Protein AF-A0A3S0CFT3-F1 (afdb_monomer)

Structure (mmCIF, N/CA/C/O backbone):
data_AF-A0A3S0CFT3-F1
#
_entry.id   AF-A0A3S0CFT3-F1
#
loop_
_atom_site.group_PDB
_atom_site.id
_atom_site.type_symbol
_atom_site.label_atom_id
_atom_site.label_alt_id
_atom_site.label_comp_id
_atom_site.label_asym_id
_atom_site.label_entity_id
_atom_site.label_seq_id
_atom_site.pdbx_PDB_ins_code
_atom_site.Cartn_x
_atom_site.Cartn_y
_atom_site.Cartn_z
_atom_site.occupancy
_atom_site.B_iso_or_equiv
_atom_site.auth_seq_id
_atom_site.auth_comp_id
_atom_site.auth_asym_id
_atom_site.auth_atom_id
_atom_site.pdbx_PDB_model_num
ATOM 1 N N . MET A 1 1 ? 6.568 -7.407 18.313 1.00 86.75 1 MET A N 1
ATOM 2 C CA . MET A 1 1 ? 5.931 -6.584 17.269 1.00 86.75 1 MET A CA 1
ATOM 3 C C . MET A 1 1 ? 5.869 -7.405 15.994 1.00 86.75 1 MET A C 1
ATOM 5 O O . MET A 1 1 ? 6.884 -8.001 15.640 1.00 86.75 1 MET A O 1
ATOM 9 N N . ASP A 1 2 ? 4.707 -7.494 15.343 1.00 89.06 2 ASP A N 1
ATOM 10 C CA . ASP A 1 2 ? 4.553 -8.218 14.074 1.00 89.06 2 ASP A CA 1
ATOM 11 C C . ASP A 1 2 ? 4.858 -7.294 12.888 1.00 89.06 2 ASP A C 1
ATOM 13 O O . ASP A 1 2 ? 3.975 -6.763 12.211 1.00 89.06 2 ASP A O 1
ATOM 17 N N . TYR A 1 3 ? 6.153 -7.088 12.652 1.00 91.00 3 TYR A N 1
ATOM 18 C CA . TYR A 1 3 ? 6.648 -6.218 11.586 1.00 91.00 3 TYR A CA 1
ATOM 19 C C . TYR A 1 3 ? 6.239 -6.681 10.183 1.00 91.00 3 TYR A C 1
ATOM 21 O O . TYR A 1 3 ? 6.140 -5.851 9.281 1.00 91.00 3 TYR A O 1
ATOM 29 N N . ARG A 1 4 ? 5.981 -7.981 9.975 1.00 89.38 4 ARG A N 1
ATOM 30 C CA . ARG A 1 4 ? 5.562 -8.504 8.664 1.00 89.38 4 ARG A CA 1
ATOM 31 C C . ARG A 1 4 ? 4.166 -8.032 8.310 1.00 89.38 4 ARG A C 1
ATOM 33 O O . ARG A 1 4 ? 3.945 -7.593 7.186 1.00 89.38 4 ARG A O 1
ATOM 40 N N . THR A 1 5 ? 3.261 -8.063 9.279 1.00 91.25 5 THR A N 1
ATOM 41 C CA . THR A 1 5 ? 1.902 -7.550 9.111 1.00 91.25 5 THR A CA 1
ATOM 42 C C . THR A 1 5 ? 1.894 -6.060 8.767 1.00 91.25 5 THR A C 1
ATOM 44 O O . THR A 1 5 ? 1.157 -5.643 7.879 1.00 91.25 5 THR A O 1
ATOM 47 N N . ILE A 1 6 ? 2.763 -5.257 9.386 1.00 92.19 6 ILE A N 1
ATOM 48 C CA . ILE A 1 6 ? 2.875 -3.825 9.061 1.00 92.19 6 ILE A CA 1
ATOM 49 C C . ILE A 1 6 ? 3.321 -3.623 7.613 1.00 92.19 6 ILE A C 1
ATOM 51 O O . ILE A 1 6 ? 2.673 -2.878 6.881 1.00 92.19 6 ILE A O 1
ATOM 55 N N . LEU A 1 7 ? 4.373 -4.327 7.177 1.00 90.50 7 LEU A N 1
ATOM 56 C CA . LEU A 1 7 ? 4.820 -4.250 5.786 1.00 90.50 7 LEU A CA 1
ATOM 57 C C . LEU A 1 7 ? 3.720 -4.718 4.829 1.00 90.50 7 LEU A C 1
ATOM 59 O O . LEU A 1 7 ? 3.457 -4.019 3.860 1.00 90.50 7 LEU A O 1
ATOM 63 N N . LYS A 1 8 ? 3.002 -5.811 5.128 1.00 90.88 8 LYS A N 1
ATOM 64 C CA . LYS A 1 8 ? 1.889 -6.330 4.305 1.00 90.88 8 LYS A CA 1
ATOM 65 C C . LYS A 1 8 ? 0.824 -5.269 4.000 1.00 90.88 8 LYS A C 1
ATOM 67 O O . LYS A 1 8 ? 0.261 -5.294 2.908 1.00 90.88 8 LYS A O 1
ATOM 72 N N . TYR A 1 9 ? 0.523 -4.384 4.952 1.00 94.31 9 TYR A N 1
ATOM 73 C CA . TYR A 1 9 ? -0.593 -3.437 4.864 1.00 94.31 9 TYR A CA 1
ATOM 74 C C . TYR A 1 9 ? -0.185 -1.978 4.583 1.00 94.31 9 TYR A C 1
ATOM 76 O O . TYR A 1 9 ? -1.049 -1.163 4.252 1.00 94.31 9 TYR A O 1
ATOM 84 N N . SER A 1 10 ? 1.104 -1.630 4.696 1.00 92.88 10 SER A N 1
ATOM 85 C CA . SER A 1 10 ? 1.564 -0.234 4.620 1.00 92.88 10 SER A CA 1
ATOM 86 C C . SER A 1 10 ? 1.265 0.450 3.284 1.00 92.88 10 SER A C 1
ATOM 88 O O . SER A 1 10 ? 0.965 1.644 3.281 1.00 92.88 10 SER A O 1
ATOM 90 N N . SER A 1 11 ? 1.303 -0.282 2.162 1.00 90.31 11 SER A N 1
ATOM 91 C CA . SER A 1 11 ? 1.072 0.295 0.834 1.00 90.31 11 SER A CA 1
ATOM 92 C C . SER A 1 11 ? -0.339 0.836 0.705 1.00 90.31 11 SER A C 1
ATOM 94 O O . SER A 1 11 ? -0.501 1.988 0.326 1.00 90.31 11 SER A O 1
ATOM 96 N N . GLU A 1 12 ? -1.366 0.059 1.054 1.00 94.19 12 GLU A N 1
ATOM 97 C CA . GLU A 1 12 ? -2.758 0.504 0.909 1.00 94.19 12 GLU A CA 1
ATOM 98 C C . GLU A 1 12 ? -3.144 1.500 2.003 1.00 94.19 12 GLU A C 1
ATOM 100 O O . GLU A 1 12 ? -3.861 2.463 1.720 1.00 94.19 12 GLU A O 1
ATOM 105 N N . ALA A 1 13 ? -2.610 1.331 3.222 1.00 95.31 13 ALA A N 1
ATOM 106 C CA . ALA A 1 13 ? -2.768 2.301 4.306 1.00 95.31 13 ALA A CA 1
ATOM 107 C C . ALA A 1 13 ? -2.195 3.683 3.946 1.00 95.31 13 ALA A C 1
ATOM 109 O O . ALA A 1 13 ? -2.642 4.689 4.491 1.00 95.31 13 ALA A O 1
ATOM 110 N N . ARG A 1 14 ? -1.235 3.745 3.017 1.00 91.50 14 ARG A N 1
ATOM 111 C CA . ARG A 1 14 ? -0.694 4.991 2.468 1.00 91.50 14 ARG A CA 1
ATOM 112 C C . ARG A 1 14 ? -1.412 5.441 1.199 1.00 91.50 14 ARG A C 1
ATOM 114 O O . ARG A 1 14 ? -1.760 6.610 1.081 1.00 91.50 14 ARG A O 1
ATOM 121 N N . ALA A 1 15 ? -1.640 4.530 0.259 1.00 91.25 15 ALA A N 1
ATOM 122 C CA . ALA A 1 15 ? -2.245 4.816 -1.040 1.00 91.25 15 ALA A CA 1
ATOM 123 C C . ALA A 1 15 ? -3.634 5.444 -0.916 1.00 91.25 15 ALA A C 1
ATOM 125 O O . ALA A 1 15 ? -4.038 6.248 -1.760 1.00 91.25 15 ALA A O 1
ATOM 126 N N . VAL A 1 16 ? -4.344 5.116 0.169 1.00 94.38 16 VAL A N 1
ATOM 127 C CA . VAL A 1 16 ? -5.659 5.677 0.470 1.00 94.38 16 VAL A CA 1
ATOM 128 C C . VAL A 1 16 ? -5.637 7.193 0.653 1.00 94.38 16 VAL A C 1
ATOM 130 O O . VAL A 1 16 ? -6.643 7.808 0.334 1.00 94.38 16 VAL A O 1
ATOM 133 N N . TYR A 1 17 ? -4.515 7.802 1.061 1.00 90.94 17 TYR A N 1
ATOM 134 C CA . TYR A 1 17 ? -4.357 9.262 1.164 1.00 90.94 17 TYR A CA 1
ATOM 135 C C . TYR A 1 17 ? -4.324 9.967 -0.205 1.00 90.94 17 TYR A C 1
ATOM 137 O O . TYR A 1 17 ? -4.442 11.191 -0.281 1.00 90.94 17 TYR A O 1
ATOM 145 N N . GLY A 1 18 ? -4.160 9.220 -1.301 1.00 87.81 18 GLY A N 1
ATOM 146 C CA . GLY A 1 18 ? -4.041 9.802 -2.631 1.00 87.81 18 GLY A CA 1
ATOM 147 C C . GLY A 1 18 ? -2.776 10.660 -2.784 1.00 87.81 18 GLY A C 1
ATOM 148 O O . GLY A 1 18 ? -1.729 10.377 -2.202 1.00 87.81 18 GLY A O 1
ATOM 149 N N . THR A 1 19 ? -2.873 11.742 -3.555 1.00 79.19 19 THR A N 1
ATOM 150 C CA . THR A 1 19 ? -1.852 12.804 -3.622 1.00 79.19 19 THR A CA 1
ATOM 151 C C . THR A 1 19 ? -2.115 13.951 -2.633 1.00 79.19 19 THR A C 1
ATOM 153 O O . THR A 1 19 ? -1.448 14.982 -2.713 1.00 79.19 19 THR A O 1
ATOM 156 N N . GLY A 1 20 ? -3.101 13.811 -1.739 1.00 74.44 20 GLY A N 1
ATOM 157 C CA . GLY A 1 20 ? -3.520 14.832 -0.775 1.00 74.44 20 GLY A CA 1
ATOM 158 C C . GLY A 1 20 ? -5.008 14.749 -0.389 1.00 74.44 20 GLY A C 1
ATOM 159 O O . GLY A 1 20 ? -5.739 13.903 -0.914 1.00 74.44 20 GLY A O 1
ATOM 160 N N . PRO A 1 21 ? -5.484 15.653 0.489 1.00 71.56 21 PRO A N 1
ATOM 161 C CA . PRO A 1 21 ? -6.877 15.671 0.929 1.00 71.56 21 PRO A CA 1
ATOM 162 C C . PRO A 1 21 ? -7.863 15.726 -0.246 1.00 71.56 21 PRO A C 1
ATOM 164 O O . PRO A 1 21 ? -7.720 16.551 -1.152 1.00 71.56 21 PRO A O 1
ATOM 167 N N . GLY A 1 22 ? -8.863 14.839 -0.237 1.00 77.25 22 GLY A N 1
ATOM 168 C CA . GLY A 1 22 ? -9.922 14.790 -1.254 1.00 77.25 22 GLY A CA 1
ATOM 169 C C . GLY A 1 22 ? -9.467 14.296 -2.631 1.00 77.25 22 GLY A C 1
ATOM 170 O O . GLY A 1 22 ? -10.242 14.328 -3.590 1.00 77.25 22 GLY A O 1
ATOM 171 N N . THR A 1 23 ? -8.218 13.845 -2.756 1.00 83.19 23 THR A N 1
ATOM 172 C CA . THR A 1 23 ? -7.723 13.248 -3.997 1.00 83.19 23 THR A CA 1
ATOM 173 C C . THR A 1 23 ? -8.101 11.766 -4.060 1.00 83.19 23 THR A C 1
ATOM 175 O O . THR A 1 23 ? -8.238 11.123 -3.021 1.00 83.19 23 THR A O 1
ATOM 178 N N . PRO A 1 24 ? -8.301 11.189 -5.257 1.00 87.62 24 PRO A N 1
ATOM 179 C CA . PRO A 1 24 ? -8.584 9.765 -5.374 1.00 87.62 24 PRO A CA 1
ATOM 180 C C . PRO A 1 24 ? -7.453 8.918 -4.783 1.00 87.62 24 PRO A C 1
ATOM 182 O O . PRO A 1 24 ? -6.276 9.248 -4.938 1.00 87.62 24 PRO A O 1
ATOM 185 N N . ALA A 1 25 ? -7.816 7.797 -4.159 1.00 91.50 25 ALA A N 1
ATOM 186 C CA . ALA A 1 25 ? -6.847 6.795 -3.741 1.00 91.50 25 ALA A CA 1
ATOM 187 C C . ALA A 1 25 ? -6.021 6.294 -4.936 1.00 91.50 25 ALA A C 1
ATOM 189 O O . ALA A 1 25 ? -6.524 6.190 -6.061 1.00 91.50 25 ALA A O 1
ATOM 190 N N . LEU A 1 26 ? -4.750 5.991 -4.684 1.00 90.75 26 LEU A N 1
ATOM 191 C CA . LEU A 1 26 ? -3.827 5.494 -5.702 1.00 90.75 26 LEU A CA 1
ATOM 192 C C . LEU A 1 26 ? -3.895 3.970 -5.787 1.00 90.75 26 LEU A C 1
ATOM 194 O O . LEU A 1 26 ? -4.114 3.295 -4.792 1.00 90.75 26 LEU A O 1
ATOM 198 N N . GLU A 1 27 ? -3.662 3.416 -6.972 1.00 89.25 27 GLU A N 1
ATOM 199 C CA . GLU A 1 27 ? -3.407 1.980 -7.112 1.00 89.25 27 GLU A CA 1
ATOM 200 C C . GLU A 1 27 ? -2.058 1.612 -6.481 1.00 89.25 27 GLU A C 1
ATOM 202 O O . GLU A 1 27 ? -1.117 2.413 -6.493 1.00 89.25 27 GLU A O 1
ATOM 207 N N . THR A 1 28 ? -1.949 0.386 -5.969 1.00 86.69 28 THR A N 1
ATOM 208 C CA . THR A 1 28 ? -0.682 -0.183 -5.491 1.00 86.69 28 THR A CA 1
ATOM 209 C C . THR A 1 28 ? -0.198 -1.261 -6.455 1.00 86.69 28 THR A C 1
ATOM 211 O O . THR A 1 28 ? -0.933 -1.693 -7.339 1.00 86.69 28 THR A O 1
ATOM 214 N N . ALA A 1 29 ? 1.051 -1.704 -6.300 1.00 77.50 29 ALA A N 1
ATOM 215 C CA . ALA A 1 29 ? 1.629 -2.765 -7.121 1.00 77.50 29 ALA A CA 1
ATOM 216 C C . ALA A 1 29 ? 0.753 -4.033 -7.184 1.00 77.50 29 ALA A C 1
ATOM 218 O O . ALA A 1 29 ? 0.624 -4.627 -8.241 1.00 77.50 29 ALA A O 1
ATOM 219 N N . GLN A 1 30 ? 0.121 -4.434 -6.075 1.00 82.94 30 GLN A N 1
ATOM 220 C CA . GLN A 1 30 ? -0.704 -5.648 -6.031 1.00 82.94 30 GLN A CA 1
ATOM 221 C C . GLN A 1 30 ? -2.206 -5.369 -6.187 1.00 82.94 30 GLN A C 1
ATOM 223 O O . GLN A 1 30 ? -2.956 -6.256 -6.592 1.00 82.94 30 GLN A O 1
ATOM 228 N N . PHE A 1 31 ? -2.668 -4.165 -5.848 1.00 90.38 31 PHE A N 1
ATOM 229 C CA . PHE A 1 31 ? -4.091 -3.886 -5.723 1.00 90.38 31 PHE A CA 1
ATOM 230 C C . PHE A 1 31 ? -4.560 -2.725 -6.602 1.00 90.38 31 PHE A C 1
ATOM 232 O O . PHE A 1 31 ? -4.031 -1.613 -6.547 1.00 90.38 31 PHE A O 1
ATOM 239 N N . SER A 1 32 ? -5.658 -2.956 -7.323 1.00 92.81 32 SER A N 1
ATOM 240 C CA . SER A 1 32 ? -6.389 -1.918 -8.054 1.00 92.81 32 SER A CA 1
ATOM 241 C C . SER A 1 32 ? -7.513 -1.335 -7.199 1.00 92.81 32 SER A C 1
ATOM 243 O O . SER A 1 32 ? -8.159 -2.054 -6.433 1.00 92.81 32 SER A O 1
ATOM 245 N N . VAL A 1 33 ? -7.783 -0.038 -7.354 1.00 95.31 33 VAL A N 1
ATOM 246 C CA . VAL A 1 33 ? -8.899 0.628 -6.666 1.00 95.31 33 VAL A CA 1
ATOM 247 C C . VAL A 1 33 ? -10.225 0.221 -7.312 1.00 95.31 33 VAL A C 1
ATOM 249 O O . VAL A 1 33 ? -10.396 0.280 -8.529 1.00 95.31 33 VAL A O 1
ATOM 252 N N . VAL A 1 34 ? -11.188 -0.161 -6.481 1.00 95.94 34 VAL A N 1
ATOM 253 C CA . VAL A 1 34 ? -12.550 -0.523 -6.866 1.00 95.94 34 VAL A CA 1
ATOM 254 C C . VAL A 1 34 ? -13.514 0.555 -6.359 1.00 95.94 34 VAL A C 1
ATOM 256 O O . VAL A 1 34 ? -13.588 0.786 -5.151 1.00 95.94 34 VAL A O 1
ATOM 259 N N . PRO A 1 35 ? -14.289 1.210 -7.243 1.00 95.00 35 PRO A N 1
ATOM 260 C CA . PRO A 1 35 ? -15.299 2.172 -6.817 1.00 95.00 35 PRO A CA 1
ATOM 261 C C . PRO A 1 35 ? -16.382 1.511 -5.958 1.00 95.00 35 PRO A C 1
ATOM 263 O O . PRO A 1 35 ? -16.984 0.521 -6.382 1.00 95.00 35 PRO A O 1
ATOM 266 N N . VAL A 1 36 ? -16.667 2.101 -4.794 1.00 95.94 36 VAL A N 1
ATOM 267 C CA . VAL A 1 36 ? -17.794 1.728 -3.924 1.00 95.94 36 VAL A CA 1
ATOM 268 C C . VAL A 1 36 ? -18.991 2.607 -4.282 1.00 95.94 36 VAL A C 1
ATOM 270 O O . VAL A 1 36 ? -19.124 3.730 -3.805 1.00 95.94 36 VAL A O 1
ATOM 273 N N . LEU A 1 37 ? -19.822 2.118 -5.205 1.00 87.88 37 LEU A N 1
ATOM 274 C CA . LEU A 1 37 ? -20.788 2.938 -5.955 1.00 87.88 37 LEU A CA 1
ATOM 275 C C . LEU A 1 37 ? -21.888 3.583 -5.095 1.00 87.88 37 LEU A C 1
ATOM 277 O O . LEU A 1 37 ? -22.347 4.679 -5.415 1.00 87.88 37 LEU A O 1
ATOM 281 N N . ASP A 1 38 ? -22.290 2.920 -4.012 1.00 90.94 38 ASP A N 1
ATOM 282 C CA . ASP A 1 38 ? -23.427 3.325 -3.175 1.00 90.94 38 ASP A CA 1
ATOM 283 C C . ASP A 1 38 ? -23.008 4.084 -1.903 1.00 90.94 38 ASP A C 1
ATOM 285 O O . ASP A 1 38 ? -23.836 4.356 -1.032 1.00 90.94 38 ASP A O 1
ATOM 289 N N . PHE A 1 39 ? -21.732 4.463 -1.788 1.00 95.38 39 PHE A N 1
ATOM 290 C CA . PHE A 1 39 ? -21.222 5.207 -0.642 1.00 95.38 39 PHE A CA 1
ATOM 291 C C . PHE A 1 39 ? -21.016 6.692 -0.959 1.00 95.38 39 PHE A C 1
ATOM 293 O O . PHE A 1 39 ? -20.464 7.066 -1.995 1.00 95.38 39 PHE A O 1
ATOM 300 N N . ARG A 1 40 ? -21.418 7.552 -0.019 1.00 94.50 40 ARG A N 1
ATOM 301 C CA . ARG A 1 40 ? -21.063 8.974 0.006 1.00 94.50 40 ARG A CA 1
ATOM 302 C C . ARG A 1 40 ? -20.702 9.356 1.438 1.00 94.50 40 ARG A C 1
ATOM 304 O O . ARG A 1 40 ? -21.542 9.129 2.312 1.00 94.50 40 ARG A O 1
ATOM 311 N N . PRO A 1 41 ? -19.513 9.924 1.683 1.00 93.75 41 PRO A N 1
ATOM 312 C CA . PRO A 1 41 ? -19.138 10.323 3.027 1.00 93.75 41 PRO A CA 1
ATOM 313 C C . PRO A 1 41 ? -19.976 11.513 3.491 1.00 93.75 41 PRO A C 1
ATOM 315 O O . PRO A 1 41 ? -20.364 12.371 2.689 1.00 93.75 41 PRO A O 1
ATOM 318 N N . THR A 1 42 ? -20.272 11.548 4.786 1.00 94.94 42 THR A N 1
ATOM 319 C CA . THR A 1 42 ? -20.924 12.691 5.433 1.00 94.94 42 THR A CA 1
ATOM 320 C C . THR A 1 42 ? -19.901 13.705 5.941 1.00 94.94 42 THR A C 1
ATOM 322 O O . THR A 1 42 ? -20.174 14.907 5.912 1.00 94.94 42 THR A O 1
ATOM 325 N N . SER A 1 43 ? -18.719 13.237 6.345 1.00 91.00 43 SER A N 1
ATOM 326 C CA . SER A 1 43 ? -17.550 14.057 6.641 1.00 91.00 43 SER A CA 1
ATOM 327 C C . SER A 1 43 ? -16.795 14.398 5.349 1.00 91.00 43 SER A C 1
ATOM 329 O O . SER A 1 43 ? -16.480 13.492 4.577 1.00 91.00 43 SER A O 1
ATOM 331 N N . PRO A 1 44 ? -16.450 15.675 5.098 1.00 89.25 44 PRO A N 1
ATOM 332 C CA . PRO A 1 44 ? -15.585 16.042 3.975 1.00 89.25 44 PRO A CA 1
ATOM 333 C C . PRO A 1 44 ? -14.148 15.518 4.136 1.00 89.25 44 PRO A C 1
ATOM 335 O O . PRO A 1 44 ? -13.435 15.407 3.141 1.00 89.25 44 PRO A O 1
ATOM 338 N N . ASP A 1 45 ? -13.751 15.185 5.365 1.00 87.88 45 ASP A N 1
ATOM 339 C CA . ASP A 1 45 ? -12.401 14.737 5.711 1.00 87.88 45 ASP A CA 1
ATOM 340 C C . ASP A 1 45 ? -12.268 13.203 5.668 1.00 87.88 45 ASP A C 1
ATOM 342 O O . ASP A 1 45 ? -11.156 12.672 5.670 1.00 87.88 45 ASP A O 1
ATOM 346 N N . PHE A 1 46 ? -13.392 12.477 5.559 1.00 93.19 46 PHE A N 1
ATOM 347 C CA . PHE A 1 46 ? -13.375 11.022 5.451 1.00 93.19 46 PHE A CA 1
ATOM 348 C C . PHE A 1 46 ? -12.890 10.570 4.074 1.00 93.19 46 PHE A C 1
ATOM 350 O O . PHE A 1 46 ? -13.484 10.888 3.039 1.00 93.19 46 PHE A O 1
ATOM 357 N N . GLN A 1 47 ? -11.869 9.718 4.073 1.00 95.25 47 GLN A N 1
ATOM 358 C CA . GLN A 1 47 ? -11.317 9.125 2.866 1.00 95.25 47 GLN A CA 1
ATOM 359 C C . GLN A 1 47 ? -11.038 7.637 3.089 1.00 95.25 47 GLN A C 1
ATOM 361 O O . GLN A 1 47 ? -10.399 7.233 4.058 1.00 95.25 47 GLN A O 1
ATOM 366 N N . ALA A 1 48 ? -11.540 6.807 2.179 1.00 97.19 48 ALA A N 1
ATOM 367 C CA . ALA A 1 48 ? -11.363 5.363 2.202 1.00 97.19 48 ALA A CA 1
ATOM 368 C C . ALA A 1 48 ? -11.352 4.807 0.777 1.00 97.19 48 ALA A C 1
ATOM 370 O O . ALA A 1 48 ? -11.865 5.431 -0.156 1.00 97.19 48 ALA A O 1
ATOM 371 N N . ALA A 1 49 ? -10.775 3.621 0.613 1.00 97.69 49 ALA A N 1
ATOM 372 C CA . ALA A 1 49 ? -10.737 2.920 -0.658 1.00 97.69 49 ALA A CA 1
ATOM 373 C C . ALA A 1 49 ? -10.931 1.418 -0.467 1.00 97.69 49 ALA A C 1
ATOM 375 O O . ALA A 1 49 ? -10.453 0.820 0.499 1.00 97.69 49 ALA A O 1
ATOM 376 N N . LEU A 1 50 ? -11.642 0.816 -1.419 1.00 98.31 50 LEU A N 1
ATOM 377 C CA . LEU A 1 50 ? -11.720 -0.623 -1.578 1.00 98.31 50 LEU A CA 1
ATOM 378 C C . LEU A 1 50 ? -10.726 -1.005 -2.665 1.00 98.31 50 LEU A C 1
ATOM 380 O O . LEU A 1 50 ? -10.781 -0.502 -3.781 1.00 98.31 50 LEU A O 1
ATOM 384 N N . TYR A 1 51 ? -9.825 -1.901 -2.326 1.00 97.81 51 TYR A N 1
ATOM 385 C CA . TYR A 1 51 ? -8.795 -2.435 -3.192 1.00 97.81 51 TYR A CA 1
ATOM 386 C C . TYR A 1 51 ? -9.153 -3.865 -3.575 1.00 97.81 51 TYR A C 1
ATOM 388 O O . TYR A 1 51 ? -9.710 -4.592 -2.750 1.00 97.81 51 TYR A O 1
ATOM 396 N N . LYS A 1 52 ? -8.806 -4.288 -4.791 1.00 96.94 52 LYS A N 1
ATOM 397 C CA . LYS A 1 52 ? -8.914 -5.679 -5.246 1.00 96.94 52 LYS A CA 1
ATOM 398 C C . LYS A 1 52 ? -7.616 -6.108 -5.910 1.00 96.94 52 LYS A C 1
ATOM 400 O O . LYS A 1 52 ? -7.140 -5.447 -6.830 1.00 96.94 52 LYS A O 1
ATOM 405 N N . ASP A 1 53 ? -7.073 -7.222 -5.447 1.00 93.44 53 ASP A N 1
ATOM 406 C CA . ASP A 1 53 ? -5.987 -7.921 -6.118 1.00 93.44 53 ASP A CA 1
ATOM 407 C C . ASP A 1 53 ? -6.596 -8.674 -7.315 1.00 93.44 53 ASP A C 1
ATOM 409 O O . ASP A 1 53 ? -7.405 -9.590 -7.115 1.00 93.44 53 ASP A O 1
ATOM 413 N N . PRO A 1 54 ? -6.264 -8.299 -8.564 1.00 87.94 54 PRO A N 1
ATOM 414 C CA . PRO A 1 54 ? -6.848 -8.918 -9.750 1.00 87.94 54 PRO A CA 1
ATOM 415 C C . PRO A 1 54 ? -6.416 -10.381 -9.933 1.00 87.94 54 PRO A C 1
ATOM 417 O O . PRO A 1 54 ? -7.048 -11.107 -10.700 1.00 87.94 54 PRO A O 1
ATOM 420 N N . VAL A 1 55 ? -5.355 -10.814 -9.248 1.00 85.00 55 VAL A N 1
ATOM 421 C CA . VAL A 1 55 ? -4.783 -12.160 -9.340 1.00 85.00 55 VAL A CA 1
ATOM 422 C C . VAL A 1 55 ? -5.457 -13.089 -8.343 1.00 85.00 55 VAL A C 1
ATOM 424 O O . VAL A 1 55 ? -5.981 -14.133 -8.727 1.00 85.00 55 VAL A O 1
ATOM 427 N N . SER A 1 56 ? -5.444 -12.721 -7.059 1.00 89.06 56 SER A N 1
ATOM 428 C CA . SER A 1 56 ? -6.008 -13.565 -5.998 1.00 89.06 56 SER A CA 1
ATOM 429 C C . SER A 1 56 ? -7.513 -13.364 -5.804 1.00 89.06 56 SER A C 1
ATOM 431 O O . SER A 1 56 ? -8.167 -14.179 -5.152 1.00 89.06 56 SER A O 1
ATOM 433 N N . GLY A 1 57 ? -8.072 -12.269 -6.328 1.00 94.06 57 GLY A N 1
ATOM 434 C CA . GLY A 1 57 ? -9.452 -11.865 -6.070 1.00 94.06 57 GLY A CA 1
ATOM 435 C C . GLY A 1 57 ? -9.704 -11.459 -4.614 1.00 94.06 57 GLY A C 1
ATOM 436 O O . GLY A 1 57 ? -10.867 -11.375 -4.212 1.00 94.06 57 GLY A O 1
ATOM 437 N N . ARG A 1 58 ? -8.649 -11.252 -3.810 1.00 96.19 58 ARG A N 1
ATOM 438 C CA . ARG A 1 58 ? -8.758 -10.716 -2.448 1.00 96.19 58 ARG A CA 1
ATOM 439 C C . ARG A 1 58 ? -9.005 -9.215 -2.487 1.00 96.19 58 ARG A C 1
ATOM 441 O O . ARG A 1 58 ? -8.518 -8.507 -3.364 1.00 96.19 58 ARG A O 1
ATOM 448 N N . TYR A 1 59 ? -9.721 -8.737 -1.486 1.00 98.31 59 TYR A N 1
ATOM 449 C CA . TYR A 1 59 ? -10.034 -7.340 -1.272 1.00 98.31 59 TYR A CA 1
ATOM 450 C C . TYR A 1 59 ? -9.293 -6.792 -0.061 1.00 98.31 59 TYR A C 1
ATOM 452 O O . TYR A 1 59 ? -8.929 -7.523 0.865 1.00 98.31 59 TYR A O 1
ATOM 460 N N . ARG A 1 60 ? -9.125 -5.474 -0.046 1.00 98.31 60 ARG A N 1
ATOM 461 C CA . ARG A 1 60 ? -8.651 -4.743 1.123 1.00 98.31 60 ARG A CA 1
ATOM 462 C C . ARG A 1 60 ? -9.413 -3.439 1.260 1.00 98.31 60 ARG A C 1
ATOM 464 O O . ARG A 1 60 ? -9.477 -2.657 0.320 1.00 98.31 60 ARG A O 1
ATOM 471 N N . ILE A 1 61 ? -9.994 -3.204 2.423 1.00 98.62 61 ILE A N 1
ATOM 472 C CA . ILE A 1 61 ? -10.521 -1.891 2.786 1.00 98.62 61 ILE A CA 1
ATOM 473 C C . ILE A 1 61 ? -9.361 -1.124 3.408 1.00 98.62 61 ILE A C 1
ATOM 475 O O . ILE A 1 61 ? -8.764 -1.609 4.367 1.00 98.62 61 ILE A O 1
ATOM 479 N N . ALA A 1 62 ? -9.033 0.050 2.880 1.00 98.31 62 ALA A N 1
ATOM 480 C CA . ALA A 1 62 ? -8.132 0.962 3.565 1.00 98.31 62 ALA A CA 1
ATOM 481 C C . ALA A 1 62 ? -8.843 2.259 3.931 1.00 98.31 62 ALA A C 1
ATOM 483 O O . ALA A 1 62 ? -9.632 2.775 3.137 1.00 98.31 62 ALA A O 1
ATOM 484 N N . VAL A 1 63 ? -8.551 2.784 5.118 1.00 98.06 63 VAL A N 1
ATOM 485 C CA . VAL A 1 63 ? -9.092 4.056 5.611 1.00 98.06 63 VAL A CA 1
ATOM 486 C C . VAL A 1 63 ? -7.932 5.014 5.854 1.00 98.06 63 VAL A C 1
ATOM 488 O O . VAL A 1 63 ? -6.950 4.647 6.507 1.00 98.06 63 VAL A O 1
ATOM 491 N N . ALA A 1 64 ? -8.022 6.223 5.302 1.00 95.75 64 ALA A N 1
ATOM 492 C CA . ALA A 1 64 ? -7.038 7.268 5.541 1.00 95.75 64 ALA A CA 1
ATOM 493 C C . ALA A 1 64 ? -7.185 7.805 6.966 1.00 95.75 64 ALA A C 1
ATOM 495 O O . ALA A 1 64 ? -8.284 7.864 7.519 1.00 95.75 64 ALA A O 1
ATOM 496 N N . GLY A 1 65 ? -6.068 8.195 7.568 1.00 92.31 65 GLY A N 1
ATOM 497 C CA . GLY A 1 65 ? -6.087 9.020 8.764 1.00 92.31 65 GLY A CA 1
ATOM 498 C C . GLY A 1 65 ? -6.189 10.508 8.443 1.00 92.31 65 GLY A C 1
ATOM 499 O O . GLY A 1 65 ? -6.578 10.912 7.353 1.00 92.31 65 GLY A O 1
ATOM 500 N N . THR A 1 66 ? -5.802 11.340 9.405 1.00 87.38 66 THR A N 1
ATOM 501 C CA . THR A 1 66 ? -5.903 12.798 9.283 1.00 87.38 66 THR A CA 1
ATOM 502 C C . THR A 1 66 ? -4.963 13.336 8.199 1.00 87.38 66 THR A C 1
ATOM 504 O O . THR A 1 66 ? -3.743 13.212 8.319 1.00 87.38 66 THR A O 1
ATOM 507 N N . ASN A 1 67 ? -5.519 13.993 7.179 1.00 73.25 67 ASN A N 1
ATOM 508 C CA . ASN A 1 67 ? -4.753 14.579 6.072 1.00 73.25 67 ASN A CA 1
ATOM 509 C C . ASN A 1 67 ? -3.989 15.869 6.452 1.00 73.25 67 ASN A C 1
ATOM 511 O O . ASN A 1 67 ? -3.001 16.210 5.806 1.00 73.25 67 ASN A O 1
ATOM 515 N N . ASP A 1 68 ? -4.403 16.567 7.515 1.00 66.38 68 ASP A N 1
ATOM 516 C CA . ASP A 1 68 ? -3.877 17.901 7.868 1.00 66.38 68 ASP A CA 1
ATOM 517 C C . ASP A 1 68 ? -2.557 17.897 8.653 1.00 66.38 68 ASP A C 1
ATOM 519 O O . ASP A 1 68 ? -1.947 18.944 8.860 1.00 66.38 68 ASP A O 1
ATOM 523 N N . LEU A 1 69 ? -2.103 16.740 9.144 1.00 63.00 69 LEU A N 1
ATOM 524 C CA . LEU A 1 69 ? -1.010 16.707 10.123 1.00 63.00 69 LEU A CA 1
ATOM 525 C C . LEU A 1 69 ? 0.337 17.145 9.538 1.00 63.00 69 LEU A C 1
ATOM 527 O O . LEU A 1 69 ? 1.154 17.726 10.246 1.00 63.00 69 LEU A O 1
ATOM 531 N N . THR A 1 70 ? 0.582 16.887 8.255 1.00 57.81 70 THR A N 1
ATOM 532 C CA . THR A 1 70 ? 1.891 17.121 7.627 1.00 57.81 70 THR A CA 1
ATOM 533 C C . THR A 1 70 ? 2.187 18.599 7.382 1.00 57.81 70 THR A C 1
ATOM 535 O O . THR A 1 70 ? 3.340 19.006 7.515 1.00 57.81 70 THR A O 1
ATOM 538 N N . GLY A 1 71 ? 1.172 19.414 7.074 1.00 57.66 71 GLY A N 1
ATOM 539 C CA . GLY A 1 71 ? 1.334 20.862 6.900 1.00 57.66 71 GLY A CA 1
ATOM 540 C C . GLY A 1 71 ? 1.650 21.572 8.217 1.00 57.66 71 GLY A C 1
ATOM 541 O O . GLY A 1 71 ? 2.577 22.383 8.281 1.00 57.66 71 GLY A O 1
ATOM 542 N N . ASP A 1 72 ? 0.937 21.200 9.280 1.00 54.66 72 ASP A N 1
ATOM 543 C CA . ASP A 1 72 ? 1.089 21.810 10.601 1.00 54.66 72 ASP A CA 1
ATOM 544 C C . ASP A 1 72 ? 2.386 21.367 11.300 1.00 54.66 72 ASP A C 1
ATOM 546 O O . ASP A 1 72 ? 3.066 22.198 11.901 1.00 54.66 72 ASP A O 1
ATOM 550 N N . LEU A 1 73 ? 2.782 20.087 11.188 1.00 56.94 73 LEU A N 1
ATOM 551 C CA . LEU A 1 73 ? 3.994 19.545 11.834 1.00 56.94 73 LEU A CA 1
ATOM 552 C C . LEU A 1 73 ? 5.282 20.238 11.370 1.00 56.94 73 LEU A C 1
ATOM 554 O O . LEU A 1 73 ? 6.210 20.414 12.161 1.00 56.94 73 LEU A O 1
ATOM 558 N N . VAL A 1 74 ? 5.346 20.628 10.094 1.00 55.84 74 VAL A N 1
ATOM 559 C CA . VAL A 1 74 ? 6.521 21.294 9.509 1.00 55.84 74 VAL A CA 1
ATOM 560 C C . VAL A 1 74 ? 6.556 22.785 9.861 1.00 55.84 74 VAL A C 1
ATOM 562 O O . VAL A 1 74 ? 7.641 23.353 9.993 1.00 55.84 74 VAL A O 1
ATOM 565 N N . ALA A 1 75 ? 5.392 23.420 10.033 1.00 62.62 75 ALA A N 1
ATOM 566 C CA . ALA A 1 75 ? 5.290 24.840 10.362 1.00 62.62 75 ALA A CA 1
ATOM 567 C C . ALA A 1 75 ? 5.474 25.117 11.867 1.00 62.62 75 ALA A C 1
ATOM 569 O O . ALA A 1 75 ? 6.195 26.048 12.231 1.00 62.62 75 ALA A O 1
ATOM 570 N N . ASP A 1 76 ? 4.855 24.306 12.729 1.00 67.56 76 ASP A N 1
ATOM 571 C CA . ASP A 1 76 ? 4.953 24.387 14.189 1.00 67.56 76 ASP A CA 1
ATOM 572 C C . ASP A 1 76 ? 4.654 23.016 14.817 1.00 67.56 76 ASP A C 1
ATOM 574 O O . ASP A 1 76 ? 3.514 22.673 15.144 1.00 67.56 76 ASP A O 1
ATOM 578 N N . GLY A 1 77 ? 5.708 22.222 15.018 1.00 61.28 77 GLY A N 1
ATOM 579 C CA . GLY A 1 77 ? 5.590 20.878 15.582 1.00 61.28 77 GLY A CA 1
ATOM 580 C C . GLY A 1 77 ? 4.937 20.827 16.970 1.00 61.28 77 GLY A C 1
ATOM 581 O O . GLY A 1 77 ? 4.318 19.817 17.295 1.00 61.28 77 GLY A O 1
ATOM 582 N N . ALA A 1 78 ? 5.013 21.893 17.778 1.00 63.16 78 ALA A N 1
ATOM 583 C CA . ALA A 1 78 ? 4.380 21.921 19.099 1.00 63.16 78 ALA A CA 1
ATOM 584 C C . ALA A 1 78 ? 2.862 22.133 18.991 1.00 63.16 78 ALA A C 1
ATOM 586 O O . ALA A 1 78 ? 2.091 21.426 19.648 1.00 63.16 78 ALA A O 1
ATOM 587 N N . LEU A 1 79 ? 2.426 23.058 18.130 1.00 68.25 79 LEU A N 1
ATOM 588 C CA . LEU A 1 79 ? 1.004 23.281 17.866 1.00 68.25 79 LEU A CA 1
ATOM 589 C C . LEU A 1 79 ? 0.368 22.070 17.171 1.00 68.25 79 LEU A C 1
ATOM 591 O O . LEU A 1 79 ? -0.720 21.642 17.554 1.00 68.25 79 LEU A O 1
ATOM 595 N N . ALA A 1 80 ? 1.066 21.469 16.207 1.00 66.12 80 ALA A N 1
ATOM 596 C CA . ALA A 1 80 ? 0.601 20.269 15.520 1.00 66.12 80 ALA A CA 1
ATOM 597 C C . ALA A 1 80 ? 0.420 19.087 16.482 1.00 66.12 80 ALA A C 1
ATOM 599 O O . ALA A 1 80 ? -0.580 18.376 16.405 1.00 66.12 80 ALA A O 1
ATOM 600 N N . ALA A 1 81 ? 1.338 18.917 17.435 1.00 63.44 81 ALA A N 1
ATOM 601 C CA . ALA A 1 81 ? 1.239 17.902 18.479 1.00 63.44 81 ALA A CA 1
ATOM 602 C C . ALA A 1 81 ? 0.053 18.124 19.414 1.00 63.44 81 ALA A C 1
ATOM 604 O O . ALA A 1 81 ? -0.655 17.178 19.757 1.00 63.44 81 ALA A O 1
ATOM 605 N N . GLN A 1 82 ? -0.183 19.375 19.811 1.00 68.38 82 GLN A N 1
ATOM 606 C CA . GLN A 1 82 ? -1.337 19.729 20.626 1.00 68.38 82 GLN A CA 1
ATOM 607 C C . GLN A 1 82 ? -2.639 19.470 19.861 1.00 68.38 82 GLN A C 1
ATOM 609 O O . GLN A 1 82 ? -3.541 18.830 20.399 1.00 68.38 82 GLN A O 1
ATOM 614 N N . ASN A 1 83 ? -2.722 19.906 18.602 1.00 73.25 83 ASN A N 1
ATOM 615 C CA . ASN A 1 83 ? -3.877 19.671 17.737 1.00 73.25 83 ASN A CA 1
ATOM 616 C C . ASN A 1 83 ? -4.118 18.176 17.527 1.00 73.25 83 ASN A C 1
ATOM 618 O O . ASN A 1 83 ? -5.258 17.725 17.604 1.00 73.25 83 ASN A O 1
ATOM 622 N N . LEU A 1 84 ? -3.056 17.398 17.320 1.00 72.25 84 LEU A N 1
ATOM 623 C CA . LEU A 1 84 ? -3.120 15.948 17.202 1.00 72.25 84 LEU A CA 1
ATOM 624 C C . LEU A 1 84 ? -3.624 15.306 18.494 1.00 72.25 84 LEU A C 1
ATOM 626 O O . LEU A 1 84 ? -4.557 14.514 18.441 1.00 72.25 84 LEU A O 1
ATOM 630 N N . LEU A 1 85 ? -3.080 15.679 19.654 1.00 70.50 85 LEU A N 1
ATOM 631 C CA . LEU A 1 85 ? -3.511 15.138 20.943 1.00 70.50 85 LEU A CA 1
ATOM 632 C C . LEU A 1 85 ? -4.973 15.499 21.249 1.00 70.50 85 LEU A C 1
ATOM 634 O O . LEU A 1 85 ? -5.728 14.662 21.743 1.00 70.50 85 LEU A O 1
ATOM 638 N N . VAL A 1 86 ? -5.402 16.721 20.922 1.00 76.19 86 VAL A N 1
ATOM 639 C CA . VAL A 1 86 ? -6.804 17.151 21.044 1.00 76.19 86 VAL A CA 1
ATOM 640 C C . VAL A 1 86 ? -7.699 16.369 20.082 1.00 76.19 86 VAL A C 1
ATOM 642 O O . VAL A 1 86 ? -8.733 15.858 20.511 1.00 76.19 86 VAL A O 1
ATOM 645 N N . LYS A 1 87 ? -7.305 16.208 18.812 1.00 77.94 87 LYS A N 1
ATOM 646 C CA . LYS A 1 87 ? -8.057 15.411 17.828 1.00 77.94 87 LYS A CA 1
ATOM 647 C C . LYS A 1 87 ? -8.168 13.950 18.277 1.00 77.94 87 LYS A C 1
ATOM 649 O O . LYS A 1 87 ? -9.270 13.415 18.308 1.00 77.94 87 LYS A O 1
ATOM 654 N N . VAL A 1 88 ? -7.066 13.335 18.705 1.00 76.56 88 VAL A N 1
ATOM 655 C CA . VAL A 1 88 ? -7.013 11.940 19.176 1.00 76.56 88 VAL A CA 1
ATOM 656 C C . VAL A 1 88 ? -7.831 11.745 20.453 1.00 76.56 88 VAL A C 1
ATOM 658 O O . VAL A 1 88 ? -8.605 10.798 20.539 1.00 76.56 88 VAL A O 1
ATOM 661 N N . SER A 1 89 ? -7.718 12.644 21.436 1.00 73.06 89 SER A N 1
ATOM 662 C CA . SER A 1 89 ? -8.506 12.554 22.677 1.00 73.06 89 SER A CA 1
ATOM 663 C C . SER A 1 89 ? -10.001 12.770 22.440 1.00 73.06 89 SER A C 1
ATOM 665 O O . SER A 1 89 ? -10.819 12.043 23.005 1.00 73.06 89 SER A O 1
ATOM 667 N N . THR A 1 90 ? -10.367 13.714 21.570 1.00 80.56 90 THR A N 1
ATOM 668 C CA . THR A 1 90 ? -11.763 13.933 21.162 1.00 80.56 90 THR A CA 1
ATOM 669 C C . THR A 1 90 ? -12.299 12.703 20.437 1.00 80.56 90 THR A C 1
ATOM 671 O O . THR A 1 90 ? -13.369 12.207 20.777 1.00 80.56 90 THR A O 1
ATOM 674 N N . PHE A 1 91 ? -11.521 12.157 19.501 1.00 82.06 91 PHE A N 1
ATOM 675 C CA . PHE A 1 91 ? -11.882 10.947 18.776 1.00 82.06 91 PHE A CA 1
ATOM 676 C C . PHE A 1 91 ? -12.054 9.740 19.702 1.00 82.06 91 PHE A C 1
ATOM 678 O O . PHE A 1 91 ? -13.006 8.996 19.538 1.00 82.06 91 PHE A O 1
ATOM 685 N N . ALA A 1 92 ? -11.192 9.552 20.705 1.00 77.81 92 ALA A N 1
ATOM 686 C CA . ALA A 1 92 ? -11.281 8.421 21.634 1.00 77.81 92 ALA A CA 1
ATOM 687 C C . ALA A 1 92 ? -12.428 8.537 22.662 1.00 77.81 92 ALA A C 1
ATOM 689 O O . ALA A 1 92 ? -12.757 7.553 23.333 1.00 77.81 92 ALA A O 1
ATOM 690 N N . SER A 1 93 ? -13.024 9.725 22.818 1.00 80.94 93 SER A N 1
ATOM 691 C CA . SER A 1 93 ? -14.024 10.013 23.859 1.00 80.94 93 SER A CA 1
ATOM 692 C C . SER A 1 93 ? -15.414 10.381 23.335 1.00 80.94 93 SER A C 1
ATOM 694 O O . SER A 1 93 ? -16.341 10.481 24.139 1.00 80.94 93 SER A O 1
ATOM 696 N N . ALA A 1 94 ? -15.588 10.559 22.025 1.00 89.38 94 ALA A N 1
ATOM 697 C CA . ALA A 1 94 ? -16.866 10.916 21.417 1.00 89.38 94 ALA A CA 1
ATOM 698 C C . ALA A 1 94 ? -17.063 10.227 20.062 1.00 89.38 94 ALA A C 1
ATOM 700 O O . ALA A 1 94 ? -16.110 10.005 19.320 1.00 89.38 94 ALA A O 1
ATOM 701 N N . TRP A 1 95 ? -18.320 9.945 19.708 1.00 93.44 95 TRP A N 1
ATOM 702 C CA . TRP A 1 95 ? -18.659 9.402 18.396 1.00 93.44 95 TRP A CA 1
ATOM 703 C C . TRP A 1 95 ? -18.474 10.458 17.297 1.00 93.44 95 TRP A C 1
ATOM 705 O O . TRP A 1 95 ? -19.208 11.447 17.237 1.00 93.44 95 TRP A O 1
ATOM 715 N N . HIS A 1 96 ? -17.490 10.255 16.421 1.00 93.19 96 HIS A N 1
ATOM 716 C CA . HIS A 1 96 ? -17.193 11.160 15.310 1.00 93.19 96 HIS A CA 1
ATOM 717 C C . HIS A 1 96 ? -17.964 10.747 14.040 1.00 93.19 96 HIS A C 1
ATOM 719 O O . HIS A 1 96 ? -18.102 9.546 13.796 1.00 93.19 96 HIS A O 1
ATOM 725 N N . PRO A 1 97 ? -18.425 11.680 13.178 1.00 94.62 97 PRO A N 1
ATOM 726 C CA . PRO A 1 97 ? -19.090 11.333 11.914 1.00 94.62 97 PRO A CA 1
ATOM 727 C C . PRO A 1 97 ? -18.290 10.366 11.030 1.00 94.62 97 PRO A C 1
ATOM 729 O O . PRO A 1 97 ? -18.866 9.471 10.417 1.00 94.62 97 PRO A O 1
ATOM 732 N N . GLU A 1 98 ? -16.960 10.465 11.045 1.00 94.50 98 GLU A N 1
ATOM 733 C CA . GLU A 1 98 ? -16.076 9.550 10.309 1.00 94.50 98 GLU A CA 1
ATOM 734 C C . GLU A 1 98 ? -16.172 8.092 10.773 1.00 94.50 98 GLU A C 1
ATOM 736 O O . GLU A 1 98 ? -15.901 7.189 9.989 1.00 94.50 98 GLU A O 1
ATOM 741 N N . MET A 1 99 ? -16.593 7.831 12.016 1.00 96.94 99 MET A N 1
ATOM 742 C CA . MET A 1 99 ? -16.856 6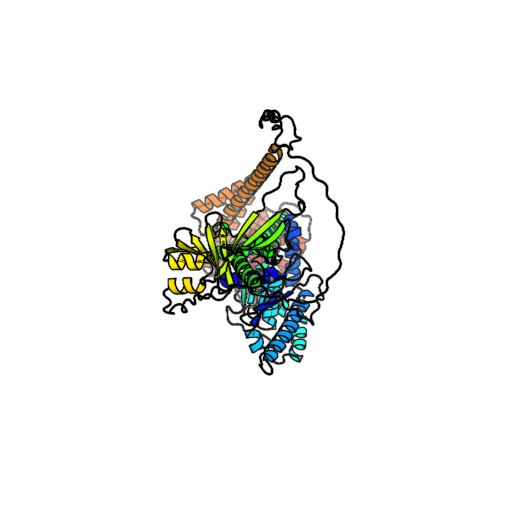.468 12.493 1.00 96.94 99 MET A CA 1
ATOM 743 C C . MET A 1 99 ? -18.083 5.877 11.790 1.00 96.94 99 MET A C 1
ATOM 745 O O . MET A 1 99 ? -18.059 4.729 11.342 1.00 96.94 99 MET A O 1
ATOM 749 N N . THR A 1 100 ? -19.144 6.676 11.636 1.00 97.50 100 THR A N 1
ATOM 750 C CA . THR A 1 100 ? -20.332 6.293 10.858 1.00 97.50 100 THR A CA 1
ATOM 751 C C . THR A 1 100 ? -19.981 6.094 9.386 1.00 97.50 100 THR A C 1
ATOM 753 O O . THR A 1 100 ? -20.430 5.117 8.779 1.00 97.50 100 THR A O 1
ATOM 756 N N . ASP A 1 101 ? -19.173 6.992 8.818 1.00 97.56 101 ASP A N 1
ATOM 757 C CA . ASP A 1 101 ? -18.725 6.899 7.428 1.00 97.56 101 ASP A CA 1
ATOM 758 C C . ASP A 1 101 ? -17.851 5.659 7.203 1.00 97.56 101 ASP A C 1
ATOM 760 O O . ASP A 1 101 ? -18.103 4.919 6.256 1.00 97.56 101 ASP A O 1
ATOM 764 N N . ALA A 1 102 ? -16.916 5.352 8.109 1.00 98.12 102 ALA A N 1
ATOM 765 C CA . ALA A 1 102 ? -16.075 4.154 8.053 1.00 98.12 102 ALA A CA 1
ATOM 766 C C . ALA A 1 102 ? -16.904 2.865 8.043 1.00 98.12 102 ALA A C 1
ATOM 768 O O . ALA A 1 102 ? -16.724 2.003 7.178 1.00 98.12 102 ALA A O 1
ATOM 769 N N . LEU A 1 103 ? -17.858 2.744 8.971 1.00 98.50 103 LEU A N 1
ATOM 770 C CA . LEU A 1 103 ? -18.738 1.577 9.044 1.00 98.50 103 LEU A CA 1
ATOM 771 C C . LEU A 1 103 ? -19.675 1.482 7.834 1.00 98.50 103 LEU A C 1
ATOM 773 O O . LEU A 1 103 ? -19.945 0.381 7.352 1.00 98.50 103 LEU A O 1
ATOM 777 N N . SER A 1 104 ? -20.153 2.616 7.317 1.00 98.25 104 SER A N 1
ATOM 778 C CA . SER A 1 104 ? -21.014 2.655 6.128 1.00 98.25 104 SER A CA 1
ATOM 779 C C . SER A 1 104 ? -20.241 2.299 4.859 1.00 98.25 104 SER A C 1
ATOM 781 O O . SER A 1 104 ? -20.733 1.520 4.045 1.00 98.25 104 SER A O 1
ATOM 783 N N . PHE A 1 105 ? -19.011 2.794 4.716 1.00 98.50 105 PHE A N 1
ATOM 784 C CA . PHE A 1 105 ? -18.108 2.435 3.626 1.00 98.50 105 PHE A CA 1
ATOM 785 C C . PHE A 1 105 ? -17.801 0.937 3.633 1.00 98.50 105 PHE A C 1
ATOM 787 O O . PHE A 1 105 ? -17.909 0.269 2.600 1.00 98.50 105 PHE A O 1
ATOM 794 N N . ALA A 1 106 ? -17.464 0.388 4.805 1.00 98.50 106 ALA A N 1
ATOM 795 C CA . ALA A 1 106 ? -17.209 -1.038 4.962 1.00 98.50 106 ALA A CA 1
ATOM 796 C C . ALA A 1 106 ? -18.457 -1.878 4.652 1.00 98.50 106 ALA A C 1
ATOM 798 O O . ALA A 1 106 ? -18.357 -2.879 3.946 1.00 98.50 106 ALA A O 1
ATOM 799 N N . PHE A 1 107 ? -19.641 -1.449 5.097 1.00 98.44 107 PHE A N 1
ATOM 800 C CA . PHE A 1 107 ? -20.901 -2.121 4.778 1.00 98.44 107 PHE A CA 1
ATOM 801 C C . PHE A 1 107 ? -21.170 -2.186 3.268 1.00 98.44 107 PHE A C 1
ATOM 803 O O . PHE A 1 107 ? -21.467 -3.261 2.739 1.00 98.44 107 PHE A O 1
ATOM 810 N N . GLU A 1 108 ? -21.027 -1.063 2.560 1.00 98.38 108 GLU A N 1
ATOM 811 C CA . GLU A 1 108 ? -21.216 -1.021 1.106 1.00 98.38 108 GLU A CA 1
ATOM 812 C C . GLU A 1 108 ? -20.143 -1.835 0.365 1.00 98.38 108 GLU A C 1
ATOM 814 O O . GLU A 1 108 ? -20.457 -2.565 -0.578 1.00 98.38 108 GLU A O 1
ATOM 819 N N . SER A 1 109 ? -18.905 -1.834 0.865 1.00 98.44 109 SER A N 1
ATOM 820 C CA . SER A 1 109 ? -17.831 -2.696 0.356 1.00 98.44 109 SER A CA 1
ATOM 821 C C . SER A 1 109 ? -18.168 -4.185 0.509 1.00 98.44 109 SER A C 1
ATOM 823 O O . SER A 1 109 ? -18.057 -4.951 -0.447 1.00 98.44 109 SER A O 1
ATOM 825 N N . VAL A 1 110 ? -18.651 -4.610 1.682 1.00 98.12 110 VAL A N 1
ATOM 826 C CA . VAL A 1 110 ? -19.064 -6.001 1.953 1.00 98.12 110 VAL A CA 1
ATOM 827 C C . VAL A 1 110 ? -20.236 -6.416 1.049 1.00 98.12 110 VAL A C 1
ATOM 829 O O . VAL A 1 110 ? -20.238 -7.532 0.520 1.00 98.12 110 VAL A O 1
ATOM 832 N N . LYS A 1 111 ? -21.206 -5.526 0.787 1.00 97.75 111 LYS A N 1
ATOM 833 C CA . LYS A 1 111 ? -22.287 -5.776 -0.191 1.00 97.75 111 LYS A CA 1
ATOM 834 C C . LYS A 1 111 ? -21.747 -5.971 -1.607 1.00 97.75 111 LYS A C 1
ATOM 836 O O . LYS A 1 111 ? -22.205 -6.875 -2.312 1.00 97.75 111 LYS A O 1
ATOM 841 N N . GLN A 1 112 ? -20.786 -5.149 -2.016 1.00 97.62 112 GLN A N 1
ATOM 842 C CA . GLN A 1 112 ? -20.158 -5.251 -3.329 1.00 97.62 112 GLN A CA 1
ATOM 843 C C . GLN A 1 112 ? -19.371 -6.557 -3.480 1.00 97.62 112 GLN A C 1
ATOM 845 O O . GLN A 1 112 ? -19.548 -7.257 -4.477 1.00 97.62 112 GLN A O 1
ATOM 850 N N . ILE A 1 113 ? -18.603 -6.955 -2.461 1.00 97.81 113 ILE A N 1
ATOM 851 C CA . ILE A 1 113 ? -17.879 -8.235 -2.449 1.00 97.81 113 ILE A CA 1
ATOM 852 C C . ILE A 1 113 ? -18.857 -9.414 -2.517 1.00 97.81 113 ILE A C 1
ATOM 854 O O . ILE A 1 113 ? -18.634 -10.346 -3.288 1.00 97.81 113 ILE A O 1
ATOM 858 N N . ARG A 1 114 ? -19.988 -9.358 -1.794 1.00 97.50 114 ARG A N 1
ATOM 859 C CA . ARG A 1 114 ? -21.054 -10.368 -1.917 1.00 97.50 114 ARG A CA 1
ATOM 860 C C . ARG A 1 114 ? -21.553 -10.492 -3.358 1.00 97.50 114 ARG A C 1
ATOM 862 O O . ARG A 1 114 ? -21.737 -11.606 -3.840 1.00 97.50 114 ARG A O 1
ATOM 869 N N . SER A 1 115 ? -21.770 -9.369 -4.045 1.00 96.94 115 SER A N 1
ATOM 870 C CA . SER A 1 115 ? -22.194 -9.374 -5.451 1.00 96.94 115 SER A CA 1
ATOM 871 C C . SER A 1 115 ? -21.135 -9.991 -6.365 1.00 96.94 115 SER A C 1
ATOM 873 O O . SER A 1 115 ? -21.475 -10.764 -7.260 1.00 96.94 115 SER A O 1
ATOM 875 N N . ASP A 1 116 ? -19.859 -9.700 -6.132 1.00 96.56 116 ASP A N 1
ATOM 876 C CA . ASP A 1 116 ? -18.771 -10.272 -6.923 1.00 96.56 116 ASP A CA 1
ATOM 877 C C . ASP A 1 116 ? -18.627 -11.785 -6.693 1.00 96.56 116 ASP A C 1
ATOM 879 O O . ASP A 1 116 ? -18.532 -12.532 -7.664 1.00 96.56 116 ASP A O 1
ATOM 883 N N . LEU A 1 117 ? -18.763 -12.268 -5.455 1.00 97.12 117 LEU A N 1
ATOM 884 C CA . LEU A 1 117 ? -18.786 -13.708 -5.163 1.00 97.12 117 LEU A CA 1
ATOM 885 C C . LEU A 1 117 ? -19.986 -14.423 -5.808 1.00 97.12 117 LEU A C 1
ATOM 887 O O . LEU A 1 117 ? -19.857 -15.554 -6.278 1.00 97.12 117 LEU A O 1
ATOM 891 N N . GLN A 1 118 ? -21.142 -13.760 -5.903 1.00 97.75 118 GLN A N 1
ATOM 892 C CA . GLN A 1 118 ? -22.287 -14.285 -6.657 1.00 97.75 118 GLN A CA 1
ATOM 893 C C . GLN A 1 118 ? -21.986 -14.402 -8.155 1.00 97.75 118 GLN A C 1
ATOM 895 O O . GLN A 1 118 ? -22.364 -15.400 -8.772 1.00 97.75 118 GLN A O 1
ATOM 900 N N . LYS A 1 119 ? -21.278 -13.427 -8.742 1.00 96.75 119 LYS A N 1
ATOM 901 C CA . LYS A 1 119 ? -20.816 -13.497 -10.143 1.00 96.75 119 LYS A CA 1
ATOM 902 C C . LYS A 1 119 ? -19.771 -14.600 -10.348 1.00 96.75 119 LYS A C 1
ATOM 904 O O . LYS A 1 119 ? -19.734 -15.190 -11.422 1.00 96.75 119 LYS A O 1
ATOM 909 N N . GLU A 1 120 ? -18.982 -14.917 -9.320 1.00 95.81 120 GLU A N 1
ATOM 910 C CA . GLU A 1 120 ? -18.070 -16.074 -9.280 1.00 95.81 120 GLU A CA 1
ATOM 911 C C . GLU A 1 120 ? -18.807 -17.422 -9.099 1.00 95.81 120 GLU A C 1
ATOM 913 O O . GLU A 1 120 ? -18.179 -18.478 -9.105 1.00 95.81 120 GLU A O 1
ATOM 918 N N . GLY A 1 121 ? -20.140 -17.415 -8.969 1.00 97.06 121 GLY A N 1
ATOM 919 C CA . GLY A 1 121 ? -20.969 -18.620 -8.877 1.00 97.06 121 GLY A CA 1
ATOM 920 C C . GLY A 1 121 ? -21.270 -19.089 -7.451 1.00 97.06 121 GLY A C 1
ATOM 921 O O . GLY A 1 121 ? -21.927 -20.119 -7.281 1.00 97.06 121 GLY A O 1
ATOM 922 N N . ILE A 1 122 ? -20.850 -18.345 -6.422 1.00 96.62 122 ILE A N 1
ATOM 923 C CA . ILE A 1 122 ? -21.189 -18.646 -5.027 1.00 96.62 122 ILE A CA 1
ATOM 924 C C . ILE A 1 122 ? -22.613 -18.152 -4.754 1.00 96.62 122 ILE A C 1
ATOM 926 O O . ILE A 1 122 ? -22.879 -16.955 -4.653 1.00 96.62 122 ILE A O 1
ATOM 930 N N . GLN A 1 123 ? -23.560 -19.082 -4.641 1.00 95.06 123 GLN A N 1
ATOM 931 C CA . GLN A 1 123 ? -24.948 -18.746 -4.328 1.00 95.06 123 GLN A CA 1
ATOM 932 C C . GLN A 1 123 ? -25.078 -18.323 -2.861 1.00 95.06 123 GLN A C 1
ATOM 934 O O . GLN A 1 123 ? -24.651 -19.051 -1.973 1.00 95.06 123 GLN A O 1
ATOM 939 N N . ASN A 1 124 ? -25.711 -17.171 -2.618 1.00 93.12 124 ASN A N 1
ATOM 940 C CA . ASN A 1 124 ? -25.937 -16.597 -1.283 1.00 93.12 124 ASN A CA 1
ATOM 941 C C . ASN A 1 124 ? -24.678 -16.581 -0.381 1.00 93.12 124 ASN A C 1
ATOM 943 O O . ASN A 1 124 ? -24.703 -17.213 0.675 1.00 93.12 124 ASN A O 1
ATOM 947 N N . PRO A 1 125 ? -23.590 -15.878 -0.770 1.00 96.88 125 PRO A N 1
ATOM 948 C CA . PRO A 1 125 ? -22.358 -15.857 0.013 1.00 96.88 125 PRO A CA 1
ATOM 949 C C . PRO A 1 125 ? -22.612 -15.371 1.441 1.00 96.88 125 PRO A C 1
ATOM 951 O O . PRO A 1 125 ? -23.240 -14.322 1.626 1.00 96.88 125 PRO A O 1
ATOM 954 N N . THR A 1 126 ? -22.127 -16.125 2.427 1.00 95.88 126 THR A N 1
ATOM 955 C CA . THR A 1 126 ? -22.239 -15.768 3.848 1.00 95.88 126 THR A CA 1
ATOM 956 C C . THR A 1 126 ? -21.236 -14.679 4.219 1.00 95.88 126 THR A C 1
ATOM 958 O O . THR A 1 126 ? -20.220 -14.496 3.539 1.00 95.88 126 THR A O 1
ATOM 961 N N . LEU A 1 127 ? -21.471 -13.980 5.332 1.00 95.81 127 LEU A N 1
ATOM 962 C CA . LEU A 1 127 ? -20.498 -13.018 5.848 1.00 95.81 127 LEU A CA 1
ATOM 963 C C . LEU A 1 127 ? -19.120 -13.647 6.113 1.00 95.81 127 LEU A C 1
ATOM 965 O O . LEU A 1 127 ? -18.116 -13.008 5.824 1.00 95.81 127 LEU A O 1
ATOM 969 N N . ASP A 1 128 ? -19.043 -14.898 6.573 1.00 95.19 128 ASP A N 1
ATOM 970 C CA . ASP A 1 128 ? -17.755 -15.579 6.771 1.00 95.19 128 ASP A CA 1
ATOM 971 C C . ASP A 1 128 ? -17.007 -15.817 5.447 1.00 95.19 128 ASP A C 1
ATOM 973 O O . ASP A 1 128 ? -15.813 -15.535 5.366 1.00 95.19 128 ASP A O 1
ATOM 977 N N . GLN A 1 129 ? -17.706 -16.208 4.375 1.00 96.25 129 GLN A N 1
ATOM 978 C CA . GLN A 1 129 ? -17.099 -16.327 3.039 1.00 96.25 129 GLN A CA 1
ATOM 979 C C . GLN A 1 129 ? -16.619 -14.973 2.496 1.00 96.25 129 GLN A C 1
ATOM 981 O O . GLN A 1 129 ? -15.627 -14.904 1.771 1.00 96.25 129 GLN A O 1
ATOM 986 N N . ILE A 1 130 ? -17.310 -13.883 2.843 1.00 97.50 130 ILE A N 1
ATOM 987 C CA . ILE A 1 130 ? -16.875 -12.528 2.488 1.00 97.50 130 ILE A CA 1
ATOM 988 C C . ILE A 1 130 ? -15.630 -12.139 3.297 1.00 97.50 130 ILE A C 1
ATOM 990 O O . ILE A 1 130 ? -14.673 -11.633 2.716 1.00 97.50 130 ILE A O 1
ATOM 994 N N . ARG A 1 131 ? -15.604 -12.424 4.606 1.00 96.12 131 ARG A N 1
ATOM 995 C CA . ARG A 1 131 ? -14.465 -12.160 5.508 1.00 96.12 131 ARG A CA 1
ATOM 996 C C . ARG A 1 131 ? -13.190 -12.872 5.065 1.00 96.12 131 ARG A C 1
ATOM 998 O O . ARG A 1 131 ? -12.117 -12.290 5.135 1.00 96.12 131 ARG A O 1
ATOM 1005 N N . GLU A 1 132 ? -13.298 -14.090 4.539 1.00 95.56 132 GLU A N 1
ATOM 1006 C CA . GLU A 1 132 ? -12.155 -14.819 3.964 1.00 95.56 132 GLU A CA 1
ATOM 1007 C C . GLU A 1 132 ? -11.524 -14.104 2.757 1.00 95.56 132 GLU A C 1
ATOM 1009 O O . GLU A 1 132 ? -10.360 -14.350 2.419 1.00 95.56 132 GLU A O 1
ATOM 1014 N N . ARG A 1 133 ? -12.282 -13.216 2.105 1.00 97.06 133 ARG A N 1
ATOM 1015 C CA . ARG A 1 133 ? -11.876 -12.481 0.907 1.00 97.06 133 ARG A CA 1
ATOM 1016 C C . ARG A 1 133 ? -11.469 -11.041 1.184 1.00 97.06 133 ARG A C 1
ATOM 1018 O O . ARG A 1 133 ? -11.012 -10.413 0.237 1.00 97.06 133 ARG A O 1
ATOM 1025 N N . VAL A 1 134 ? -11.612 -10.508 2.398 1.00 98.06 134 VAL A N 1
ATOM 1026 C CA . VAL A 1 134 ? -11.363 -9.083 2.664 1.00 98.06 134 VAL A CA 1
ATOM 1027 C C . VAL A 1 134 ? -10.620 -8.828 3.967 1.00 98.06 134 VAL A C 1
ATOM 1029 O O . VAL A 1 134 ? -11.047 -9.251 5.039 1.00 98.06 134 VAL A O 1
ATOM 1032 N N . ASP A 1 135 ? -9.538 -8.062 3.847 1.00 97.81 135 ASP A N 1
ATOM 1033 C CA . ASP A 1 135 ? -8.790 -7.512 4.975 1.00 97.81 135 ASP A CA 1
ATOM 1034 C C . ASP A 1 135 ? -9.143 -6.014 5.157 1.00 97.81 135 ASP A C 1
ATOM 1036 O O . ASP A 1 135 ? -9.637 -5.368 4.228 1.00 97.81 135 ASP A O 1
ATOM 1040 N N . VAL A 1 136 ? -8.843 -5.422 6.315 1.00 98.44 136 VAL A N 1
ATOM 1041 C CA . VAL A 1 136 ? -8.982 -3.979 6.581 1.00 98.44 136 VAL A CA 1
ATOM 1042 C C . VAL A 1 136 ? -7.709 -3.378 7.179 1.00 98.44 136 VAL A C 1
ATOM 1044 O O . VAL A 1 136 ? -7.037 -4.000 8.001 1.00 98.44 136 VAL A O 1
ATOM 1047 N N . THR A 1 137 ? -7.340 -2.163 6.777 1.00 98.50 137 THR A N 1
ATOM 1048 C CA . THR A 1 137 ? -6.178 -1.476 7.346 1.00 98.50 137 THR A CA 1
ATOM 1049 C C . THR A 1 137 ? -6.253 0.044 7.269 1.00 98.50 137 THR A C 1
ATOM 1051 O O . THR A 1 137 ? -7.012 0.618 6.497 1.00 98.50 137 THR A O 1
ATOM 1054 N N . GLY A 1 138 ? -5.428 0.718 8.056 1.00 97.81 138 GLY A N 1
ATOM 1055 C CA . GLY A 1 138 ? -5.246 2.152 7.969 1.00 97.81 138 GLY A CA 1
ATOM 1056 C C . GLY A 1 138 ? -4.096 2.609 8.847 1.00 97.81 138 GLY A C 1
ATOM 1057 O O . GLY A 1 138 ? -3.605 1.866 9.703 1.00 97.81 138 GLY A O 1
ATOM 1058 N N . HIS A 1 139 ? -3.673 3.845 8.611 1.00 96.25 139 HIS A N 1
ATOM 1059 C CA . HIS A 1 139 ? -2.643 4.530 9.382 1.00 96.25 139 HIS A CA 1
ATOM 1060 C C . HIS A 1 139 ? -3.255 5.627 10.242 1.00 96.25 139 HIS A C 1
ATOM 1062 O O . HIS A 1 139 ? -4.235 6.251 9.828 1.00 96.25 139 HIS A O 1
ATOM 1068 N N . SER A 1 140 ? -2.669 5.898 11.411 1.00 94.75 140 SER A N 1
ATOM 1069 C CA . SER A 1 140 ? -3.108 6.999 12.270 1.00 94.75 140 SER A CA 1
ATOM 1070 C C . SER A 1 140 ? -4.591 6.850 12.626 1.00 94.75 140 SER A C 1
ATOM 1072 O O . SER A 1 140 ? -5.051 5.758 12.953 1.00 94.75 140 SER A O 1
ATOM 1074 N N . LEU A 1 141 ? -5.382 7.913 12.512 1.00 94.12 141 LEU A N 1
ATOM 1075 C CA . LEU A 1 141 ? -6.834 7.863 12.666 1.00 94.12 141 LEU A CA 1
ATOM 1076 C C . LEU A 1 141 ? -7.502 6.763 11.810 1.00 94.12 141 LEU A C 1
ATOM 1078 O O . LEU A 1 141 ? -8.414 6.084 12.279 1.00 94.12 141 LEU A O 1
ATOM 1082 N N . GLY A 1 142 ? -7.000 6.510 10.599 1.00 96.81 142 GLY A N 1
ATOM 1083 C CA . GLY A 1 142 ? -7.480 5.441 9.725 1.00 96.81 142 GLY A CA 1
ATOM 1084 C C . GLY A 1 142 ? -7.211 4.044 10.287 1.00 96.81 142 GLY A C 1
ATOM 1085 O O . GLY A 1 142 ? -7.999 3.123 10.069 1.00 96.81 142 GLY A O 1
ATOM 1086 N N . GLY A 1 143 ? -6.142 3.880 11.070 1.00 97.50 143 GLY A N 1
ATOM 1087 C CA . GLY A 1 143 ? -5.854 2.651 11.811 1.00 97.50 143 GLY A CA 1
ATOM 1088 C C . GLY A 1 143 ? -6.894 2.380 12.898 1.00 97.50 143 GLY A C 1
ATOM 1089 O O . GLY A 1 143 ? -7.415 1.267 12.985 1.00 97.50 143 GLY A O 1
ATOM 1090 N N . ALA A 1 144 ? -7.288 3.413 13.645 1.00 96.56 144 ALA A N 1
ATOM 1091 C CA . ALA A 1 144 ? -8.356 3.319 14.641 1.00 96.56 144 ALA A CA 1
ATOM 1092 C C . ALA A 1 144 ? -9.715 2.991 14.000 1.00 96.56 144 ALA A C 1
ATOM 1094 O O . ALA A 1 144 ? -10.430 2.094 14.450 1.00 96.56 144 ALA A O 1
ATOM 1095 N N . LEU A 1 145 ? -10.053 3.658 12.891 1.00 97.75 145 LEU A N 1
ATOM 1096 C CA . LEU A 1 145 ? -11.264 3.361 12.115 1.00 97.75 145 LEU A CA 1
ATOM 1097 C C . LEU A 1 145 ? -11.248 1.933 11.546 1.00 97.75 145 LEU A C 1
ATOM 1099 O O . LEU A 1 145 ? -12.287 1.277 11.485 1.00 97.75 145 LEU A O 1
ATOM 1103 N N . SER A 1 146 ? -10.073 1.413 11.195 1.00 98.50 146 SER A N 1
ATOM 1104 C CA . SER A 1 146 ? -9.907 0.023 10.754 1.00 98.50 146 SER A CA 1
ATOM 1105 C C . SER A 1 146 ? -10.123 -0.980 11.882 1.00 98.50 146 SER A C 1
ATOM 1107 O O . SER A 1 146 ? -10.751 -2.015 11.663 1.00 98.50 146 SER A O 1
ATOM 1109 N N . GLU A 1 147 ? -9.674 -0.667 13.099 1.00 97.50 147 GLU A N 1
ATOM 1110 C CA . GLU A 1 147 ? -9.968 -1.465 14.295 1.00 97.50 147 GLU A CA 1
ATOM 1111 C C . GLU A 1 147 ? -11.465 -1.439 14.645 1.00 97.50 147 GLU A C 1
ATOM 1113 O O . GLU A 1 147 ? -12.041 -2.463 15.023 1.00 97.50 147 GLU A O 1
ATOM 1118 N N . LEU A 1 148 ? -12.137 -0.303 14.431 1.00 97.50 148 LEU A N 1
ATOM 1119 C CA . LEU A 1 148 ? -13.589 -0.196 14.579 1.00 97.50 148 LEU A CA 1
ATOM 1120 C C . LEU A 1 148 ? -14.325 -1.085 13.560 1.00 97.50 148 LEU A C 1
ATOM 1122 O O . LEU A 1 148 ? -15.235 -1.829 13.935 1.00 97.50 148 LEU A O 1
ATOM 1126 N N . ILE A 1 149 ? -13.909 -1.059 12.287 1.00 98.25 149 ILE A N 1
ATOM 1127 C CA . ILE A 1 149 ? -14.444 -1.936 11.230 1.00 98.25 149 ILE A CA 1
ATOM 1128 C C . ILE A 1 149 ? -14.184 -3.411 11.568 1.00 98.25 149 ILE A C 1
ATOM 1130 O O . ILE A 1 149 ? -15.086 -4.240 11.414 1.00 98.25 149 ILE A O 1
ATOM 1134 N N . HIS A 1 150 ? -12.991 -3.741 12.070 1.00 97.06 150 HIS A N 1
ATOM 1135 C CA . HIS A 1 150 ? -12.657 -5.078 12.559 1.00 97.06 150 HIS A CA 1
ATOM 1136 C C . HIS A 1 150 ? -13.618 -5.534 13.660 1.00 97.06 150 HIS A C 1
ATOM 1138 O O . HIS A 1 150 ? -14.223 -6.594 13.534 1.00 97.06 150 HIS A O 1
ATOM 1144 N N . SER A 1 151 ? -13.834 -4.722 14.696 1.00 95.88 151 SER A N 1
ATOM 1145 C CA . SER A 1 151 ? -14.786 -5.035 15.773 1.00 95.88 151 SER A CA 1
ATOM 1146 C C . SER A 1 151 ? -16.212 -5.256 15.255 1.00 95.88 151 SER A C 1
ATOM 1148 O O . SER A 1 151 ? -16.978 -6.085 15.763 1.00 95.88 151 SER A O 1
ATOM 1150 N N . PHE A 1 152 ? -16.583 -4.502 14.218 1.00 97.44 152 PHE A N 1
ATOM 1151 C CA . PHE A 1 152 ? -17.925 -4.516 13.663 1.00 97.44 152 PHE A CA 1
ATOM 1152 C C . PHE A 1 152 ? -18.194 -5.730 12.768 1.00 97.44 152 PHE A C 1
ATOM 1154 O O . PHE A 1 152 ? -19.256 -6.335 12.903 1.00 97.44 152 PHE A O 1
ATOM 1161 N N . PHE A 1 153 ? -17.263 -6.082 11.875 1.00 97.31 153 PHE A N 1
ATOM 1162 C CA . PHE A 1 153 ? -17.433 -7.115 10.838 1.00 97.31 153 PHE A CA 1
ATOM 1163 C C . PHE A 1 153 ? -16.561 -8.365 11.040 1.00 97.31 153 PHE A C 1
ATOM 1165 O O . PHE A 1 153 ? -16.722 -9.343 10.314 1.00 97.31 153 PHE A O 1
ATOM 1172 N N . GLY A 1 154 ? -15.626 -8.346 11.988 1.00 96.00 154 GLY A N 1
ATOM 1173 C CA . GLY A 1 154 ? -14.667 -9.424 12.228 1.00 96.00 154 GLY A CA 1
ATOM 1174 C C . GLY A 1 154 ? -13.629 -9.591 11.112 1.00 96.00 154 GLY A C 1
ATOM 1175 O O . GLY A 1 154 ? -13.185 -10.714 10.880 1.00 96.00 154 GLY A O 1
ATOM 1176 N N . LEU A 1 155 ? -13.295 -8.535 10.363 1.00 96.81 155 LEU A N 1
ATOM 1177 C CA . LEU A 1 155 ? -12.343 -8.616 9.240 1.00 96.81 155 LEU A CA 1
ATOM 1178 C C . LEU A 1 155 ? -10.904 -8.802 9.730 1.00 96.81 155 LEU A C 1
ATOM 1180 O O . LEU A 1 155 ? -10.538 -8.233 10.750 1.00 96.81 155 LEU A O 1
ATOM 1184 N N . ASP A 1 156 ? -10.063 -9.517 8.990 1.00 96.81 156 ASP A N 1
ATOM 1185 C CA . ASP A 1 156 ? -8.623 -9.558 9.288 1.00 96.81 156 ASP A CA 1
ATOM 1186 C C . ASP A 1 156 ? -7.978 -8.217 8.945 1.00 96.81 156 ASP A C 1
ATOM 1188 O O . ASP A 1 156 ? -8.530 -7.454 8.152 1.00 96.81 156 ASP A O 1
ATOM 1192 N N . GLY A 1 157 ? -6.828 -7.878 9.528 1.00 96.62 157 GLY A N 1
ATOM 1193 C CA . GLY A 1 157 ? -6.290 -6.547 9.268 1.00 96.62 157 GLY A CA 1
ATOM 1194 C C . GLY A 1 157 ? -5.168 -6.050 10.154 1.00 96.62 157 GLY A C 1
ATOM 1195 O O . GLY A 1 157 ? -4.545 -6.803 10.906 1.00 96.62 157 GLY A O 1
ATOM 1196 N N . ALA A 1 158 ? -4.923 -4.746 10.053 1.00 97.38 158 ALA A N 1
ATOM 1197 C CA . ALA A 1 158 ? -4.011 -4.051 10.946 1.00 97.38 158 ALA A CA 1
ATOM 1198 C C . ALA A 1 158 ? -4.418 -2.602 11.214 1.00 97.38 158 ALA A C 1
ATOM 1200 O O . ALA A 1 158 ? -4.738 -1.853 10.287 1.00 97.38 158 ALA A O 1
ATOM 1201 N N . ASN A 1 159 ? -4.295 -2.204 12.478 1.00 97.44 159 ASN A N 1
ATOM 1202 C CA . ASN A 1 159 ? -4.231 -0.810 12.901 1.00 97.44 159 ASN A CA 1
ATOM 1203 C C . ASN A 1 159 ? -2.745 -0.402 12.954 1.00 97.44 159 ASN A C 1
ATOM 1205 O O . ASN A 1 159 ? -1.988 -0.920 13.783 1.00 97.44 159 ASN A O 1
ATOM 1209 N N . ILE A 1 160 ? -2.315 0.480 12.042 1.00 97.31 160 ILE A N 1
ATOM 1210 C CA . ILE A 1 160 ? -0.936 0.979 11.977 1.00 97.31 160 ILE A CA 1
ATOM 1211 C C . ILE A 1 160 ? -0.867 2.340 12.675 1.00 97.31 160 ILE A C 1
ATOM 1213 O O . ILE A 1 160 ? -1.190 3.375 12.096 1.00 97.31 160 ILE A O 1
ATOM 1217 N N . ASP A 1 161 ? -0.403 2.331 13.919 1.00 95.94 161 ASP A N 1
ATOM 1218 C CA . ASP A 1 161 ? -0.149 3.514 14.745 1.00 95.94 161 ASP A CA 1
ATOM 1219 C C . ASP A 1 161 ? -1.360 4.442 14.941 1.00 95.94 161 ASP A C 1
ATOM 1221 O O . ASP A 1 161 ? -1.221 5.661 15.052 1.00 95.94 161 ASP A O 1
ATOM 1225 N N . GLY A 1 162 ? -2.562 3.867 14.957 1.00 95.12 162 GLY A N 1
ATOM 1226 C CA . GLY A 1 162 ? -3.803 4.547 15.305 1.00 95.12 162 GLY A CA 1
ATOM 1227 C C . GLY A 1 162 ? -4.211 4.321 16.756 1.00 95.12 162 GLY A C 1
ATOM 1228 O O . GLY A 1 162 ? -3.884 3.274 17.310 1.00 95.12 162 GLY A O 1
ATOM 1229 N N . PRO A 1 163 ? -4.955 5.256 17.371 1.00 93.81 163 PRO A N 1
ATOM 1230 C CA . PRO A 1 163 ? -5.428 5.100 18.743 1.00 93.81 163 PRO A CA 1
ATOM 1231 C C . PRO A 1 163 ? -6.391 3.912 18.905 1.00 93.81 163 PRO A C 1
ATOM 1233 O O . PRO A 1 163 ? -7.065 3.497 17.961 1.00 93.81 163 PRO A O 1
ATOM 1236 N N . GLY A 1 164 ? -6.486 3.389 20.124 1.00 93.06 164 GLY A N 1
ATOM 1237 C CA . GLY A 1 164 ? -7.401 2.309 20.483 1.00 93.06 164 GLY A CA 1
ATOM 1238 C C . GLY A 1 164 ? -8.861 2.758 20.603 1.00 93.06 164 GLY A C 1
ATOM 1239 O O . GLY A 1 164 ? -9.149 3.883 21.020 1.00 93.06 164 GLY A O 1
ATOM 1240 N N . ILE A 1 165 ? -9.789 1.856 20.259 1.00 94.25 165 ILE A N 1
ATOM 1241 C CA . ILE A 1 165 ? -11.217 2.172 20.065 1.00 94.25 165 ILE A CA 1
ATOM 1242 C C . ILE A 1 165 ? -12.183 1.488 21.046 1.00 94.25 165 ILE A C 1
ATOM 1244 O O . ILE A 1 165 ? -13.397 1.563 20.855 1.00 94.25 165 ILE A O 1
ATOM 1248 N N . SER A 1 166 ? -11.700 0.836 22.107 1.00 92.56 166 SER A N 1
ATOM 1249 C CA . SER A 1 166 ? -12.542 0.044 23.025 1.00 92.56 166 SER A CA 1
ATOM 1250 C C . SER A 1 166 ? -13.735 0.816 23.597 1.00 92.56 166 SER A C 1
ATOM 1252 O O . SER A 1 166 ? -14.853 0.298 23.597 1.00 92.56 166 SER A O 1
ATOM 1254 N N . SER A 1 167 ? -13.536 2.071 24.015 1.00 90.50 167 SER A N 1
ATOM 1255 C CA . SER A 1 167 ? -14.614 2.953 24.495 1.00 90.50 167 SER A CA 1
ATOM 1256 C C . SER A 1 167 ? -15.653 3.266 23.413 1.00 90.50 167 SER A C 1
ATOM 1258 O O . SER A 1 167 ? -16.836 3.401 23.713 1.00 90.50 167 SER A O 1
ATOM 1260 N N . LEU A 1 168 ? -15.234 3.344 22.149 1.00 92.25 168 LEU A N 1
ATOM 1261 C CA . LEU A 1 168 ? -16.078 3.746 21.022 1.00 92.25 168 LEU A CA 1
ATOM 1262 C C . LEU A 1 168 ? -17.119 2.687 20.663 1.00 92.25 168 LEU A C 1
ATOM 1264 O O . LEU A 1 168 ? -18.222 3.017 20.236 1.00 92.25 168 LEU A O 1
ATOM 1268 N N . THR A 1 169 ? -16.813 1.413 20.907 1.00 94.19 169 THR A N 1
ATOM 1269 C CA . THR A 1 169 ? -17.761 0.309 20.672 1.00 94.19 169 THR A CA 1
ATOM 1270 C C . THR A 1 169 ? -18.960 0.313 21.625 1.00 94.19 169 THR A C 1
ATOM 1272 O O . THR A 1 169 ? -19.954 -0.365 21.366 1.00 94.19 169 THR A O 1
ATOM 1275 N N . GLN A 1 170 ? -18.892 1.089 22.713 1.00 94.81 170 GLN A N 1
ATOM 1276 C CA . GLN A 1 170 ? -19.949 1.194 23.724 1.00 94.81 170 GLN A CA 1
ATOM 1277 C C . GLN A 1 170 ? -20.979 2.288 23.404 1.00 94.81 170 GLN A C 1
ATOM 1279 O O . GLN A 1 170 ? -21.999 2.389 24.089 1.00 94.81 170 GLN A O 1
ATOM 1284 N N . PHE A 1 171 ? -20.737 3.109 22.377 1.00 95.94 171 PHE A N 1
ATOM 1285 C CA . PHE A 1 171 ? -21.653 4.177 21.987 1.00 95.94 171 PHE A CA 1
ATOM 1286 C C . PHE A 1 171 ? -22.940 3.618 21.349 1.00 95.94 171 PHE A C 1
ATOM 1288 O O . PHE A 1 171 ? -22.880 2.647 20.584 1.00 95.94 171 PHE A O 1
ATOM 1295 N N . PRO A 1 172 ? -24.118 4.224 21.610 1.00 97.38 172 PRO A N 1
ATOM 1296 C CA . PRO A 1 172 ? -25.387 3.796 21.015 1.00 97.38 172 PRO A CA 1
ATOM 1297 C C . PRO A 1 172 ? -25.370 3.738 19.482 1.00 97.38 172 PRO A C 1
ATOM 1299 O O . PRO A 1 172 ? -26.026 2.879 18.889 1.00 97.38 172 PRO A O 1
ATOM 1302 N N . GLU A 1 173 ? -24.606 4.618 18.839 1.00 97.44 173 GLU A N 1
ATOM 1303 C CA . GLU A 1 173 ? -24.436 4.696 17.390 1.00 97.44 173 GLU A CA 1
ATOM 1304 C C . GLU A 1 173 ? -23.823 3.414 16.808 1.00 97.44 173 GLU A C 1
ATOM 1306 O O . GLU A 1 173 ? -24.270 2.946 15.757 1.00 97.44 173 GLU A O 1
ATOM 1311 N N . PHE A 1 174 ? -22.876 2.787 17.517 1.00 96.81 174 PHE A N 1
ATOM 1312 C CA . PHE A 1 174 ? -22.286 1.509 17.112 1.00 96.81 174 PHE A CA 1
ATOM 1313 C C . PHE A 1 174 ? -23.344 0.396 17.088 1.00 96.81 174 PHE A C 1
ATOM 1315 O O . PHE A 1 174 ? -23.484 -0.329 16.097 1.00 96.81 174 PHE A O 1
ATOM 1322 N N . ALA A 1 175 ? -24.149 0.298 18.152 1.00 96.81 175 ALA A N 1
ATOM 1323 C CA . ALA A 1 175 ? -25.236 -0.677 18.249 1.00 96.81 175 ALA A CA 1
ATOM 1324 C C . ALA A 1 175 ? -26.348 -0.416 17.215 1.00 96.81 175 ALA A C 1
ATOM 1326 O O . ALA A 1 175 ? -26.848 -1.356 16.589 1.00 96.81 175 ALA A O 1
ATOM 1327 N N . ALA A 1 176 ? -26.702 0.852 16.986 1.00 97.38 176 ALA A N 1
ATOM 1328 C CA . ALA A 1 176 ? -27.685 1.250 15.980 1.00 97.38 176 ALA A CA 1
ATOM 1329 C C . ALA A 1 176 ? -27.231 0.872 14.561 1.00 97.38 176 ALA A C 1
ATOM 1331 O O . ALA A 1 176 ? -28.016 0.331 13.777 1.00 97.38 176 ALA A O 1
ATOM 1332 N N . MET A 1 177 ? -25.949 1.080 14.245 1.00 97.56 177 MET A N 1
ATOM 1333 C CA . MET A 1 177 ? -25.382 0.670 12.963 1.00 97.56 177 MET A CA 1
ATOM 1334 C C . MET A 1 177 ? -25.386 -0.860 12.812 1.00 97.56 177 MET A C 1
ATOM 1336 O O . MET A 1 177 ? -25.758 -1.357 11.747 1.00 97.56 177 MET A O 1
ATOM 1340 N N . LYS A 1 178 ? -25.074 -1.631 13.870 1.00 97.19 178 LYS A N 1
ATOM 1341 C CA . LYS A 1 178 ? -25.198 -3.106 13.837 1.00 97.19 178 LYS A CA 1
ATOM 1342 C C . LYS A 1 178 ? -26.621 -3.559 13.531 1.00 97.19 178 LYS A C 1
ATOM 1344 O O . LYS A 1 178 ? -26.803 -4.445 12.697 1.00 97.19 178 LYS A O 1
ATOM 1349 N N . ALA A 1 179 ? -27.622 -2.945 14.162 1.00 97.62 179 ALA A N 1
ATOM 1350 C CA . ALA A 1 179 ? -29.025 -3.263 13.904 1.00 97.62 179 ALA A CA 1
ATOM 1351 C C . ALA A 1 179 ? -29.402 -3.031 12.430 1.00 97.62 179 ALA A C 1
ATOM 1353 O O . ALA A 1 179 ? -29.988 -3.916 11.811 1.00 97.62 179 ALA A O 1
ATOM 1354 N N . LYS A 1 180 ? -28.976 -1.903 11.843 1.00 96.94 180 LYS A N 1
ATOM 1355 C CA . LYS A 1 180 ? -29.185 -1.599 10.418 1.00 96.94 180 LYS A CA 1
ATOM 1356 C C . LYS A 1 180 ? -28.515 -2.626 9.497 1.00 96.94 180 LYS A C 1
ATOM 1358 O O . LYS A 1 180 ? -29.132 -3.109 8.552 1.00 96.94 180 LYS A O 1
ATOM 1363 N N . VAL A 1 181 ? -27.257 -2.986 9.758 1.00 97.19 181 VAL A N 1
ATOM 1364 C CA . VAL A 1 181 ? -26.516 -3.943 8.911 1.00 97.19 181 VAL A CA 1
ATOM 1365 C C . VAL A 1 181 ? -27.121 -5.351 8.981 1.00 97.19 181 VAL A C 1
ATOM 1367 O O . VAL A 1 181 ? -27.149 -6.053 7.966 1.00 97.19 181 VAL A O 1
ATOM 1370 N N . ARG A 1 182 ? -27.685 -5.747 10.131 1.00 97.62 182 ARG A N 1
ATOM 1371 C CA . ARG A 1 182 ? -28.371 -7.041 10.313 1.00 97.62 182 ARG A CA 1
ATOM 1372 C C . ARG A 1 182 ? -29.587 -7.250 9.425 1.00 97.62 182 ARG A C 1
ATOM 1374 O O . ARG A 1 182 ? -29.913 -8.393 9.123 1.00 97.62 182 ARG A O 1
ATOM 1381 N N . GLU A 1 183 ? -30.223 -6.180 8.958 1.00 97.19 183 GLU A N 1
ATOM 1382 C CA . GLU A 1 183 ? -31.311 -6.285 7.979 1.00 97.19 183 GLU A CA 1
ATOM 1383 C C . GLU A 1 183 ? -30.825 -6.893 6.650 1.00 97.19 183 GLU A C 1
ATOM 1385 O O . GLU A 1 183 ? -31.598 -7.531 5.939 1.00 97.19 183 GLU A O 1
ATOM 1390 N N . THR A 1 184 ? -29.537 -6.724 6.322 1.00 95.81 184 THR A N 1
ATOM 1391 C CA . THR A 1 184 ? -28.904 -7.267 5.105 1.00 95.81 184 THR A CA 1
ATOM 1392 C C . THR A 1 184 ? -28.031 -8.498 5.372 1.00 95.81 184 THR A C 1
ATOM 1394 O O . THR A 1 184 ? -27.910 -9.348 4.485 1.00 95.81 184 THR A O 1
ATOM 1397 N N . PHE A 1 185 ? -27.425 -8.579 6.560 1.00 96.50 185 PHE A N 1
ATOM 1398 C CA . PHE A 1 185 ? -26.558 -9.668 7.023 1.00 96.50 185 PHE A CA 1
ATOM 1399 C C . PHE A 1 185 ? -27.036 -10.165 8.399 1.00 96.50 185 PHE A C 1
ATOM 1401 O O . PHE A 1 185 ? -26.464 -9.775 9.423 1.00 96.50 185 PHE A O 1
ATOM 1408 N N . PRO A 1 186 ? -28.108 -10.977 8.464 1.00 96.38 186 PRO A N 1
ATOM 1409 C CA . PRO A 1 186 ? -28.674 -11.448 9.731 1.00 96.38 186 PRO A CA 1
ATOM 1410 C C . PRO A 1 186 ? -27.691 -12.277 10.574 1.00 96.38 186 PRO A C 1
ATOM 1412 O O . PRO A 1 186 ? -27.871 -12.393 11.784 1.00 96.38 186 PRO A O 1
ATOM 1415 N N . GLU A 1 187 ? -26.640 -12.820 9.960 1.00 95.56 187 GLU A N 1
ATOM 1416 C CA . GLU A 1 187 ? -25.547 -13.543 10.614 1.00 95.56 187 GLU A CA 1
ATOM 1417 C C . GLU A 1 187 ? -24.516 -12.642 11.328 1.00 95.56 187 GLU A C 1
ATOM 1419 O O . GLU A 1 187 ? -23.608 -13.159 11.981 1.00 95.56 187 GLU A O 1
ATOM 1424 N N . LEU A 1 188 ? -24.630 -11.308 11.229 1.00 96.38 188 LEU A N 1
ATOM 1425 C CA . LEU A 1 188 ? -23.707 -10.368 11.876 1.00 96.38 188 LEU A CA 1
ATOM 1426 C C . LEU A 1 188 ? -23.694 -10.556 13.405 1.00 96.38 188 LEU A C 1
ATOM 1428 O O . LEU A 1 188 ? -24.695 -10.318 14.093 1.00 96.38 188 LEU A O 1
ATOM 1432 N N . GLN A 1 189 ? -22.530 -10.900 13.955 1.00 94.06 189 GLN A N 1
ATOM 1433 C CA . GLN A 1 189 ? -22.362 -11.194 15.381 1.00 94.06 189 GLN A CA 1
ATOM 1434 C C . GLN A 1 189 ? -22.381 -9.927 16.257 1.00 94.06 189 GLN A C 1
ATOM 1436 O O . GLN A 1 189 ? -21.941 -8.846 15.849 1.00 94.06 189 GLN A O 1
ATOM 1441 N N . ASP A 1 190 ? -22.875 -10.054 17.496 1.00 90.81 190 ASP A N 1
ATOM 1442 C CA . ASP A 1 190 ? -22.819 -8.966 18.492 1.00 90.81 190 ASP A CA 1
ATOM 1443 C C . ASP A 1 190 ? -21.375 -8.617 18.844 1.00 90.81 190 ASP A C 1
ATOM 1445 O O . ASP A 1 190 ? -21.029 -7.443 18.965 1.00 90.81 190 ASP A O 1
ATOM 1449 N N . LYS A 1 191 ? -20.524 -9.638 18.917 1.00 89.75 191 LYS A N 1
ATOM 1450 C CA . LYS A 1 191 ? -19.092 -9.525 19.147 1.00 89.75 191 LYS A CA 1
ATOM 1451 C C . LYS A 1 191 ? -18.389 -10.636 18.377 1.00 89.75 191 LYS A C 1
ATOM 1453 O O . LYS A 1 191 ? -18.797 -11.789 18.482 1.00 89.75 191 LYS A O 1
ATOM 1458 N N . TYR A 1 192 ? -17.349 -10.290 17.628 1.00 88.81 192 TYR A N 1
ATOM 1459 C CA . TYR A 1 192 ? -16.473 -11.278 17.010 1.00 88.81 192 TYR A CA 1
ATOM 1460 C C . TYR A 1 192 ? -15.343 -11.602 17.979 1.00 88.81 192 TYR A C 1
ATOM 1462 O O . TYR A 1 192 ? -14.618 -10.706 18.398 1.00 88.81 192 TYR A O 1
ATOM 1470 N N . VAL A 1 193 ? -15.190 -12.878 18.325 1.00 77.38 193 VAL A N 1
ATOM 1471 C CA . VAL A 1 193 ? -13.968 -13.360 18.974 1.00 77.38 193 VAL A CA 1
ATOM 1472 C C . VAL A 1 193 ? -12.981 -13.654 17.857 1.00 77.38 193 VAL A C 1
ATOM 1474 O O . VAL A 1 193 ? -13.203 -14.565 17.056 1.00 77.38 193 VAL A O 1
ATOM 1477 N N . THR A 1 194 ? -11.933 -12.848 17.747 1.00 70.62 194 THR A N 1
ATOM 1478 C CA . THR A 1 194 ? -10.887 -13.058 16.750 1.00 70.62 194 THR A CA 1
ATOM 1479 C C . THR A 1 194 ? -9.713 -13.790 17.377 1.00 70.62 194 THR A C 1
ATOM 1481 O O . THR A 1 194 ? -9.363 -13.603 18.540 1.00 70.62 194 THR A O 1
ATOM 1484 N N . GLU A 1 195 ? -9.146 -14.717 16.610 1.00 80.12 195 GLU A N 1
ATOM 1485 C CA . GLU A 1 195 ? -7.939 -15.414 17.028 1.00 80.12 195 GLU A CA 1
ATOM 1486 C C . GLU A 1 195 ? -6.779 -14.410 17.101 1.00 80.12 195 GLU A C 1
ATOM 1488 O O . GLU A 1 195 ? -6.673 -13.542 16.221 1.00 80.12 195 GLU A O 1
ATOM 1493 N N . PRO A 1 196 ? -5.884 -14.528 18.100 1.00 77.88 196 PRO A N 1
ATOM 1494 C CA . PRO A 1 196 ? -4.676 -13.717 18.152 1.00 77.88 196 PRO A CA 1
ATOM 1495 C C . PRO A 1 196 ? -3.927 -13.753 16.812 1.00 77.88 196 PRO A C 1
ATOM 1497 O O . PRO A 1 196 ? -3.693 -14.820 16.248 1.00 77.88 196 PRO A O 1
ATOM 1500 N N . GLY A 1 197 ? -3.558 -12.581 16.298 1.00 81.25 197 GLY A N 1
ATOM 1501 C CA . GLY A 1 197 ? -2.852 -12.413 15.026 1.00 81.25 197 GLY A CA 1
ATOM 1502 C C . GLY A 1 197 ? -3.737 -12.166 13.800 1.00 81.25 197 GLY A C 1
ATOM 1503 O O . GLY A 1 197 ? -3.215 -11.703 12.790 1.00 81.25 197 GLY A O 1
ATOM 1504 N N . ARG A 1 198 ? -5.060 -12.390 13.865 1.00 89.25 198 ARG A N 1
ATOM 1505 C CA . ARG A 1 198 ? -5.968 -12.068 12.740 1.00 89.25 198 ARG A CA 1
ATOM 1506 C C . ARG A 1 198 ? -6.094 -10.565 12.499 1.00 89.25 198 ARG A C 1
ATOM 1508 O O . ARG A 1 198 ? -6.143 -10.112 11.357 1.00 89.25 198 ARG A O 1
ATOM 1515 N N . PHE A 1 199 ? -6.097 -9.796 13.584 1.00 94.81 199 PHE A N 1
ATOM 1516 C CA . PHE A 1 199 ? -5.964 -8.348 13.549 1.00 94.81 199 PHE A CA 1
ATOM 1517 C C . PHE A 1 199 ? -4.886 -7.898 14.529 1.00 94.81 199 PHE A C 1
ATOM 1519 O O . PHE A 1 199 ? -4.894 -8.269 15.709 1.00 94.81 199 PHE A O 1
ATOM 1526 N N . VAL A 1 200 ? -3.949 -7.093 14.035 1.00 95.00 200 VAL A N 1
ATOM 1527 C CA . VAL A 1 200 ? -2.817 -6.605 14.826 1.00 95.00 200 VAL A CA 1
ATOM 1528 C C . VAL A 1 200 ? -2.899 -5.090 14.943 1.00 95.00 200 VAL A C 1
ATOM 1530 O O . VAL A 1 200 ? -2.915 -4.382 13.938 1.00 95.00 200 VAL A O 1
ATOM 1533 N N . ALA A 1 201 ? -2.915 -4.587 16.172 1.00 95.56 201 ALA A N 1
ATOM 1534 C CA . ALA A 1 201 ? -2.742 -3.168 16.445 1.00 95.56 201 ALA A CA 1
ATOM 1535 C C . ALA A 1 201 ? -1.279 -2.912 16.821 1.00 95.56 201 ALA A C 1
ATOM 1537 O O . ALA A 1 201 ? -0.741 -3.578 17.705 1.00 95.56 201 ALA A O 1
ATOM 1538 N N . ASN A 1 202 ? -0.612 -1.988 16.131 1.00 95.56 202 ASN A N 1
ATOM 1539 C CA . ASN A 1 202 ? 0.792 -1.677 16.390 1.00 95.56 202 ASN A CA 1
ATOM 1540 C C . ASN A 1 202 ? 0.972 -0.195 16.705 1.00 95.56 202 ASN A C 1
ATOM 1542 O O . ASN A 1 202 ? 0.579 0.637 15.896 1.00 95.56 202 ASN A O 1
ATOM 1546 N N . ALA A 1 203 ? 1.631 0.122 17.817 1.00 94.88 203 ALA A N 1
ATOM 1547 C CA . ALA A 1 203 ? 1.969 1.490 18.199 1.00 94.88 203 ALA A CA 1
ATOM 1548 C C . ALA A 1 203 ? 3.460 1.781 17.985 1.00 94.88 203 ALA A C 1
ATOM 1550 O O . ALA A 1 203 ? 4.340 1.154 18.587 1.00 94.88 203 ALA A O 1
ATOM 1551 N N . PHE A 1 204 ? 3.739 2.758 17.133 1.00 94.44 204 PHE A N 1
ATOM 1552 C CA . PHE A 1 204 ? 5.075 3.269 16.826 1.00 94.44 204 PHE A CA 1
ATOM 1553 C C . PHE A 1 204 ? 5.352 4.611 17.488 1.00 94.44 204 PHE A C 1
ATOM 1555 O O . PHE A 1 204 ? 6.511 4.891 17.791 1.00 94.44 204 PHE A O 1
ATOM 1562 N N . SER A 1 205 ? 4.302 5.381 17.758 1.00 91.56 205 SER A N 1
ATOM 1563 C CA . SER A 1 205 ? 4.367 6.688 18.397 1.00 91.56 205 SER A CA 1
ATOM 1564 C C . SER A 1 205 ? 3.352 6.806 19.535 1.00 91.56 205 SER A C 1
ATOM 1566 O O . SER A 1 205 ? 2.549 5.904 19.802 1.00 91.56 205 SER A O 1
ATOM 1568 N N . ILE A 1 206 ? 3.351 7.967 20.187 1.00 88.50 206 ILE A N 1
ATOM 1569 C CA . ILE A 1 206 ? 2.343 8.359 21.172 1.00 88.50 206 ILE A CA 1
ATOM 1570 C C . ILE A 1 206 ? 0.901 8.284 20.630 1.00 88.50 206 ILE A C 1
ATOM 1572 O O . ILE A 1 206 ? -0.026 8.071 21.411 1.00 88.50 206 ILE A O 1
ATOM 1576 N N . VAL A 1 207 ? 0.701 8.423 19.312 1.00 88.50 207 VAL A N 1
ATOM 1577 C CA . VAL A 1 207 ? -0.627 8.358 18.677 1.00 88.50 207 VAL A CA 1
ATOM 1578 C C . VAL A 1 207 ? -1.202 6.952 18.775 1.00 88.50 207 VAL A C 1
ATOM 1580 O O . VAL A 1 207 ? -2.326 6.791 19.248 1.00 88.50 207 VAL A O 1
ATOM 1583 N N . GLY A 1 208 ? -0.419 5.940 18.392 1.00 90.88 208 GLY A N 1
ATOM 1584 C CA . GLY A 1 208 ? -0.830 4.542 18.486 1.00 90.88 208 GLY A CA 1
ATOM 1585 C C . GLY A 1 208 ? -0.952 4.036 19.920 1.00 90.88 208 GLY A C 1
ATOM 1586 O O . GLY A 1 208 ? -1.557 3.003 20.151 1.00 90.88 208 GLY A O 1
ATOM 1587 N N . MET A 1 209 ? -0.385 4.745 20.898 1.00 91.81 209 MET A N 1
ATOM 1588 C CA . MET A 1 209 ? -0.530 4.407 22.318 1.00 91.81 209 MET A CA 1
ATOM 1589 C C . MET A 1 209 ? -1.786 5.008 22.960 1.00 91.81 209 MET A C 1
ATOM 1591 O O . MET A 1 209 ? -2.136 4.638 24.081 1.00 91.81 209 MET A O 1
ATOM 1595 N N . ALA A 1 210 ? -2.443 5.965 22.303 1.00 86.81 210 ALA A N 1
ATOM 1596 C CA . ALA A 1 210 ? -3.587 6.655 22.877 1.00 86.81 210 ALA A CA 1
ATOM 1597 C C . ALA A 1 210 ? -4.854 5.788 22.857 1.00 86.81 210 ALA A C 1
ATOM 1599 O O . ALA A 1 210 ? -5.104 5.037 21.920 1.00 86.81 210 ALA A O 1
ATOM 1600 N N . GLY A 1 211 ? -5.697 5.941 23.881 1.00 85.75 211 GLY A N 1
ATOM 1601 C CA . GLY A 1 211 ? -6.915 5.145 24.032 1.00 85.75 211 GLY A CA 1
ATOM 1602 C C . GLY A 1 211 ? -6.642 3.727 24.538 1.00 85.75 211 GLY A C 1
ATOM 1603 O O . GLY A 1 211 ? -5.586 3.423 25.086 1.00 85.75 211 GLY A O 1
ATOM 1604 N N . THR A 1 212 ? -7.636 2.855 24.403 1.00 89.56 212 THR A N 1
ATOM 1605 C CA . THR A 1 212 ? -7.525 1.442 24.783 1.00 89.56 212 THR A CA 1
ATOM 1606 C C . THR A 1 212 ? -7.888 0.605 23.574 1.00 89.56 212 THR A C 1
ATOM 1608 O O . THR A 1 212 ? -8.992 0.740 23.051 1.00 89.56 212 THR A O 1
ATOM 1611 N N . HIS A 1 213 ? -6.958 -0.226 23.114 1.00 92.69 213 HIS A N 1
ATOM 1612 C CA . HIS A 1 213 ? -7.215 -1.177 22.036 1.00 92.69 213 HIS A CA 1
ATOM 1613 C C . HIS A 1 213 ? -8.125 -2.302 22.518 1.00 92.69 213 HIS A C 1
ATOM 1615 O O . HIS A 1 213 ? -8.219 -2.566 23.722 1.00 92.69 213 HIS A O 1
ATOM 1621 N N . LEU A 1 214 ? -8.817 -2.947 21.587 1.00 88.75 214 LEU A N 1
ATOM 1622 C CA . LEU A 1 214 ? -9.674 -4.085 21.903 1.00 88.75 214 LEU A CA 1
ATOM 1623 C C . LEU A 1 214 ? -8.837 -5.250 22.435 1.00 88.75 214 LEU A C 1
ATOM 1625 O O . LEU A 1 214 ? -7.790 -5.569 21.872 1.00 88.75 214 LEU A O 1
ATOM 1629 N N . GLU A 1 215 ? -9.331 -5.932 23.470 1.00 84.81 215 GLU A N 1
ATOM 1630 C CA . GLU A 1 215 ? -8.646 -7.080 24.091 1.00 84.81 215 GLU A CA 1
ATOM 1631 C C . GLU A 1 215 ? -8.364 -8.222 23.102 1.00 84.81 215 GLU A C 1
ATOM 1633 O O . GLU A 1 215 ? -7.381 -8.944 23.244 1.00 84.81 215 GLU A O 1
ATOM 1638 N N . GLU A 1 216 ? -9.215 -8.378 22.085 1.00 80.31 216 GLU A N 1
ATOM 1639 C CA . GLU A 1 216 ? -9.050 -9.388 21.033 1.00 80.31 216 GLU A CA 1
ATOM 1640 C C . GLU A 1 216 ? -8.034 -8.995 19.944 1.00 80.31 216 GLU A C 1
ATOM 1642 O O . GLU A 1 216 ? -7.644 -9.830 19.125 1.00 80.31 216 GLU A O 1
ATOM 1647 N N . THR A 1 217 ? -7.538 -7.756 19.944 1.00 81.00 217 THR A N 1
ATOM 1648 C CA . THR A 1 217 ? -6.448 -7.362 19.043 1.00 81.00 217 THR A CA 1
ATOM 1649 C C . THR A 1 217 ? -5.100 -7.746 19.632 1.00 81.00 217 THR A C 1
ATOM 1651 O O . THR A 1 217 ? -4.849 -7.633 20.832 1.00 81.00 217 THR A O 1
ATOM 1654 N N . SER A 1 218 ? -4.174 -8.185 18.779 1.00 87.50 218 SER A N 1
ATOM 1655 C CA . SER A 1 218 ? -2.797 -8.463 19.205 1.00 87.50 218 SER A CA 1
ATOM 1656 C C . SER A 1 218 ? -1.992 -7.166 19.331 1.00 87.50 218 SER A C 1
ATOM 1658 O O . SER A 1 218 ? -1.076 -6.943 18.539 1.00 87.50 218 SER A O 1
ATOM 1660 N N . PHE A 1 219 ? -2.358 -6.304 20.287 1.00 91.75 219 PHE A N 1
ATOM 1661 C CA . PHE A 1 219 ? -1.732 -4.995 20.485 1.00 91.75 219 PHE A CA 1
ATOM 1662 C C . PHE A 1 219 ? -0.252 -5.109 20.862 1.00 91.75 219 PHE A C 1
ATOM 1664 O O . PHE A 1 219 ? 0.122 -5.816 21.802 1.00 91.75 219 PHE A O 1
ATOM 1671 N N . GLN A 1 220 ? 0.606 -4.409 20.122 1.00 93.50 220 GLN A N 1
ATOM 1672 C CA . GLN A 1 220 ? 2.052 -4.404 20.327 1.00 93.50 220 GLN A CA 1
ATOM 1673 C C . GLN A 1 220 ? 2.586 -2.984 20.149 1.00 93.50 220 GLN A C 1
ATOM 1675 O O . GLN A 1 220 ? 2.235 -2.295 19.202 1.00 93.50 220 GLN A O 1
ATOM 1680 N N . ALA A 1 221 ? 3.481 -2.547 21.027 1.00 92.81 221 ALA A N 1
ATOM 1681 C CA . ALA A 1 221 ? 4.059 -1.207 20.976 1.00 92.81 221 ALA A CA 1
ATOM 1682 C C . ALA A 1 221 ? 5.584 -1.268 20.894 1.00 92.81 221 ALA A C 1
ATOM 1684 O O . ALA A 1 221 ? 6.203 -2.200 21.418 1.00 92.81 221 ALA A O 1
ATOM 1685 N N . THR A 1 222 ? 6.201 -0.298 20.217 1.00 92.62 222 THR A N 1
ATOM 1686 C CA . THR A 1 222 ? 7.663 -0.184 20.215 1.00 92.62 222 THR A CA 1
ATOM 1687 C C . THR A 1 222 ? 8.151 0.234 21.606 1.00 92.62 222 THR A C 1
ATOM 1689 O O . THR A 1 222 ? 7.433 0.947 22.312 1.00 92.62 222 THR A O 1
ATOM 1692 N N . PRO A 1 223 ? 9.381 -0.141 22.010 1.00 91.06 223 PRO A N 1
ATOM 1693 C CA . PRO A 1 223 ? 9.942 0.311 23.284 1.00 91.06 223 PRO A CA 1
ATOM 1694 C C . PRO A 1 223 ? 9.941 1.838 23.429 1.00 91.06 223 PRO A C 1
ATOM 1696 O O . PRO A 1 223 ? 9.712 2.354 24.518 1.00 91.06 223 PRO A O 1
ATOM 1699 N N . ASN A 1 224 ? 10.155 2.559 22.323 1.00 87.94 224 ASN A N 1
ATOM 1700 C CA . ASN A 1 224 ? 10.120 4.015 22.317 1.00 87.94 224 ASN A CA 1
ATOM 1701 C C . ASN A 1 224 ? 8.707 4.554 22.597 1.00 87.94 224 ASN A C 1
ATOM 1703 O O . ASN A 1 224 ? 8.541 5.359 23.506 1.00 87.94 224 ASN A O 1
ATOM 1707 N N . ALA A 1 225 ? 7.677 4.051 21.910 1.00 87.50 225 ALA A N 1
ATOM 1708 C CA . ALA A 1 225 ? 6.293 4.459 22.164 1.00 87.50 225 ALA A CA 1
ATOM 1709 C C . ALA A 1 225 ? 5.855 4.161 23.614 1.00 87.50 225 ALA A C 1
ATOM 1711 O O . ALA A 1 225 ? 5.227 4.999 24.264 1.00 87.50 225 ALA A O 1
ATOM 1712 N N . GLN A 1 226 ? 6.248 2.997 24.149 1.00 89.12 226 GLN A N 1
ATOM 1713 C CA . GLN A 1 226 ? 5.974 2.598 25.537 1.00 89.12 226 GLN A CA 1
ATOM 1714 C C . GLN A 1 226 ? 6.634 3.512 26.570 1.00 89.12 226 GLN A C 1
ATOM 1716 O O . GLN A 1 226 ? 6.071 3.711 27.644 1.00 89.12 226 GLN A O 1
ATOM 1721 N N . LEU A 1 227 ? 7.818 4.047 26.265 1.00 86.06 227 LEU A N 1
ATOM 1722 C CA . LEU A 1 227 ? 8.535 4.963 27.145 1.00 86.06 227 LEU A CA 1
ATOM 1723 C C . LEU A 1 227 ? 7.975 6.386 27.038 1.00 86.06 227 LEU A C 1
ATOM 1725 O O . LEU A 1 227 ? 7.685 7.016 28.054 1.00 86.06 227 LEU A O 1
ATOM 1729 N N . THR A 1 228 ? 7.791 6.884 25.816 1.00 83.69 228 THR A N 1
ATOM 1730 C CA . THR A 1 228 ? 7.420 8.281 25.574 1.00 83.69 228 THR A CA 1
ATOM 1731 C C . THR A 1 228 ? 5.997 8.592 26.020 1.00 83.69 228 THR A C 1
ATOM 1733 O O . THR A 1 228 ? 5.759 9.659 26.586 1.00 83.69 228 THR A O 1
ATOM 1736 N N . PHE A 1 229 ? 5.051 7.667 25.830 1.00 84.62 229 PHE A N 1
ATOM 1737 C CA . PHE A 1 229 ? 3.647 7.879 26.189 1.00 84.62 229 PHE A CA 1
ATOM 1738 C C . PHE A 1 229 ? 3.422 8.226 27.676 1.00 84.62 229 PHE A C 1
ATOM 1740 O O . PHE A 1 229 ? 2.901 9.314 27.947 1.00 84.62 229 PHE A O 1
ATOM 1747 N N . PRO A 1 230 ? 3.834 7.400 28.663 1.00 80.38 230 PRO A N 1
ATOM 1748 C CA . PRO A 1 230 ? 3.645 7.724 30.077 1.00 80.38 230 PRO A CA 1
ATOM 1749 C C . PRO A 1 230 ? 4.454 8.949 30.513 1.00 80.38 230 PRO A C 1
ATOM 1751 O O . PRO A 1 230 ? 3.995 9.692 31.378 1.00 80.38 230 PRO A O 1
ATOM 1754 N N . THR A 1 231 ? 5.622 9.208 29.916 1.00 81.31 231 THR A N 1
ATOM 1755 C CA . THR A 1 231 ? 6.424 10.403 30.215 1.00 81.31 231 THR A CA 1
ATOM 1756 C C . THR A 1 231 ? 5.740 11.683 29.731 1.00 81.31 231 THR A C 1
ATOM 1758 O O . THR A 1 231 ? 5.650 12.652 30.487 1.00 81.31 231 THR A O 1
ATOM 1761 N N . ALA A 1 232 ? 5.211 11.687 28.507 1.00 77.00 232 ALA A N 1
ATOM 1762 C CA . ALA A 1 232 ? 4.498 12.830 27.946 1.00 77.00 232 ALA A CA 1
ATOM 1763 C C . ALA A 1 232 ? 3.183 13.098 28.694 1.00 77.00 232 ALA A C 1
ATOM 1765 O O . ALA A 1 232 ? 2.931 14.228 29.115 1.00 77.00 232 ALA A O 1
ATOM 1766 N N . ILE A 1 233 ? 2.383 12.054 28.939 1.00 74.94 233 ILE A N 1
ATOM 1767 C CA . ILE A 1 233 ? 1.146 12.149 29.728 1.00 74.94 233 ILE A CA 1
ATOM 1768 C C . ILE A 1 233 ? 1.457 12.582 31.158 1.00 74.94 233 ILE A C 1
ATOM 1770 O O . ILE A 1 233 ? 0.850 13.527 31.656 1.00 74.94 233 ILE A O 1
ATOM 1774 N N . GLY A 1 234 ? 2.440 11.960 31.806 1.00 71.75 234 GLY A N 1
ATOM 1775 C CA . GLY A 1 234 ? 2.875 12.332 33.147 1.00 71.75 234 GLY A CA 1
ATOM 1776 C C . GLY A 1 234 ? 3.230 13.815 33.235 1.00 71.75 234 GLY A C 1
ATOM 1777 O O . GLY A 1 234 ? 2.744 14.502 34.128 1.00 71.75 234 GLY A O 1
ATOM 1778 N N . ALA A 1 235 ? 3.988 14.348 32.276 1.00 72.25 235 ALA A N 1
ATOM 1779 C CA . ALA A 1 235 ? 4.343 15.766 32.235 1.00 72.25 235 ALA A CA 1
ATOM 1780 C C . ALA A 1 235 ? 3.128 16.700 32.035 1.00 72.25 235 ALA A C 1
ATOM 1782 O O . ALA A 1 235 ? 3.073 17.774 32.638 1.00 72.25 235 ALA A O 1
ATOM 1783 N N . VAL A 1 236 ? 2.121 16.283 31.258 1.00 67.44 236 VAL A N 1
ATOM 1784 C CA . VAL A 1 236 ? 0.878 17.053 31.060 1.00 67.44 236 VAL A CA 1
ATOM 1785 C C . VAL A 1 236 ? -0.018 17.016 32.305 1.00 67.44 236 VAL A C 1
ATOM 1787 O O . VAL A 1 236 ? -0.508 18.058 32.737 1.00 67.44 236 VAL A O 1
ATOM 1790 N N . PHE A 1 237 ? -0.213 15.852 32.929 1.00 64.56 237 PHE A N 1
ATOM 1791 C CA . PHE A 1 237 ? -1.133 15.699 34.066 1.00 64.56 237 PHE A CA 1
ATOM 1792 C C . PHE A 1 237 ? -0.517 16.077 35.422 1.00 64.56 237 PHE A C 1
ATOM 1794 O O . PHE A 1 237 ? -1.243 16.486 36.327 1.00 64.56 237 PHE A O 1
ATOM 1801 N N . THR A 1 238 ? 0.811 16.030 35.571 1.00 63.62 238 THR A N 1
ATOM 1802 C CA . THR A 1 238 ? 1.512 16.553 36.765 1.00 63.62 238 THR A CA 1
ATOM 1803 C C . THR A 1 238 ? 1.745 18.068 36.709 1.00 63.62 238 THR A C 1
ATOM 1805 O O . THR A 1 238 ? 2.326 18.642 37.633 1.00 63.62 238 THR A O 1
ATOM 1808 N N . SER A 1 239 ? 1.202 18.739 35.684 1.00 50.38 239 SER A N 1
ATOM 1809 C CA . SER A 1 239 ? 1.218 20.193 35.488 1.00 50.38 239 SER A CA 1
ATOM 1810 C C . SER A 1 239 ? 0.943 21.059 36.721 1.00 50.38 239 SER A C 1
ATOM 1812 O O . SER A 1 239 ? 1.586 22.109 36.818 1.00 50.38 239 SER A O 1
ATOM 1814 N N . PRO A 1 240 ? 0.050 20.694 37.667 1.00 51.62 240 PRO A N 1
ATOM 1815 C CA . PRO A 1 240 ? -0.149 21.509 38.864 1.00 51.62 240 PRO A CA 1
ATOM 1816 C C . PRO A 1 240 ? 1.128 21.651 39.709 1.00 51.62 240 PRO A C 1
ATOM 1818 O O . PRO A 1 240 ? 1.263 22.622 40.447 1.00 51.62 240 PRO A O 1
ATOM 1821 N N . VAL A 1 241 ? 2.066 20.704 39.586 1.00 57.53 241 VAL A N 1
ATOM 1822 C CA . VAL A 1 241 ? 3.330 20.647 40.338 1.00 57.53 241 VAL A CA 1
ATOM 1823 C C . VAL A 1 241 ? 4.489 21.263 39.552 1.00 57.53 241 VAL A C 1
ATOM 1825 O O . VAL A 1 241 ? 5.314 21.972 40.121 1.00 57.53 241 VAL A O 1
ATOM 1828 N N . THR A 1 242 ? 4.559 21.024 38.242 1.00 53.91 242 THR A N 1
ATOM 1829 C CA . THR A 1 242 ? 5.658 21.493 37.372 1.00 53.91 242 THR A CA 1
ATOM 1830 C C . THR A 1 242 ? 5.396 22.858 36.728 1.00 53.91 242 THR A C 1
ATOM 1832 O O . THR A 1 242 ? 6.250 23.393 36.019 1.00 53.91 242 THR A O 1
ATOM 1835 N N . GLY A 1 243 ? 4.201 23.417 36.930 1.00 69.25 243 GLY A N 1
ATOM 1836 C CA . GLY A 1 243 ? 3.749 24.643 36.284 1.00 69.25 243 GLY A CA 1
ATOM 1837 C C . GLY A 1 243 ? 3.566 24.500 34.762 1.00 69.25 243 GLY A C 1
ATOM 1838 O O . GLY A 1 243 ? 3.674 23.399 34.210 1.00 69.25 243 GLY A O 1
ATOM 1839 N N . PRO A 1 244 ? 3.311 25.620 34.058 1.00 68.12 244 PRO A N 1
ATOM 1840 C CA . PRO A 1 244 ? 3.123 25.651 32.603 1.00 68.12 244 PRO A CA 1
ATOM 1841 C C . PRO A 1 244 ? 4.297 25.054 31.815 1.00 68.12 244 PRO A C 1
ATOM 1843 O O . PRO A 1 244 ? 4.100 24.494 30.743 1.00 68.12 244 PRO A O 1
ATOM 1846 N N . ALA A 1 245 ? 5.515 25.126 32.364 1.00 69.69 245 ALA A N 1
ATOM 1847 C CA . ALA A 1 245 ? 6.712 24.568 31.742 1.00 69.69 245 ALA A CA 1
ATOM 1848 C C . ALA A 1 245 ? 6.651 23.037 31.595 1.00 69.69 245 ALA A C 1
ATOM 1850 O O . ALA A 1 245 ? 7.108 22.513 30.583 1.00 69.69 245 ALA A O 1
ATOM 1851 N N . GLY A 1 246 ? 6.053 22.319 32.555 1.00 69.19 246 GLY A N 1
ATOM 1852 C CA . GLY A 1 246 ? 5.889 20.864 32.455 1.00 69.19 246 GLY A CA 1
ATOM 1853 C C . GLY A 1 246 ? 4.880 20.443 31.387 1.00 69.19 246 GLY A C 1
ATOM 1854 O O . GLY A 1 246 ? 5.154 19.510 30.640 1.00 69.19 246 GLY A O 1
ATOM 1855 N N . VAL A 1 247 ? 3.779 21.191 31.227 1.00 69.44 247 VAL A N 1
ATOM 1856 C CA . VAL A 1 247 ? 2.816 20.971 30.127 1.00 69.44 247 VAL A CA 1
ATOM 1857 C C . VAL A 1 247 ? 3.494 21.173 28.785 1.00 69.44 247 VAL A C 1
ATOM 1859 O O . VAL A 1 247 ? 3.399 20.315 27.915 1.00 69.44 247 VAL A O 1
ATOM 1862 N N . VAL A 1 248 ? 4.209 22.291 28.630 1.00 72.44 248 VAL A N 1
ATOM 1863 C CA . VAL A 1 248 ? 4.926 22.601 27.389 1.00 72.44 248 VAL A CA 1
ATOM 1864 C C . VAL A 1 248 ? 5.981 21.532 27.096 1.00 72.44 248 VAL A C 1
ATOM 1866 O O . VAL A 1 248 ? 6.066 21.075 25.962 1.00 72.44 248 VAL A O 1
ATOM 1869 N N . GLY A 1 249 ? 6.733 21.078 28.104 1.00 73.88 249 GLY A N 1
ATOM 1870 C CA . GLY A 1 249 ? 7.711 19.998 27.951 1.00 73.88 249 GLY A CA 1
ATOM 1871 C C . GLY A 1 249 ? 7.077 18.663 27.543 1.00 73.88 249 GLY A C 1
ATOM 1872 O O . GLY A 1 249 ? 7.555 18.019 26.612 1.00 73.88 249 GLY A O 1
ATOM 1873 N N . GLY A 1 250 ? 5.974 18.271 28.187 1.00 77.31 250 GLY A N 1
ATOM 1874 C CA . GLY A 1 250 ? 5.218 17.062 27.846 1.00 77.31 250 GLY A CA 1
ATOM 1875 C C . GLY A 1 250 ? 4.660 17.088 26.426 1.00 77.31 250 GLY A C 1
ATOM 1876 O O . GLY A 1 250 ? 4.837 16.129 25.675 1.00 77.31 250 GLY A O 1
ATOM 1877 N N . LEU A 1 251 ? 4.053 18.211 26.032 1.00 74.56 251 LEU A N 1
ATOM 1878 C CA . LEU A 1 251 ? 3.535 18.418 24.678 1.00 74.56 251 LEU A CA 1
ATOM 1879 C C . LEU A 1 251 ? 4.653 18.450 23.630 1.00 74.56 251 LEU A C 1
ATOM 1881 O O . LEU A 1 251 ? 4.491 17.877 22.558 1.00 74.56 251 LEU A O 1
ATOM 1885 N N . ALA A 1 252 ? 5.798 19.065 23.938 1.00 75.19 252 ALA A N 1
ATOM 1886 C CA . ALA A 1 252 ? 6.944 19.092 23.033 1.00 75.19 252 ALA A CA 1
ATOM 1887 C C . ALA A 1 252 ? 7.523 17.687 22.799 1.00 75.19 252 ALA A C 1
ATOM 1889 O O . ALA A 1 252 ? 7.839 17.349 21.661 1.00 75.19 252 ALA A O 1
ATOM 1890 N N . MET A 1 253 ? 7.619 16.853 23.842 1.00 81.25 253 MET A N 1
ATOM 1891 C CA . MET A 1 253 ? 8.046 15.454 23.697 1.00 81.25 253 MET A CA 1
ATOM 1892 C C . MET A 1 253 ? 7.046 14.635 22.878 1.00 81.25 253 MET A C 1
ATOM 1894 O O . MET A 1 253 ? 7.457 13.934 21.958 1.00 81.25 253 MET A O 1
ATOM 1898 N N . ALA A 1 254 ? 5.745 14.763 23.166 1.00 77.06 254 ALA A N 1
ATOM 1899 C CA . ALA A 1 254 ? 4.692 14.126 22.374 1.00 77.06 254 ALA A CA 1
ATOM 1900 C C . ALA A 1 254 ? 4.763 14.542 20.898 1.00 77.06 254 ALA A C 1
ATOM 1902 O O . ALA A 1 254 ? 4.602 13.712 20.007 1.00 77.06 254 ALA A O 1
ATOM 1903 N N . GLY A 1 255 ? 5.036 15.822 20.645 1.00 76.25 255 GLY A N 1
ATOM 1904 C CA . GLY A 1 255 ? 5.171 16.362 19.301 1.00 76.25 255 GLY A CA 1
ATOM 1905 C C . GLY A 1 255 ? 6.395 15.886 18.557 1.00 76.25 255 GLY A C 1
ATOM 1906 O O . GLY A 1 255 ? 6.280 15.523 17.392 1.00 76.25 255 GLY A O 1
ATOM 1907 N N . ALA A 1 256 ? 7.547 15.848 19.223 1.00 80.94 256 ALA A N 1
ATOM 1908 C CA . ALA A 1 256 ? 8.766 15.309 18.638 1.00 80.94 256 ALA A CA 1
ATOM 1909 C C . ALA A 1 256 ? 8.594 13.826 18.285 1.00 80.94 256 ALA A C 1
ATOM 1911 O O . ALA A 1 256 ? 8.906 13.427 17.167 1.00 80.94 256 ALA A O 1
ATOM 1912 N N . ASP A 1 257 ? 8.023 13.037 19.197 1.00 87.25 257 ASP A N 1
ATOM 1913 C CA . ASP A 1 257 ? 7.779 11.613 18.975 1.00 87.25 257 ASP A CA 1
ATOM 1914 C C . ASP A 1 257 ? 6.780 11.356 17.846 1.00 87.25 257 ASP A C 1
ATOM 1916 O O . ASP A 1 257 ? 7.045 10.540 16.964 1.00 87.25 257 ASP A O 1
ATOM 1920 N N . ALA A 1 258 ? 5.667 12.095 17.818 1.00 83.31 258 ALA A N 1
ATOM 1921 C CA . ALA A 1 258 ? 4.719 12.020 16.717 1.00 83.31 258 ALA A CA 1
ATOM 1922 C C . ALA A 1 258 ? 5.368 12.461 15.393 1.00 83.31 258 ALA A C 1
ATOM 1924 O O . ALA A 1 258 ? 5.203 11.789 14.386 1.00 83.31 258 ALA A O 1
ATOM 1925 N N . ALA A 1 259 ? 6.148 13.542 15.365 1.00 81.56 259 ALA A N 1
ATOM 1926 C CA . ALA A 1 259 ? 6.805 14.004 14.142 1.00 81.56 259 ALA A CA 1
ATOM 1927 C C . ALA A 1 259 ? 7.831 12.994 13.596 1.00 81.56 259 ALA A C 1
ATOM 1929 O O . ALA A 1 259 ? 7.964 12.852 12.381 1.00 81.56 259 ALA A O 1
ATOM 1930 N N . GLU A 1 260 ? 8.559 12.312 14.482 1.00 84.75 260 GLU A N 1
ATOM 1931 C CA . GLU A 1 260 ? 9.647 11.403 14.115 1.00 84.75 260 GLU A CA 1
ATOM 1932 C C . GLU A 1 260 ? 9.153 9.988 13.792 1.00 84.75 260 GLU A C 1
ATOM 1934 O O . GLU A 1 260 ? 9.603 9.385 12.816 1.00 84.75 260 GLU A O 1
ATOM 1939 N N . HIS A 1 261 ? 8.221 9.456 14.586 1.00 89.06 261 HIS A N 1
ATOM 1940 C CA . HIS A 1 261 ? 7.864 8.035 14.552 1.00 89.06 261 HIS A CA 1
ATOM 1941 C C . HIS A 1 261 ? 6.486 7.747 13.960 1.00 89.06 261 HIS A C 1
ATOM 1943 O O . HIS A 1 261 ? 6.250 6.616 13.536 1.00 89.06 261 HIS A O 1
ATOM 1949 N N . HIS A 1 262 ? 5.589 8.735 13.908 1.00 89.25 262 HIS A N 1
ATOM 1950 C CA . HIS A 1 262 ? 4.256 8.553 13.336 1.00 89.25 262 HIS A CA 1
ATOM 1951 C C . HIS A 1 262 ? 4.226 8.463 11.803 1.00 89.25 262 HIS A C 1
ATOM 1953 O O . HIS A 1 262 ? 3.390 7.717 11.292 1.00 89.25 262 HIS A O 1
ATOM 1959 N N . PRO A 1 263 ? 5.060 9.189 11.021 1.00 89.06 263 PRO A N 1
ATOM 1960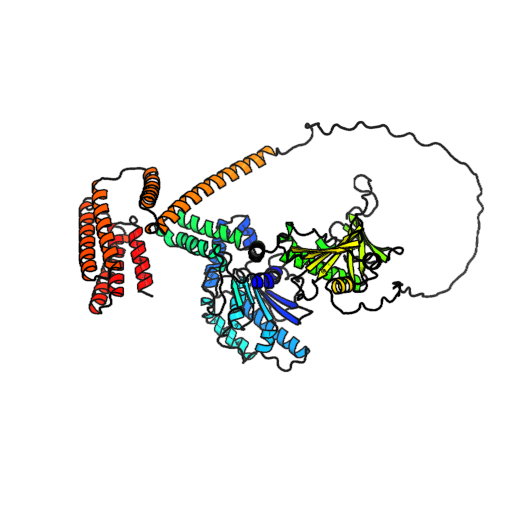 C CA . PRO A 1 263 ? 4.985 9.121 9.565 1.00 89.06 263 PRO A CA 1
ATOM 1961 C C . PRO A 1 263 ? 5.159 7.689 9.047 1.00 89.06 263 PRO A C 1
ATOM 1963 O O . PRO A 1 263 ? 6.084 6.985 9.452 1.00 89.06 263 PRO A O 1
ATOM 1966 N N . MET A 1 264 ? 4.310 7.273 8.099 1.00 89.38 264 MET A N 1
ATOM 1967 C CA . MET A 1 264 ? 4.336 5.911 7.544 1.00 89.38 264 MET A CA 1
ATOM 1968 C C . MET A 1 264 ? 5.734 5.507 7.047 1.00 89.38 264 MET A C 1
ATOM 1970 O O . MET A 1 264 ? 6.183 4.398 7.321 1.00 89.38 264 MET A O 1
ATOM 1974 N N . GLY A 1 265 ? 6.466 6.417 6.398 1.00 86.25 265 GLY A N 1
ATOM 1975 C CA . GLY A 1 265 ? 7.842 6.171 5.964 1.00 86.25 265 GLY A CA 1
ATOM 1976 C C . GLY A 1 265 ? 8.794 5.788 7.099 1.00 86.25 265 GLY A C 1
ATOM 1977 O O . GLY A 1 265 ? 9.592 4.861 6.952 1.00 86.25 265 GLY A O 1
ATOM 1978 N N . ALA A 1 266 ? 8.680 6.444 8.258 1.00 87.94 266 ALA A N 1
ATOM 1979 C CA . ALA A 1 266 ? 9.475 6.127 9.444 1.00 87.94 266 ALA A CA 1
ATOM 1980 C C . ALA A 1 266 ? 9.075 4.769 10.046 1.00 87.94 266 ALA A C 1
ATOM 1982 O O . ALA A 1 266 ? 9.947 3.971 10.407 1.00 87.94 266 ALA A O 1
ATOM 1983 N N . ILE A 1 267 ? 7.771 4.471 10.091 1.00 92.00 267 ILE A N 1
ATOM 1984 C CA . ILE A 1 267 ? 7.229 3.183 10.553 1.00 92.00 267 ILE A CA 1
ATOM 1985 C C . ILE A 1 267 ? 7.733 2.030 9.679 1.00 92.00 267 ILE A C 1
ATOM 1987 O O . ILE A 1 267 ? 8.223 1.023 10.204 1.00 92.00 267 ILE A O 1
ATOM 1991 N N . VAL A 1 268 ? 7.655 2.180 8.355 1.00 90.94 268 VAL A N 1
ATOM 1992 C CA . VAL A 1 268 ? 8.118 1.174 7.393 1.00 90.94 268 VAL A CA 1
ATOM 1993 C C . VAL A 1 268 ? 9.624 0.964 7.540 1.00 90.94 268 VAL A C 1
ATOM 1995 O O . VAL A 1 268 ? 10.049 -0.163 7.780 1.00 90.94 268 VAL A O 1
ATOM 1998 N N . GLN A 1 269 ? 10.434 2.027 7.531 1.00 88.19 269 GLN A N 1
ATOM 1999 C CA . GLN A 1 269 ? 11.889 1.914 7.715 1.00 88.19 269 GLN A CA 1
ATOM 2000 C C . GLN A 1 269 ? 12.276 1.289 9.065 1.00 88.19 269 GLN A C 1
ATOM 2002 O O . GLN A 1 269 ? 13.243 0.532 9.163 1.00 88.19 269 GLN A O 1
ATOM 2007 N N . SER A 1 270 ? 11.549 1.609 10.139 1.00 90.31 270 SER A N 1
ATOM 2008 C CA . SER A 1 270 ? 11.745 0.972 11.445 1.00 90.31 270 SER A CA 1
ATOM 2009 C C . SER A 1 270 ? 11.434 -0.526 11.374 1.00 90.31 270 SER A C 1
ATOM 2011 O O . SER A 1 270 ? 12.250 -1.346 11.796 1.00 90.31 270 SER A O 1
ATOM 2013 N N . SER A 1 271 ? 10.307 -0.891 10.761 1.00 91.50 271 SER A N 1
ATOM 2014 C CA . SER A 1 271 ? 9.877 -2.284 10.587 1.00 91.50 271 SER A CA 1
ATOM 2015 C C . SER A 1 271 ? 10.857 -3.099 9.740 1.00 91.50 271 SER A C 1
ATOM 2017 O O . SER A 1 271 ? 11.149 -4.249 10.061 1.00 91.50 271 SER A O 1
ATOM 2019 N N . GLU A 1 272 ? 11.417 -2.492 8.698 1.00 89.06 272 GLU A N 1
ATOM 2020 C CA . GLU A 1 272 ? 12.448 -3.084 7.846 1.00 89.06 272 GLU A CA 1
ATOM 2021 C C . GLU A 1 272 ? 13.745 -3.357 8.598 1.00 89.06 272 GLU A C 1
ATOM 2023 O O . GLU A 1 272 ? 14.263 -4.474 8.543 1.00 89.06 272 GLU A O 1
ATOM 2028 N N . ARG A 1 273 ? 14.235 -2.374 9.366 1.00 89.56 273 ARG A N 1
ATOM 2029 C CA . ARG A 1 273 ? 15.435 -2.542 10.200 1.00 89.56 273 ARG A CA 1
ATOM 2030 C C . ARG A 1 273 ? 15.273 -3.689 11.193 1.00 89.56 273 ARG A C 1
ATOM 2032 O O . ARG A 1 273 ? 16.202 -4.470 11.373 1.00 89.56 273 ARG A O 1
ATOM 2039 N N . GLN A 1 274 ? 14.095 -3.822 11.799 1.00 90.25 274 GLN A N 1
ATOM 2040 C CA . GLN A 1 274 ? 13.801 -4.900 12.750 1.00 90.25 274 GLN A CA 1
ATOM 2041 C C . GLN A 1 274 ? 13.697 -6.277 12.081 1.00 90.25 274 GLN A C 1
ATOM 2043 O O . GLN A 1 274 ? 13.947 -7.296 12.722 1.00 90.25 274 GLN A O 1
ATOM 2048 N N . GLN A 1 275 ? 13.381 -6.317 10.786 1.00 87.81 275 GLN A N 1
ATOM 2049 C CA . GLN A 1 275 ? 13.419 -7.536 9.979 1.00 87.81 275 GLN A CA 1
ATOM 2050 C C . GLN A 1 275 ? 14.787 -7.802 9.331 1.00 87.81 275 GLN A C 1
ATOM 2052 O O . GLN A 1 275 ? 14.940 -8.807 8.638 1.00 87.81 275 GLN A O 1
ATOM 2057 N N . GLY A 1 276 ? 15.785 -6.942 9.564 1.00 87.75 276 GLY A N 1
ATOM 2058 C CA . GLY A 1 276 ? 17.111 -7.067 8.959 1.00 87.75 276 GLY A CA 1
ATOM 2059 C C . GLY A 1 276 ? 17.111 -6.831 7.448 1.00 87.75 276 GLY A C 1
ATOM 2060 O O . GLY A 1 276 ? 17.968 -7.371 6.751 1.00 87.75 276 GLY A O 1
ATOM 2061 N N . LEU A 1 277 ? 16.143 -6.064 6.937 1.00 85.31 277 LEU A N 1
ATOM 2062 C CA . LEU A 1 277 ? 16.080 -5.701 5.526 1.00 85.31 277 LEU A CA 1
ATOM 2063 C C . LEU A 1 277 ? 17.140 -4.647 5.201 1.00 85.31 277 LEU A C 1
ATOM 2065 O O . LEU A 1 277 ? 17.385 -3.720 5.978 1.00 85.31 277 LEU A O 1
ATOM 2069 N N . THR A 1 278 ? 17.773 -4.793 4.040 1.00 82.56 278 THR A N 1
ATOM 2070 C CA . THR A 1 278 ? 18.783 -3.845 3.569 1.00 82.56 278 THR A CA 1
ATOM 2071 C C . THR A 1 278 ? 18.126 -2.526 3.181 1.00 82.56 278 THR A C 1
ATOM 2073 O O . THR A 1 278 ? 17.152 -2.549 2.434 1.00 82.56 278 THR A O 1
ATOM 2076 N N . PRO A 1 279 ? 18.643 -1.370 3.636 1.00 82.94 279 PRO A N 1
ATOM 2077 C CA . PRO A 1 279 ? 18.117 -0.074 3.226 1.00 82.94 279 PRO A CA 1
ATOM 2078 C C . PRO A 1 279 ? 18.136 0.081 1.705 1.00 82.94 279 PRO A C 1
ATOM 2080 O O . PRO A 1 279 ? 19.114 -0.298 1.056 1.00 82.94 279 PRO A O 1
ATOM 2083 N N . ALA A 1 280 ? 17.113 0.713 1.130 1.00 83.81 280 ALA A N 1
ATOM 2084 C CA . ALA A 1 280 ? 17.036 0.871 -0.322 1.00 83.81 280 ALA A CA 1
ATOM 2085 C C . ALA A 1 280 ? 18.196 1.684 -0.917 1.00 83.81 280 ALA A C 1
ATOM 2087 O O . ALA A 1 280 ? 18.559 1.488 -2.072 1.00 83.81 280 ALA A O 1
ATOM 2088 N N . THR A 1 281 ? 18.855 2.528 -0.117 1.00 82.50 281 THR A N 1
ATOM 2089 C CA . THR A 1 281 ? 20.068 3.262 -0.519 1.00 82.50 281 THR A CA 1
ATOM 2090 C C . THR A 1 281 ? 21.264 2.361 -0.835 1.00 82.50 281 THR A C 1
ATOM 2092 O O . THR A 1 281 ? 22.225 2.825 -1.446 1.00 82.50 281 THR A O 1
ATOM 2095 N N . GLN A 1 282 ? 21.225 1.093 -0.423 1.00 84.50 282 GLN A N 1
ATOM 2096 C CA . GLN A 1 282 ? 22.239 0.084 -0.736 1.00 84.50 282 GLN A CA 1
ATOM 2097 C C . GLN A 1 282 ? 21.812 -0.843 -1.884 1.00 84.50 282 GLN A C 1
ATOM 2099 O O . GLN A 1 282 ? 22.587 -1.711 -2.278 1.00 84.50 282 GLN A O 1
ATOM 2104 N N . LEU A 1 283 ? 20.596 -0.686 -2.418 1.00 84.38 283 LEU A N 1
ATOM 2105 C CA . LEU A 1 283 ? 20.105 -1.485 -3.535 1.00 84.38 283 LEU A CA 1
ATOM 2106 C C . LEU A 1 283 ? 20.513 -0.861 -4.881 1.00 84.38 283 LEU A C 1
ATOM 2108 O O . LEU A 1 283 ? 20.679 0.359 -4.971 1.00 84.38 283 LEU A O 1
ATOM 2112 N N . PRO A 1 284 ? 20.659 -1.668 -5.951 1.00 85.00 284 PRO A N 1
ATOM 2113 C CA . PRO A 1 284 ? 20.967 -1.149 -7.277 1.00 85.00 284 PRO A CA 1
ATOM 2114 C C . PRO A 1 284 ? 19.912 -0.141 -7.729 1.00 85.00 284 PRO A C 1
ATOM 2116 O O . PRO A 1 284 ? 18.719 -0.446 -7.722 1.00 85.00 284 PRO A O 1
ATOM 2119 N N . ALA A 1 285 ? 20.353 1.047 -8.147 1.00 86.31 285 ALA A N 1
ATOM 2120 C CA . ALA A 1 285 ? 19.465 2.083 -8.653 1.00 86.31 285 ALA A CA 1
ATOM 2121 C C . ALA A 1 285 ? 18.849 1.660 -9.995 1.00 86.31 285 ALA A C 1
ATOM 2123 O O . ALA A 1 285 ? 19.557 1.361 -10.963 1.00 86.31 285 ALA A O 1
ATOM 2124 N N . VAL A 1 286 ? 17.521 1.670 -10.056 1.00 85.94 286 VAL A N 1
ATOM 2125 C CA . VAL A 1 286 ? 16.746 1.438 -11.273 1.00 85.94 286 VAL A CA 1
ATOM 2126 C C . VAL A 1 286 ? 16.200 2.761 -11.773 1.00 85.94 286 VAL A C 1
ATOM 2128 O O . VAL A 1 286 ? 15.673 3.576 -11.017 1.00 85.94 286 VAL A O 1
ATOM 2131 N N . ASP A 1 287 ? 16.325 2.965 -13.076 1.00 83.31 287 ASP A N 1
ATOM 2132 C CA . ASP A 1 287 ? 15.803 4.140 -13.740 1.00 83.31 287 ASP A CA 1
ATOM 2133 C C . ASP A 1 287 ? 14.376 3.877 -14.235 1.00 83.31 287 ASP A C 1
ATOM 2135 O O . ASP A 1 287 ? 14.118 2.985 -15.051 1.00 83.31 287 ASP A O 1
ATOM 2139 N N . PHE A 1 288 ? 13.431 4.666 -13.729 1.00 82.75 288 PHE A N 1
ATOM 2140 C CA . PHE A 1 288 ? 12.018 4.554 -14.085 1.00 82.75 288 PHE A CA 1
ATOM 2141 C C . PHE A 1 288 ? 11.700 5.197 -15.445 1.00 82.75 288 PHE A C 1
ATOM 2143 O O . PHE A 1 288 ? 10.603 4.998 -15.966 1.00 82.75 288 PHE A O 1
ATOM 2150 N N . GLY A 1 289 ? 12.642 5.927 -16.056 1.00 81.31 289 GLY A N 1
ATOM 2151 C CA . GLY A 1 289 ? 12.463 6.540 -17.372 1.00 81.31 289 GLY A CA 1
ATOM 2152 C C . GLY A 1 289 ? 11.237 7.454 -17.427 1.00 81.31 289 GLY A C 1
ATOM 2153 O O . GLY A 1 289 ? 10.986 8.223 -16.504 1.00 81.31 289 GLY A O 1
ATOM 2154 N N . ALA A 1 290 ? 10.455 7.354 -18.505 1.00 76.25 290 ALA A N 1
ATOM 2155 C CA . ALA A 1 290 ? 9.222 8.128 -18.678 1.00 76.25 290 ALA A CA 1
ATOM 2156 C C . ALA A 1 290 ? 8.151 7.811 -17.613 1.00 76.25 290 ALA A C 1
ATOM 2158 O O . ALA A 1 290 ? 7.321 8.655 -17.284 1.00 76.25 290 ALA A O 1
ATOM 2159 N N . LEU A 1 291 ? 8.179 6.612 -17.027 1.00 79.75 291 LEU A N 1
ATOM 2160 C CA . LEU A 1 291 ? 7.199 6.226 -16.016 1.00 79.75 291 LEU A CA 1
ATOM 2161 C C . LEU A 1 291 ? 7.414 6.943 -14.680 1.00 79.75 291 LEU A C 1
ATOM 2163 O O . LEU A 1 291 ? 6.505 6.891 -13.860 1.00 79.75 291 LEU A O 1
ATOM 2167 N N . ILE A 1 292 ? 8.543 7.643 -14.476 1.00 78.06 292 ILE A N 1
ATOM 2168 C CA . ILE A 1 292 ? 8.873 8.352 -13.226 1.00 78.06 292 ILE A CA 1
ATOM 2169 C C . ILE A 1 292 ? 7.769 9.318 -12.769 1.00 78.06 292 ILE A C 1
ATOM 2171 O O . ILE A 1 292 ? 7.572 9.494 -11.569 1.00 78.06 292 ILE A O 1
ATOM 2175 N N . ASP A 1 293 ? 7.024 9.905 -13.707 1.00 78.50 293 ASP A N 1
ATOM 2176 C CA . ASP A 1 293 ? 5.960 10.872 -13.427 1.00 78.50 293 ASP A CA 1
ATOM 2177 C C . ASP A 1 293 ? 4.585 10.230 -13.209 1.00 78.50 293 ASP A C 1
ATOM 2179 O O . ASP A 1 293 ? 3.607 10.936 -12.959 1.00 78.50 293 ASP A O 1
ATOM 2183 N N . ALA A 1 294 ? 4.492 8.898 -13.254 1.00 80.88 294 ALA A N 1
ATOM 2184 C CA . ALA A 1 294 ? 3.264 8.199 -12.916 1.00 80.88 294 ALA A CA 1
ATOM 2185 C C . ALA A 1 294 ? 2.842 8.537 -11.471 1.00 80.88 294 ALA A C 1
ATOM 2187 O O . ALA A 1 294 ? 3.668 8.436 -10.553 1.00 80.88 294 ALA A O 1
ATOM 2188 N N . PRO A 1 295 ? 1.565 8.893 -11.229 1.00 76.88 295 PRO A N 1
ATOM 2189 C CA . PRO A 1 295 ? 1.056 9.158 -9.883 1.00 76.88 295 PRO A CA 1
ATOM 2190 C C . PRO A 1 295 ? 1.323 8.008 -8.903 1.00 76.88 295 PRO A C 1
ATOM 2192 O O . PRO A 1 295 ? 1.660 8.249 -7.748 1.00 76.88 295 PRO A O 1
ATOM 2195 N N . GLN A 1 296 ? 1.279 6.763 -9.383 1.00 78.00 296 GLN A N 1
ATOM 2196 C CA . GLN A 1 296 ? 1.583 5.562 -8.601 1.00 78.00 296 GLN A CA 1
ATOM 2197 C C . GLN A 1 296 ? 3.022 5.570 -8.060 1.00 78.00 296 GLN A C 1
ATOM 2199 O O . GLN A 1 296 ? 3.254 5.202 -6.912 1.00 78.00 296 GLN A O 1
ATOM 2204 N N . LEU A 1 297 ? 3.996 6.064 -8.833 1.00 79.81 297 LEU A N 1
ATOM 2205 C CA . LEU A 1 297 ? 5.373 6.212 -8.354 1.00 79.81 297 LEU A CA 1
ATOM 2206 C C . LEU A 1 297 ? 5.557 7.379 -7.394 1.00 79.81 297 LEU A C 1
ATOM 2208 O O . LEU A 1 297 ? 6.513 7.365 -6.623 1.00 79.81 297 LEU A O 1
ATOM 2212 N N . ALA A 1 298 ? 4.690 8.394 -7.412 1.00 75.56 298 ALA A N 1
ATOM 2213 C CA . ALA A 1 298 ? 4.769 9.480 -6.434 1.00 75.56 298 ALA A CA 1
ATOM 2214 C C . ALA A 1 298 ? 4.635 8.944 -4.999 1.00 75.56 298 ALA A C 1
ATOM 2216 O O . ALA A 1 298 ? 5.380 9.376 -4.119 1.00 75.56 298 ALA A O 1
ATOM 2217 N N . MET A 1 299 ? 3.774 7.939 -4.800 1.00 73.25 299 MET A N 1
ATOM 2218 C CA . MET A 1 299 ? 3.641 7.243 -3.522 1.00 73.25 299 MET A CA 1
ATOM 2219 C C . MET A 1 299 ? 4.959 6.589 -3.094 1.00 73.25 299 MET A C 1
ATOM 2221 O O . MET A 1 299 ? 5.407 6.783 -1.970 1.00 73.25 299 MET A O 1
ATOM 2225 N N . TYR A 1 300 ? 5.633 5.871 -3.990 1.00 76.12 300 TYR A N 1
ATOM 2226 C CA . TYR A 1 300 ? 6.888 5.202 -3.643 1.00 76.12 300 TYR A CA 1
ATOM 2227 C C . TYR A 1 300 ? 8.061 6.179 -3.481 1.00 76.12 300 TYR A C 1
ATOM 2229 O O . TYR A 1 300 ? 8.885 6.007 -2.587 1.00 76.12 300 TYR A O 1
ATOM 2237 N N . ARG A 1 301 ? 8.122 7.243 -4.296 1.00 73.62 301 ARG A N 1
ATOM 2238 C CA . ARG A 1 301 ? 9.216 8.233 -4.301 1.00 73.62 301 ARG A CA 1
ATOM 2239 C C . ARG A 1 301 ? 9.438 8.891 -2.949 1.00 73.62 301 ARG A C 1
ATOM 2241 O O . ARG A 1 301 ? 10.586 9.070 -2.554 1.00 73.62 301 ARG A O 1
ATOM 2248 N N . ALA A 1 302 ? 8.363 9.232 -2.243 1.00 67.88 302 ALA A N 1
ATOM 2249 C CA . ALA A 1 302 ? 8.489 9.906 -0.957 1.00 67.88 302 ALA A CA 1
ATOM 2250 C C . ALA A 1 302 ? 9.151 9.029 0.127 1.00 67.88 302 ALA A C 1
ATOM 2252 O O . ALA A 1 302 ? 9.682 9.593 1.072 1.00 67.88 302 ALA A O 1
ATOM 2253 N N . ASP A 1 303 ? 9.203 7.698 -0.047 1.00 66.88 303 ASP A N 1
ATOM 2254 C CA . ASP A 1 303 ? 9.888 6.772 0.871 1.00 66.88 303 ASP A CA 1
ATOM 2255 C C . ASP A 1 303 ? 10.817 5.786 0.141 1.00 66.88 303 ASP A C 1
ATOM 2257 O O . ASP A 1 303 ? 10.976 4.645 0.565 1.00 66.88 303 ASP A O 1
ATOM 2261 N N . MET A 1 304 ? 11.486 6.208 -0.938 1.00 69.38 304 MET A N 1
ATOM 2262 C CA . MET A 1 304 ? 12.454 5.356 -1.658 1.00 69.38 304 MET A CA 1
ATOM 2263 C C . MET A 1 304 ? 13.674 4.933 -0.818 1.00 69.38 304 MET A C 1
ATOM 2265 O O . MET A 1 304 ? 14.534 4.217 -1.316 1.00 69.38 304 MET A O 1
ATOM 2269 N N . SER A 1 305 ? 13.770 5.355 0.444 1.00 74.69 305 SER A N 1
ATOM 2270 C CA . SER A 1 305 ? 14.689 4.809 1.449 1.00 74.69 305 SER A CA 1
ATOM 2271 C C . SER A 1 305 ? 14.258 3.437 1.990 1.00 74.69 305 SER A C 1
ATOM 2273 O O . SER A 1 305 ? 15.105 2.718 2.525 1.00 74.69 305 SER A O 1
ATOM 2275 N N . SER A 1 306 ? 12.982 3.063 1.843 1.00 83.56 306 SER A N 1
ATOM 2276 C CA . SER A 1 306 ? 12.434 1.768 2.252 1.00 83.56 306 SER A CA 1
ATOM 2277 C C . SER A 1 306 ? 12.666 0.699 1.182 1.00 83.56 306 SER A C 1
ATOM 2279 O O . SER A 1 306 ? 12.315 0.885 0.016 1.00 83.56 306 SER A O 1
ATOM 2281 N N . ALA A 1 307 ? 13.229 -0.447 1.575 1.00 84.31 307 ALA A N 1
ATOM 2282 C CA . ALA A 1 307 ? 13.442 -1.583 0.669 1.00 84.31 307 ALA A CA 1
ATOM 2283 C C . ALA A 1 307 ? 12.126 -2.185 0.157 1.00 84.31 307 ALA A C 1
ATOM 2285 O O . ALA A 1 307 ? 12.038 -2.595 -0.998 1.00 84.31 307 ALA A O 1
ATOM 2286 N N . THR A 1 308 ? 11.101 -2.219 1.002 1.00 84.19 308 THR A N 1
ATOM 2287 C CA . THR A 1 308 ? 9.755 -2.713 0.697 1.00 84.19 308 THR A CA 1
ATOM 2288 C C . THR A 1 308 ? 9.080 -1.814 -0.325 1.00 84.19 308 THR A C 1
ATOM 2290 O O . THR A 1 308 ? 8.620 -2.300 -1.356 1.00 84.19 308 THR A O 1
ATOM 2293 N N . GLU A 1 309 ? 9.061 -0.500 -0.089 1.00 83.31 309 GLU A N 1
ATOM 2294 C CA . GLU A 1 309 ? 8.460 0.455 -1.024 1.00 83.31 309 GLU A CA 1
ATOM 2295 C C . GLU A 1 309 ? 9.254 0.532 -2.331 1.00 83.31 309 GLU A C 1
ATOM 2297 O O . GLU A 1 309 ? 8.664 0.611 -3.409 1.00 83.31 309 GLU A O 1
ATOM 2302 N N . TYR A 1 310 ? 10.583 0.401 -2.269 1.00 86.56 310 TYR A N 1
ATOM 2303 C CA . TYR A 1 310 ? 11.402 0.253 -3.467 1.00 86.56 310 TYR A CA 1
ATOM 2304 C C . TYR A 1 310 ? 11.061 -1.031 -4.238 1.00 86.56 310 TYR A C 1
ATOM 2306 O O . TYR A 1 310 ? 10.810 -0.976 -5.439 1.00 86.56 310 TYR A O 1
ATOM 2314 N N . GLY A 1 311 ? 10.962 -2.177 -3.559 1.00 88.25 311 GLY A N 1
ATOM 2315 C CA . GLY A 1 311 ? 10.549 -3.446 -4.162 1.00 88.25 311 GLY A CA 1
ATOM 2316 C C . GLY A 1 311 ? 9.175 -3.361 -4.822 1.00 88.25 311 GLY A C 1
ATOM 2317 O O . GLY A 1 311 ? 9.010 -3.810 -5.953 1.00 88.25 311 GLY A O 1
ATOM 2318 N N . ARG A 1 312 ? 8.211 -2.701 -4.179 1.00 84.94 312 ARG A N 1
ATOM 2319 C CA . ARG A 1 312 ? 6.877 -2.451 -4.747 1.00 84.94 312 ARG A CA 1
ATOM 2320 C C . ARG A 1 312 ? 6.922 -1.556 -5.977 1.00 84.94 312 ARG A C 1
ATOM 2322 O O . ARG A 1 312 ? 6.273 -1.875 -6.971 1.00 84.94 312 ARG A O 1
ATOM 2329 N N . ALA A 1 313 ? 7.715 -0.486 -5.944 1.00 86.94 313 ALA A N 1
ATOM 2330 C CA . ALA A 1 313 ? 7.926 0.369 -7.108 1.00 86.94 313 ALA A CA 1
ATOM 2331 C C . ALA A 1 313 ? 8.510 -0.422 -8.287 1.00 86.94 313 ALA A C 1
ATOM 2333 O O . ALA A 1 313 ? 8.095 -0.225 -9.430 1.00 86.94 313 ALA A O 1
ATOM 2334 N N . LEU A 1 314 ? 9.440 -1.339 -8.010 1.00 89.88 314 LEU A N 1
ATOM 2335 C CA . LEU A 1 314 ? 10.027 -2.217 -9.017 1.00 89.88 314 LEU A CA 1
ATOM 2336 C C . LEU A 1 314 ? 9.023 -3.242 -9.559 1.00 89.88 314 LEU A C 1
ATOM 2338 O O . LEU A 1 314 ? 8.962 -3.405 -10.776 1.00 89.88 314 LEU A O 1
ATOM 2342 N N . THR A 1 315 ? 8.203 -3.871 -8.707 1.00 87.94 315 THR A N 1
ATOM 2343 C CA . THR A 1 315 ? 7.087 -4.734 -9.149 1.00 87.94 315 THR A CA 1
ATOM 2344 C C . THR A 1 315 ? 6.174 -3.975 -10.102 1.00 87.94 315 THR A C 1
ATOM 2346 O O . THR A 1 315 ? 5.974 -4.401 -11.237 1.00 87.94 315 THR A O 1
ATOM 2349 N N . TRP A 1 316 ? 5.680 -2.811 -9.669 1.00 87.25 316 TRP A N 1
ATOM 2350 C CA . TRP A 1 316 ? 4.791 -1.984 -10.478 1.00 87.25 316 TRP A CA 1
ATOM 2351 C C . TRP A 1 316 ? 5.441 -1.609 -11.817 1.00 87.25 316 TRP A C 1
ATOM 2353 O O . TRP A 1 316 ? 4.803 -1.688 -12.866 1.00 87.25 316 TRP A O 1
ATOM 2363 N N . LEU A 1 317 ? 6.730 -1.246 -11.805 1.00 90.25 317 LEU A N 1
ATOM 2364 C CA . LEU A 1 317 ? 7.474 -0.909 -13.017 1.00 90.25 317 LEU A CA 1
ATOM 2365 C C . LEU A 1 317 ? 7.559 -2.105 -13.977 1.00 90.25 317 LEU A C 1
ATOM 2367 O O . LEU A 1 317 ? 7.345 -1.932 -15.179 1.00 90.25 317 LEU A O 1
ATOM 2371 N N . ALA A 1 318 ? 7.863 -3.300 -13.466 1.00 90.56 318 ALA A N 1
ATOM 2372 C CA . ALA A 1 318 ? 7.956 -4.520 -14.263 1.00 90.56 318 ALA A CA 1
ATOM 2373 C C . ALA A 1 318 ? 6.610 -4.867 -14.917 1.00 90.56 318 ALA A C 1
ATOM 2375 O O . ALA A 1 318 ? 6.539 -5.024 -16.139 1.00 90.56 318 ALA A O 1
ATOM 2376 N N . GLU A 1 319 ? 5.533 -4.890 -14.130 1.00 87.81 319 GLU A N 1
ATOM 2377 C CA . GLU A 1 319 ? 4.179 -5.188 -14.606 1.00 87.81 319 GLU A CA 1
ATOM 2378 C C . GLU A 1 319 ? 3.685 -4.140 -15.607 1.00 87.81 319 GLU A C 1
ATOM 2380 O O . GLU A 1 319 ? 3.102 -4.479 -16.643 1.00 87.81 319 GLU A O 1
ATOM 2385 N N . LYS A 1 320 ? 3.963 -2.855 -15.352 1.00 89.88 320 LYS A N 1
ATOM 2386 C CA . LYS A 1 320 ? 3.570 -1.778 -16.262 1.00 89.88 320 LYS A CA 1
ATOM 2387 C C . LYS A 1 320 ? 4.302 -1.876 -17.598 1.00 89.88 320 LYS A C 1
ATOM 2389 O O . LYS A 1 320 ? 3.663 -1.742 -18.644 1.00 89.88 320 LYS A O 1
ATOM 2394 N N . ARG A 1 321 ? 5.610 -2.156 -17.579 1.00 92.94 321 ARG A N 1
ATOM 2395 C CA . ARG A 1 321 ? 6.408 -2.383 -18.796 1.00 92.94 321 ARG A CA 1
ATOM 2396 C C . ARG A 1 321 ? 5.888 -3.584 -19.585 1.00 92.94 321 ARG A C 1
ATOM 2398 O O . ARG A 1 321 ? 5.682 -3.466 -20.792 1.00 92.94 321 ARG A O 1
ATOM 2405 N N . GLN A 1 322 ? 5.608 -4.698 -18.910 1.00 92.25 322 GLN A N 1
ATOM 2406 C CA . GLN A 1 322 ? 5.038 -5.893 -19.536 1.00 92.25 322 GLN A CA 1
ATOM 2407 C C . GLN A 1 322 ? 3.667 -5.603 -20.169 1.00 92.25 322 GLN A C 1
ATOM 2409 O O . GLN A 1 322 ? 3.423 -5.967 -21.320 1.00 92.25 322 GLN A O 1
ATOM 2414 N N . SER A 1 323 ? 2.788 -4.896 -19.453 1.00 90.44 323 SER A N 1
ATOM 2415 C CA . SER A 1 323 ? 1.466 -4.482 -19.940 1.00 90.44 323 SER A CA 1
ATOM 2416 C C . SER A 1 323 ? 1.553 -3.605 -21.193 1.00 90.44 323 SER A C 1
ATOM 2418 O O . SER A 1 323 ? 0.868 -3.870 -22.184 1.00 90.44 323 SER A O 1
ATOM 2420 N N . ASN A 1 324 ? 2.457 -2.621 -21.203 1.00 94.12 324 ASN A N 1
ATOM 2421 C CA . ASN A 1 324 ? 2.681 -1.768 -22.371 1.00 94.12 324 ASN A CA 1
ATOM 2422 C C . ASN A 1 324 ? 3.157 -2.582 -23.587 1.00 94.12 324 ASN A C 1
ATOM 2424 O O . ASN A 1 324 ? 2.624 -2.421 -24.686 1.00 94.12 324 ASN A O 1
ATOM 2428 N N . VAL A 1 325 ? 4.101 -3.505 -23.387 1.00 95.56 325 VAL A N 1
ATOM 2429 C CA . VAL A 1 325 ? 4.582 -4.397 -24.453 1.00 95.56 325 VAL A CA 1
ATOM 2430 C C . VAL A 1 325 ? 3.454 -5.282 -24.992 1.00 95.56 325 VAL A C 1
ATOM 2432 O O . VAL A 1 325 ? 3.333 -5.450 -26.207 1.00 95.56 325 VAL A O 1
ATOM 2435 N N . MET A 1 326 ? 2.600 -5.831 -24.122 1.00 92.50 326 MET A N 1
ATOM 2436 C CA . MET A 1 326 ? 1.423 -6.604 -24.546 1.00 92.50 326 MET A CA 1
ATOM 2437 C C . MET A 1 326 ? 0.444 -5.767 -25.379 1.00 92.50 326 MET A C 1
ATOM 2439 O O . MET A 1 326 ? -0.183 -6.298 -26.293 1.00 92.50 326 MET A O 1
ATOM 2443 N N . ALA A 1 327 ? 0.354 -4.464 -25.110 1.00 93.25 327 ALA A N 1
ATOM 2444 C CA . ALA A 1 327 ? -0.446 -3.518 -25.883 1.00 93.25 327 ALA A CA 1
ATOM 2445 C C . ALA A 1 327 ? 0.223 -3.060 -27.199 1.00 93.25 327 ALA A C 1
ATOM 2447 O O . ALA A 1 327 ? -0.335 -2.219 -27.904 1.00 93.25 327 ALA A O 1
ATOM 2448 N N . GLY A 1 328 ? 1.402 -3.588 -27.550 1.00 95.62 328 GLY A N 1
ATOM 2449 C CA . GLY A 1 328 ? 2.144 -3.183 -28.749 1.00 95.62 328 GLY A CA 1
ATOM 2450 C C . GLY A 1 328 ? 2.832 -1.820 -28.623 1.00 95.62 328 GLY A C 1
ATOM 2451 O O . GLY A 1 328 ? 3.120 -1.177 -29.634 1.00 95.62 328 GLY A O 1
ATOM 2452 N N . LEU A 1 329 ? 3.083 -1.370 -27.393 1.00 96.50 329 LEU A N 1
ATOM 2453 C CA . LEU A 1 329 ? 3.805 -0.139 -27.079 1.00 96.50 329 LEU A CA 1
ATOM 2454 C C . LEU A 1 329 ? 5.245 -0.454 -26.653 1.00 96.50 329 LEU A C 1
ATOM 2456 O O . LEU A 1 329 ? 5.616 -1.602 -26.400 1.00 96.50 329 LEU A O 1
ATOM 2460 N N . SER A 1 330 ? 6.074 0.582 -26.560 1.00 96.62 330 SER A N 1
ATOM 2461 C CA . SER A 1 330 ? 7.377 0.490 -25.911 1.00 96.62 330 SER A CA 1
ATOM 2462 C C . SER A 1 330 ? 7.220 0.218 -24.409 1.00 96.62 330 SER A C 1
ATOM 2464 O O . SER A 1 330 ? 6.150 0.472 -23.850 1.00 96.62 330 SER A O 1
ATOM 2466 N N . PRO A 1 331 ? 8.270 -0.242 -23.708 1.00 95.12 331 PRO A N 1
ATOM 2467 C CA . PRO A 1 331 ? 8.205 -0.462 -22.265 1.00 95.12 331 PRO A CA 1
ATOM 2468 C C . PRO A 1 331 ? 7.692 0.735 -21.457 1.00 95.12 331 PRO A C 1
ATOM 2470 O O . PRO A 1 331 ? 6.924 0.537 -20.517 1.00 95.12 331 PRO A O 1
ATOM 2473 N N . ASN A 1 332 ? 8.022 1.973 -21.834 1.00 93.00 332 ASN A N 1
ATOM 2474 C CA . ASN A 1 332 ? 7.500 3.166 -21.155 1.00 93.00 332 ASN A CA 1
ATOM 2475 C C . ASN A 1 332 ? 6.222 3.743 -21.799 1.00 93.00 332 ASN A C 1
ATOM 2477 O O . ASN A 1 332 ? 5.807 4.845 -21.453 1.00 93.00 332 ASN A O 1
ATOM 2481 N N . GLY A 1 333 ? 5.568 2.992 -22.691 1.00 93.44 333 GLY A N 1
ATOM 2482 C CA . GLY A 1 333 ? 4.239 3.302 -23.225 1.00 93.44 333 GLY A CA 1
ATOM 2483 C C . GLY A 1 333 ? 4.222 4.152 -24.497 1.00 93.44 333 GLY A C 1
ATOM 2484 O O . GLY A 1 333 ? 3.148 4.566 -24.928 1.00 93.44 333 GLY A O 1
ATOM 2485 N N . ALA A 1 334 ? 5.372 4.412 -25.123 1.00 94.38 334 ALA A N 1
ATOM 2486 C CA . ALA A 1 334 ? 5.431 5.143 -26.385 1.00 94.38 334 ALA A CA 1
ATOM 2487 C C . ALA A 1 334 ? 5.023 4.248 -27.573 1.00 94.38 334 ALA A C 1
ATOM 2489 O O . ALA A 1 334 ? 5.397 3.073 -27.618 1.00 94.38 334 ALA A O 1
ATOM 2490 N N . PRO A 1 335 ? 4.292 4.772 -28.571 1.00 96.69 335 PRO A N 1
ATOM 2491 C CA . PRO A 1 335 ? 3.995 4.044 -29.799 1.00 96.69 335 PRO A CA 1
ATOM 2492 C C . PRO A 1 335 ? 5.270 3.593 -30.529 1.00 96.69 335 PRO A C 1
ATOM 2494 O O . PRO A 1 335 ? 6.181 4.386 -30.768 1.00 96.69 335 PRO A O 1
ATOM 2497 N N . LEU A 1 336 ? 5.326 2.319 -30.935 1.00 96.69 336 LEU A N 1
ATOM 2498 C CA . LEU A 1 336 ? 6.482 1.735 -31.640 1.00 96.69 336 LEU A CA 1
ATOM 2499 C C . LEU A 1 336 ? 6.607 2.166 -33.114 1.00 96.69 336 LEU A C 1
ATOM 2501 O O . LEU A 1 336 ? 7.534 1.749 -33.808 1.00 96.69 336 LEU A O 1
ATOM 2505 N N . ASN A 1 337 ? 5.676 2.978 -33.613 1.00 95.12 337 ASN A N 1
ATOM 2506 C CA . ASN A 1 337 ? 5.695 3.531 -34.968 1.00 95.12 337 ASN A CA 1
ATOM 2507 C C . ASN A 1 337 ? 6.482 4.857 -35.070 1.00 95.12 337 ASN A C 1
ATOM 2509 O O . ASN A 1 337 ? 6.561 5.428 -36.157 1.00 95.12 337 ASN A O 1
ATOM 2513 N N . GLY A 1 338 ? 7.067 5.336 -33.965 1.00 94.19 338 GLY A N 1
ATOM 2514 C CA . GLY A 1 338 ? 7.835 6.580 -33.903 1.00 94.19 338 GLY A CA 1
ATOM 2515 C C . GLY A 1 338 ? 7.0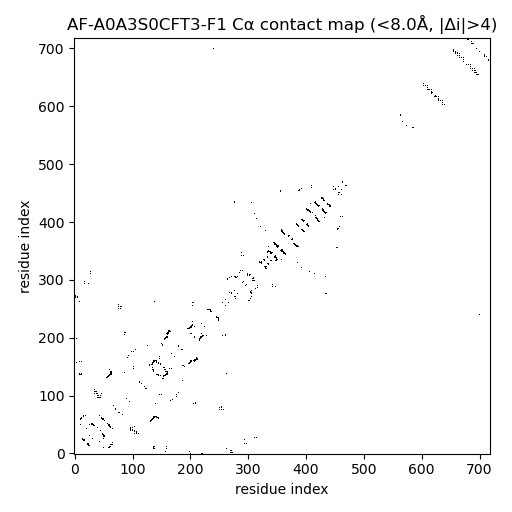08 7.839 -33.635 1.00 94.19 338 GLY A C 1
ATOM 2516 O O . GLY A 1 338 ? 7.594 8.932 -33.589 1.00 94.19 338 GLY A O 1
ATOM 2517 N N . ASP A 1 339 ? 5.691 7.707 -33.447 1.00 93.94 339 ASP A N 1
ATOM 2518 C CA . ASP A 1 339 ? 4.833 8.825 -33.064 1.00 93.94 339 ASP A CA 1
ATOM 2519 C C . ASP A 1 339 ? 5.264 9.367 -31.690 1.00 93.94 339 ASP A C 1
ATOM 2521 O O . ASP A 1 339 ? 5.511 8.590 -30.762 1.00 93.94 339 ASP A O 1
ATOM 2525 N N . PRO A 1 340 ? 5.420 10.696 -31.552 1.00 92.31 340 PRO A N 1
ATOM 2526 C CA . PRO A 1 340 ? 5.889 11.289 -30.313 1.00 92.31 340 PRO A CA 1
ATOM 2527 C C . PRO A 1 340 ? 4.800 11.243 -29.239 1.00 92.31 340 PRO A C 1
ATOM 2529 O O . PRO A 1 340 ? 3.647 11.586 -29.500 1.00 92.31 340 PRO A O 1
ATOM 2532 N N . ILE A 1 341 ? 5.194 10.918 -28.011 1.00 91.38 341 ILE A N 1
ATOM 2533 C CA . ILE A 1 341 ? 4.391 11.178 -26.813 1.00 91.38 341 ILE A CA 1
ATOM 2534 C C . ILE A 1 341 ? 5.126 12.156 -25.907 1.00 91.38 341 ILE A C 1
ATOM 2536 O O . ILE A 1 341 ? 6.349 12.111 -25.801 1.00 91.38 341 ILE A O 1
ATOM 2540 N N . GLN A 1 342 ? 4.393 13.047 -25.249 1.00 87.81 342 GLN A N 1
ATOM 2541 C CA . GLN A 1 342 ? 4.971 13.893 -24.212 1.00 87.81 342 GLN A CA 1
ATOM 2542 C C . GLN A 1 342 ? 4.944 13.144 -22.878 1.00 87.81 342 GLN A C 1
ATOM 2544 O O . GLN A 1 342 ? 3.915 12.598 -22.480 1.00 87.81 342 GLN A O 1
ATOM 2549 N N . THR A 1 343 ? 6.073 13.122 -22.178 1.00 83.06 343 THR A N 1
ATOM 2550 C CA . THR A 1 343 ? 6.191 12.539 -20.843 1.00 83.06 343 THR A CA 1
ATOM 2551 C C . THR A 1 343 ? 7.069 13.423 -19.973 1.00 83.06 343 THR A C 1
ATOM 2553 O O . THR A 1 343 ? 8.273 13.546 -20.203 1.00 83.06 343 THR A O 1
ATOM 2556 N N . GLY A 1 344 ? 6.441 14.092 -19.005 1.00 83.31 344 GLY A N 1
ATOM 2557 C CA . GLY A 1 344 ? 7.089 15.125 -18.205 1.00 83.31 344 GLY A CA 1
ATOM 2558 C C . GLY A 1 344 ? 7.693 16.219 -19.086 1.00 83.31 344 GLY A C 1
ATOM 2559 O O . GLY A 1 344 ? 7.035 16.778 -19.970 1.00 83.31 344 GLY A O 1
ATOM 2560 N N . ASN A 1 345 ? 8.983 16.474 -18.874 1.00 85.38 345 ASN A N 1
ATOM 2561 C CA . ASN A 1 345 ? 9.779 17.422 -19.654 1.00 85.38 345 ASN A CA 1
ATOM 2562 C C . ASN A 1 345 ? 10.452 16.778 -20.870 1.00 85.38 345 ASN A C 1
ATOM 2564 O O . ASN A 1 345 ? 11.463 17.295 -21.343 1.00 85.38 345 ASN A O 1
ATOM 2568 N N . PHE A 1 346 ? 9.942 15.651 -21.364 1.00 87.62 346 PHE A N 1
ATOM 2569 C CA . PHE A 1 346 ? 10.476 14.983 -22.541 1.00 87.62 346 PHE A CA 1
ATOM 2570 C C . PHE A 1 346 ? 9.397 14.692 -23.571 1.00 87.62 346 PHE A C 1
ATOM 2572 O O . PHE A 1 346 ? 8.218 14.540 -23.267 1.00 87.62 346 PHE A O 1
ATOM 2579 N N . ILE A 1 347 ? 9.843 14.565 -24.808 1.00 89.31 347 ILE A N 1
ATOM 2580 C CA . ILE A 1 347 ? 9.113 13.975 -25.909 1.00 89.31 347 ILE A CA 1
ATOM 2581 C C . ILE A 1 347 ? 9.815 12.679 -26.231 1.00 89.31 347 ILE A C 1
ATOM 2583 O O . ILE A 1 347 ? 11.018 12.655 -26.492 1.00 89.31 347 ILE A O 1
ATOM 2587 N N . VAL A 1 348 ? 9.065 11.594 -26.153 1.00 92.25 348 VAL A N 1
ATOM 2588 C CA . VAL A 1 348 ? 9.571 10.241 -26.305 1.00 92.25 348 VAL A CA 1
ATOM 2589 C C . VAL A 1 348 ? 9.089 9.701 -27.637 1.00 92.25 348 VAL A C 1
ATOM 2591 O O . VAL A 1 348 ? 7.904 9.767 -27.960 1.00 92.25 348 VAL A O 1
ATOM 2594 N N . ARG A 1 349 ? 10.023 9.167 -28.419 1.00 95.12 349 ARG A N 1
ATOM 2595 C CA . ARG A 1 349 ? 9.733 8.400 -29.635 1.00 95.12 349 ARG A CA 1
ATOM 2596 C C . ARG A 1 349 ? 10.289 7.002 -29.469 1.00 95.12 349 ARG A C 1
ATOM 2598 O O . ARG A 1 349 ? 11.406 6.862 -28.969 1.00 95.12 349 ARG A O 1
ATOM 2605 N N . ALA A 1 350 ? 9.556 5.998 -29.933 1.00 97.19 350 ALA A N 1
ATOM 2606 C CA . ALA A 1 350 ? 9.998 4.616 -29.858 1.00 97.19 350 ALA A CA 1
ATOM 2607 C C . ALA A 1 350 ? 9.907 3.886 -31.198 1.00 97.19 350 ALA A C 1
ATOM 2609 O O . ALA A 1 350 ? 9.061 4.197 -32.032 1.00 97.19 350 ALA A O 1
ATOM 2610 N N . TYR A 1 351 ? 10.798 2.919 -31.403 1.00 97.38 351 TYR A N 1
ATOM 2611 C CA . TYR A 1 351 ? 10.792 2.031 -32.565 1.00 97.38 351 TYR A CA 1
ATOM 2612 C C . TYR A 1 351 ? 11.473 0.702 -32.237 1.00 97.38 351 TYR A C 1
ATOM 2614 O O . TYR A 1 351 ? 12.247 0.603 -31.286 1.00 97.38 351 TYR A O 1
ATOM 2622 N N . VAL A 1 352 ? 11.197 -0.322 -33.042 1.00 97.19 352 VAL A N 1
ATOM 2623 C CA . VAL A 1 352 ? 11.923 -1.597 -32.999 1.00 97.19 352 VAL A CA 1
ATOM 2624 C C . VAL A 1 352 ? 13.111 -1.510 -33.954 1.00 97.19 352 VAL A C 1
ATOM 2626 O O . VAL A 1 352 ? 12.939 -1.203 -35.134 1.00 97.19 352 VAL A O 1
ATOM 2629 N N . ASP A 1 353 ? 14.318 -1.758 -33.457 1.00 95.81 353 ASP A N 1
ATOM 2630 C CA . ASP A 1 353 ? 15.524 -1.839 -34.274 1.00 95.81 353 ASP A CA 1
ATOM 2631 C C . ASP A 1 353 ? 15.478 -3.119 -35.126 1.00 95.81 353 ASP A C 1
ATOM 2633 O O . ASP A 1 353 ? 15.498 -4.220 -34.573 1.00 95.81 353 ASP A O 1
ATOM 2637 N N . PRO A 1 354 ? 15.435 -3.016 -36.464 1.00 93.44 354 PRO A N 1
ATOM 2638 C CA . PRO A 1 354 ? 15.293 -4.181 -37.331 1.00 93.44 354 PRO A CA 1
ATOM 2639 C C . PRO A 1 354 ? 16.514 -5.111 -37.311 1.00 93.44 354 PRO A C 1
ATOM 2641 O O . PRO A 1 354 ? 16.387 -6.271 -37.697 1.00 93.44 354 PRO A O 1
ATOM 2644 N N . ALA A 1 355 ? 17.691 -4.626 -36.898 1.00 92.94 355 ALA A N 1
ATOM 2645 C CA . ALA A 1 355 ? 18.904 -5.438 -36.855 1.00 92.94 355 ALA A CA 1
ATOM 2646 C C . ALA A 1 355 ? 18.969 -6.319 -35.603 1.00 92.94 355 ALA A C 1
ATOM 2648 O O . ALA A 1 355 ? 19.509 -7.421 -35.657 1.00 92.94 355 ALA A O 1
ATOM 2649 N N . THR A 1 356 ? 18.436 -5.828 -34.482 1.00 92.62 356 THR A N 1
ATOM 2650 C CA . THR A 1 356 ? 18.567 -6.482 -33.170 1.00 92.62 356 THR A CA 1
ATOM 2651 C C . THR A 1 356 ? 17.240 -6.957 -32.588 1.00 92.62 356 THR A C 1
ATOM 2653 O O . THR A 1 356 ? 17.247 -7.694 -31.611 1.00 92.62 356 THR A O 1
ATOM 2656 N N . GLY A 1 357 ? 16.103 -6.515 -33.133 1.00 93.56 357 GLY A N 1
ATOM 2657 C CA . GLY A 1 357 ? 14.775 -6.741 -32.557 1.00 93.56 357 GLY A CA 1
ATOM 2658 C C . GLY A 1 357 ? 14.503 -5.942 -31.276 1.00 93.56 357 GLY A C 1
ATOM 2659 O O . GLY A 1 357 ? 13.417 -6.049 -30.710 1.00 93.56 357 GLY A O 1
ATOM 2660 N N . ARG A 1 358 ? 15.459 -5.128 -30.808 1.00 96.56 358 ARG A N 1
ATOM 2661 C CA . ARG A 1 358 ? 15.341 -4.359 -29.563 1.00 96.56 358 ARG A CA 1
ATOM 2662 C C . ARG A 1 358 ? 14.433 -3.155 -29.727 1.00 96.56 358 ARG A C 1
ATOM 2664 O O . ARG A 1 358 ? 14.428 -2.506 -30.771 1.00 96.56 358 ARG A O 1
ATOM 2671 N N . VAL A 1 359 ? 13.727 -2.796 -28.663 1.00 97.69 359 VAL A N 1
ATOM 2672 C CA . VAL A 1 359 ? 12.967 -1.545 -28.620 1.00 97.69 359 VAL A CA 1
ATOM 2673 C C . VAL A 1 359 ? 13.912 -0.411 -28.238 1.00 97.69 359 VAL A C 1
ATOM 2675 O O . VAL A 1 359 ? 14.592 -0.489 -27.217 1.00 97.69 359 VAL A O 1
ATOM 2678 N N . LYS A 1 360 ? 13.948 0.655 -29.036 1.00 97.75 360 LYS A N 1
ATOM 2679 C CA . LYS A 1 360 ? 14.688 1.883 -28.730 1.00 97.75 360 LYS A CA 1
ATOM 2680 C C . LYS A 1 360 ? 13.724 2.998 -28.396 1.00 97.75 360 LYS A C 1
ATOM 2682 O O . LYS A 1 360 ? 12.778 3.232 -29.142 1.00 97.75 360 LYS A O 1
ATOM 2687 N N . GLU A 1 361 ? 14.009 3.713 -27.320 1.00 96.44 361 GLU A N 1
ATOM 2688 C CA . GLU A 1 361 ? 13.314 4.935 -26.939 1.00 96.44 361 GLU A CA 1
ATOM 2689 C C . GLU A 1 361 ? 14.282 6.116 -26.965 1.00 96.44 361 GLU A C 1
ATOM 2691 O O . GLU A 1 361 ? 15.399 6.039 -26.452 1.00 96.44 361 GLU A O 1
ATOM 2696 N N . MET A 1 362 ? 13.848 7.221 -27.561 1.00 94.94 362 MET A N 1
ATOM 2697 C CA . MET A 1 362 ? 14.614 8.459 -27.666 1.00 94.94 362 MET A CA 1
ATOM 2698 C C . MET A 1 362 ? 13.866 9.573 -26.947 1.00 94.94 362 MET A C 1
ATOM 2700 O O . MET A 1 362 ? 12.734 9.884 -27.314 1.00 94.94 362 MET A O 1
ATOM 2704 N N . TYR A 1 363 ? 14.515 10.173 -25.956 1.00 92.38 363 TYR A N 1
ATOM 2705 C CA . TYR A 1 363 ? 13.964 11.223 -25.110 1.00 92.38 363 TYR A CA 1
ATOM 2706 C C . TYR A 1 363 ? 14.555 12.575 -25.516 1.00 92.38 363 TYR A C 1
ATOM 2708 O O . TYR A 1 363 ? 15.760 12.812 -25.372 1.00 92.38 363 TYR A O 1
ATOM 2716 N N . PHE A 1 364 ? 13.697 13.460 -26.009 1.00 89.44 364 PHE A N 1
ATOM 2717 C CA . PHE A 1 364 ? 14.021 14.824 -26.420 1.00 89.44 364 PHE A CA 1
ATOM 2718 C C . PHE A 1 364 ? 13.482 15.806 -25.375 1.00 89.44 364 PHE A C 1
ATOM 2720 O O . PHE A 1 364 ? 12.322 15.669 -25.012 1.00 89.44 364 PHE A O 1
ATOM 2727 N N . PRO A 1 365 ? 14.244 16.785 -24.866 1.00 86.75 365 PRO A N 1
ATOM 2728 C CA . PRO A 1 365 ? 13.707 17.769 -23.924 1.00 86.75 365 PRO A CA 1
ATOM 2729 C C . PRO A 1 365 ? 12.501 18.535 -24.504 1.00 86.75 365 PRO A C 1
ATOM 2731 O O . PRO A 1 365 ? 12.573 19.083 -25.606 1.00 86.75 365 PRO A O 1
ATOM 2734 N N . ALA A 1 366 ? 11.396 18.588 -23.760 1.00 77.56 366 ALA A N 1
ATOM 2735 C CA . ALA A 1 366 ? 10.184 19.313 -24.121 1.00 77.56 366 ALA A CA 1
ATOM 2736 C C . ALA A 1 366 ? 10.483 20.818 -24.220 1.00 77.56 366 ALA A C 1
ATOM 2738 O O . ALA A 1 366 ? 11.211 21.377 -23.400 1.00 77.56 366 ALA A O 1
ATOM 2739 N N . GLY A 1 367 ? 9.948 21.471 -25.254 1.00 72.81 367 GLY A N 1
ATOM 2740 C CA . GLY A 1 367 ? 10.273 22.863 -25.591 1.00 72.81 367 GLY A CA 1
ATOM 2741 C C . GLY A 1 367 ? 11.421 23.026 -26.597 1.00 72.81 367 GLY A C 1
ATOM 2742 O O . GLY A 1 367 ? 11.716 24.150 -26.992 1.00 72.81 367 GLY A O 1
ATOM 2743 N N . GLN A 1 368 ? 12.035 21.928 -27.058 1.00 64.56 368 GLN A N 1
ATOM 2744 C CA . GLN A 1 368 ? 13.019 21.928 -28.154 1.00 64.56 368 GLN A CA 1
ATOM 2745 C C . GLN A 1 368 ? 12.513 21.262 -29.444 1.00 64.56 368 GLN A C 1
ATOM 2747 O O . GLN A 1 368 ? 13.317 20.864 -30.293 1.00 64.56 368 GLN A O 1
ATOM 2752 N N . ASP A 1 369 ? 11.193 21.162 -29.621 1.00 49.69 369 ASP A N 1
ATOM 2753 C CA . ASP A 1 369 ? 10.559 20.622 -30.829 1.00 49.69 369 ASP A CA 1
ATOM 2754 C C . ASP A 1 369 ? 10.796 21.519 -32.046 1.00 49.69 369 ASP A C 1
ATOM 2756 O O . ASP A 1 369 ? 9.946 22.302 -32.462 1.00 49.69 369 ASP A O 1
ATOM 2760 N N . GLY A 1 370 ? 11.995 21.426 -32.616 1.00 49.09 370 GLY A N 1
ATOM 2761 C CA . GLY A 1 370 ? 12.372 22.187 -33.801 1.00 49.09 370 GLY A CA 1
ATOM 2762 C C . GLY A 1 370 ? 13.827 22.640 -33.859 1.00 49.09 370 GLY A C 1
ATOM 2763 O O . GLY A 1 370 ? 14.093 23.751 -34.294 1.00 49.09 370 GLY A O 1
ATOM 2764 N N . GLY A 1 371 ? 14.794 21.815 -33.457 1.00 47.72 371 GLY A N 1
ATOM 2765 C CA . GLY A 1 371 ? 16.140 21.880 -34.048 1.00 47.72 371 GLY A CA 1
ATOM 2766 C C . GLY A 1 371 ? 17.096 22.994 -33.600 1.00 47.72 371 GLY A C 1
ATOM 2767 O O . GLY A 1 371 ? 18.252 22.960 -34.012 1.00 47.72 371 GLY A O 1
ATOM 2768 N N . THR A 1 372 ? 16.717 23.917 -32.721 1.00 45.62 372 THR A N 1
ATOM 2769 C CA . THR A 1 372 ? 17.668 24.864 -32.117 1.00 45.62 372 THR A CA 1
ATOM 2770 C C . THR A 1 372 ? 17.223 25.199 -30.701 1.00 45.62 372 THR A C 1
ATOM 2772 O O . THR A 1 372 ? 16.218 25.880 -30.532 1.00 45.62 372 THR A O 1
ATOM 2775 N N . GLY A 1 373 ? 17.958 24.751 -29.674 1.00 50.34 373 GLY A N 1
ATOM 2776 C CA . GLY A 1 373 ? 17.765 25.282 -28.317 1.00 50.34 373 GLY A CA 1
ATOM 2777 C C . GLY A 1 373 ? 17.964 26.806 -28.282 1.00 50.34 373 GLY A C 1
ATOM 2778 O O . GLY A 1 373 ? 18.411 27.388 -29.268 1.00 50.34 373 GLY A O 1
ATOM 2779 N N . GLU A 1 374 ? 17.728 27.459 -27.141 1.00 53.16 374 GLU A N 1
ATOM 2780 C CA . GLU A 1 374 ? 17.912 28.921 -26.974 1.00 53.16 374 GLU A CA 1
ATOM 2781 C C . GLU A 1 374 ? 19.320 29.439 -27.363 1.00 53.16 374 GLU A C 1
ATOM 2783 O O . GLU A 1 374 ? 19.519 30.636 -27.539 1.00 53.16 374 GLU A O 1
ATOM 2788 N N . MET A 1 375 ? 20.294 28.540 -27.568 1.00 54.12 375 MET A N 1
ATOM 2789 C CA . MET A 1 375 ? 21.636 28.830 -28.097 1.00 54.12 375 MET A CA 1
ATOM 2790 C C . MET A 1 375 ? 21.990 28.116 -29.421 1.00 54.12 375 MET A C 1
ATOM 2792 O O . MET A 1 375 ? 23.168 27.985 -29.755 1.00 54.12 375 MET A O 1
ATOM 2796 N N . GLY A 1 376 ? 21.020 27.589 -30.173 1.00 58.97 376 GLY A N 1
ATOM 2797 C CA . GLY A 1 376 ? 21.270 26.933 -31.465 1.00 58.97 376 GLY A CA 1
ATOM 2798 C C . GLY A 1 376 ? 22.006 25.588 -31.398 1.00 58.97 376 GLY A C 1
ATOM 2799 O O . GLY A 1 376 ? 22.369 25.042 -32.436 1.00 58.97 376 GLY A O 1
ATOM 2800 N N . ARG A 1 377 ? 22.247 25.031 -30.203 1.00 62.66 377 ARG A N 1
ATOM 2801 C CA . ARG A 1 377 ? 22.900 23.723 -30.041 1.00 62.66 377 ARG A CA 1
ATOM 2802 C C . ARG A 1 377 ? 21.851 22.622 -29.949 1.00 62.66 377 ARG A C 1
ATOM 2804 O O . ARG A 1 377 ? 21.007 22.652 -29.059 1.00 62.66 377 ARG A O 1
ATOM 2811 N N . ALA A 1 378 ? 21.924 21.657 -30.862 1.00 67.56 378 ALA A N 1
ATOM 2812 C CA . ALA A 1 378 ? 21.145 20.430 -30.781 1.00 67.56 378 ALA A CA 1
ATOM 2813 C C . ALA A 1 378 ? 21.560 19.653 -29.522 1.00 67.56 378 ALA A C 1
ATOM 2815 O O . ALA A 1 378 ? 22.724 19.268 -29.382 1.00 67.56 378 ALA A O 1
ATOM 2816 N N . VAL A 1 379 ? 20.624 19.447 -28.597 1.00 77.06 379 VAL A N 1
ATOM 2817 C CA . VAL A 1 379 ? 20.826 18.539 -27.465 1.00 77.06 379 VAL A CA 1
ATOM 2818 C C . VAL A 1 379 ? 20.631 17.121 -27.990 1.00 77.06 379 VAL A C 1
ATOM 2820 O O . VAL A 1 379 ? 19.592 16.808 -28.569 1.00 77.06 379 VAL A O 1
ATOM 2823 N N . ALA A 1 380 ? 21.649 16.271 -27.845 1.00 85.62 380 ALA A N 1
ATOM 2824 C CA . ALA A 1 380 ? 21.536 14.873 -28.242 1.00 85.62 380 ALA A CA 1
ATOM 2825 C C . ALA A 1 380 ? 20.448 14.183 -27.397 1.00 85.62 380 ALA A C 1
ATOM 2827 O O . ALA A 1 380 ? 20.435 14.379 -26.177 1.00 85.62 380 ALA A O 1
ATOM 2828 N N . PRO A 1 381 ? 19.548 13.389 -28.006 1.00 90.31 381 PRO A N 1
ATOM 2829 C CA . PRO A 1 381 ? 18.523 12.687 -27.249 1.00 90.31 381 PRO A CA 1
ATOM 2830 C C . PRO A 1 381 ? 19.155 11.679 -26.291 1.00 90.31 381 PRO A C 1
ATOM 2832 O O . PRO A 1 381 ? 20.188 11.071 -26.590 1.00 90.31 381 PRO A O 1
ATOM 2835 N N . ILE A 1 382 ? 18.499 11.458 -25.154 1.00 92.31 382 ILE A N 1
ATOM 2836 C CA . ILE A 1 382 ? 18.832 10.322 -24.294 1.00 92.31 382 ILE A CA 1
ATOM 2837 C C . ILE A 1 382 ? 18.226 9.086 -24.959 1.00 92.31 382 ILE A C 1
ATOM 2839 O O . ILE A 1 382 ? 17.016 9.023 -25.161 1.00 92.31 382 ILE A O 1
ATOM 2843 N N . VAL A 1 383 ? 19.069 8.126 -25.332 1.00 94.56 383 VAL A N 1
ATOM 2844 C CA . VAL A 1 383 ? 18.636 6.866 -25.945 1.00 94.56 383 VAL A CA 1
ATOM 2845 C C . VAL A 1 383 ? 18.623 5.776 -24.884 1.00 94.56 383 VAL A C 1
ATOM 2847 O O . VAL A 1 383 ? 19.611 5.599 -24.167 1.00 94.56 383 VAL A O 1
ATOM 2850 N N . ARG A 1 384 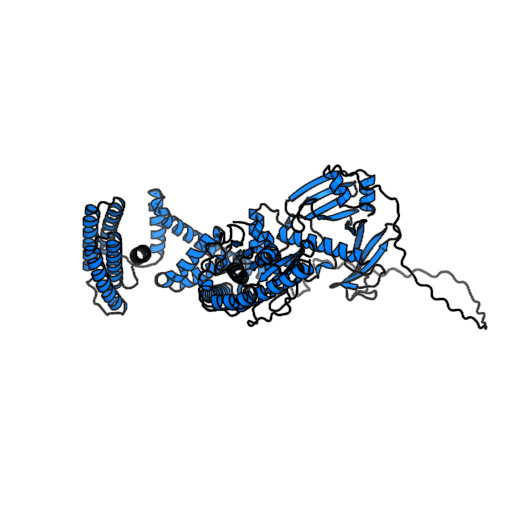? 17.514 5.043 -24.812 1.00 95.50 384 ARG A N 1
ATOM 2851 C CA . ARG A 1 384 ? 17.375 3.816 -24.028 1.00 95.50 384 ARG A CA 1
ATOM 2852 C C . ARG A 1 384 ? 17.072 2.662 -24.959 1.00 95.50 384 ARG A C 1
ATOM 2854 O O . ARG A 1 384 ? 16.314 2.820 -25.915 1.00 95.50 384 ARG A O 1
ATOM 2861 N N . GLU A 1 385 ? 17.655 1.511 -24.673 1.00 96.94 385 GLU A N 1
ATOM 2862 C CA . GLU A 1 385 ? 17.398 0.289 -25.421 1.00 96.94 385 GLU A CA 1
ATOM 2863 C C . GLU A 1 385 ? 16.832 -0.770 -24.483 1.00 96.94 385 GLU A C 1
ATOM 2865 O O . GLU A 1 385 ? 17.246 -0.888 -23.329 1.00 96.94 385 GLU A O 1
ATOM 2870 N N . TYR A 1 386 ? 15.888 -1.548 -24.995 1.00 97.56 386 TYR A N 1
ATOM 2871 C CA . TYR A 1 386 ? 15.194 -2.580 -24.250 1.00 97.56 386 TYR A CA 1
ATOM 2872 C C . TYR A 1 386 ? 15.175 -3.886 -25.031 1.00 97.56 386 TYR A C 1
ATOM 2874 O O . TYR A 1 386 ? 14.923 -3.919 -26.239 1.00 97.56 386 TYR A O 1
ATOM 2882 N N . VAL A 1 387 ? 15.402 -4.968 -24.304 1.00 97.00 387 VAL A N 1
ATOM 2883 C CA . VAL A 1 387 ? 15.175 -6.339 -24.735 1.00 97.00 387 VAL A CA 1
ATOM 2884 C C . VAL A 1 387 ? 13.780 -6.744 -24.275 1.00 97.00 387 VAL A C 1
ATOM 2886 O O . VAL A 1 387 ? 13.421 -6.534 -23.116 1.00 97.00 387 VAL A O 1
ATOM 2889 N N . VAL A 1 388 ? 12.994 -7.317 -25.182 1.00 96.62 388 VAL A N 1
ATOM 2890 C CA . VAL A 1 388 ? 11.664 -7.854 -24.884 1.00 96.62 388 VAL A CA 1
ATOM 2891 C C . VAL A 1 388 ? 11.716 -9.360 -25.083 1.00 96.62 388 VAL A C 1
ATOM 2893 O O . VAL A 1 388 ? 11.905 -9.822 -26.204 1.00 96.62 388 VAL A O 1
ATOM 2896 N N . ALA A 1 389 ? 11.567 -10.110 -23.997 1.00 94.25 389 ALA A N 1
ATOM 2897 C CA . ALA A 1 389 ? 11.570 -11.566 -24.007 1.00 94.25 389 ALA A CA 1
ATOM 2898 C C . ALA A 1 389 ? 10.228 -12.142 -24.523 1.00 94.25 389 ALA A C 1
ATOM 2900 O O . ALA A 1 389 ? 9.222 -11.419 -24.599 1.00 94.25 389 ALA A O 1
ATOM 2901 N N . PRO A 1 390 ? 10.159 -13.443 -24.877 1.00 92.75 390 PRO A N 1
ATOM 2902 C CA . PRO A 1 390 ? 8.947 -14.053 -25.437 1.00 92.75 390 PRO A CA 1
ATOM 2903 C C . PRO A 1 390 ? 7.741 -14.023 -24.483 1.00 92.75 390 PRO A C 1
ATOM 2905 O O . PRO A 1 390 ? 6.606 -13.824 -24.919 1.00 92.75 390 PRO A O 1
ATOM 2908 N N . ASP A 1 391 ? 8.000 -14.138 -23.179 1.00 88.88 391 ASP A N 1
ATOM 2909 C CA . ASP A 1 391 ? 7.045 -14.001 -22.064 1.00 88.88 391 ASP A CA 1
ATOM 2910 C C . ASP A 1 391 ? 6.652 -12.540 -21.761 1.00 88.88 391 ASP A C 1
ATOM 2912 O O . ASP A 1 391 ? 5.905 -12.260 -20.820 1.00 88.88 391 ASP A O 1
ATOM 2916 N N . LYS A 1 392 ? 7.134 -11.603 -22.585 1.00 92.38 392 LYS A N 1
ATOM 2917 C CA . LYS A 1 392 ? 6.957 -10.153 -22.450 1.00 92.38 392 LYS A CA 1
ATOM 2918 C C . LYS A 1 392 ? 7.711 -9.541 -21.268 1.00 92.38 392 LYS A C 1
ATOM 2920 O O . LYS A 1 392 ? 7.502 -8.363 -20.978 1.00 92.38 392 LYS A O 1
ATOM 2925 N N . GLY A 1 393 ? 8.618 -10.289 -20.637 1.00 92.38 393 GLY A N 1
ATOM 2926 C CA . GLY A 1 393 ? 9.591 -9.735 -19.702 1.00 92.38 393 GLY A CA 1
ATOM 2927 C C . GLY A 1 393 ? 10.462 -8.678 -20.387 1.00 92.38 393 GLY A C 1
ATOM 2928 O O . GLY A 1 393 ? 10.812 -8.807 -21.563 1.00 92.38 393 GLY A O 1
ATOM 2929 N N . VAL A 1 394 ? 10.795 -7.608 -19.665 1.00 95.81 394 VAL A N 1
ATOM 2930 C CA . VAL A 1 394 ? 11.548 -6.473 -20.215 1.00 95.81 394 VAL A CA 1
ATOM 2931 C C . VAL A 1 394 ? 12.896 -6.336 -19.517 1.00 95.81 394 VAL A C 1
ATOM 2933 O O . VAL A 1 394 ? 12.955 -6.178 -18.297 1.00 95.81 394 VAL A O 1
ATOM 2936 N N . GLY A 1 395 ? 13.969 -6.344 -20.306 1.00 96.25 395 GLY A N 1
ATOM 2937 C CA . GLY A 1 395 ? 15.326 -6.024 -19.869 1.00 96.25 395 GLY A CA 1
ATOM 2938 C C . GLY A 1 395 ? 15.779 -4.668 -20.408 1.00 96.25 395 GLY A C 1
ATOM 2939 O O . GLY A 1 395 ? 15.677 -4.417 -21.603 1.00 96.25 395 GLY A O 1
ATOM 2940 N N . GLU A 1 396 ? 16.290 -3.781 -19.560 1.00 96.38 396 GLU A N 1
ATOM 2941 C CA . GLU A 1 396 ? 16.919 -2.521 -19.974 1.00 96.38 396 GLU A CA 1
ATOM 2942 C C . GLU A 1 396 ? 18.398 -2.751 -20.293 1.00 96.38 396 GLU A C 1
ATOM 2944 O O . GLU A 1 396 ? 19.137 -3.308 -19.481 1.00 96.38 396 GLU A O 1
ATOM 2949 N N . VAL A 1 397 ? 18.840 -2.319 -21.473 1.00 96.19 397 VAL A N 1
ATOM 2950 C CA . VAL A 1 397 ? 20.245 -2.396 -21.878 1.00 96.19 397 VAL A CA 1
ATOM 2951 C C . VAL A 1 397 ? 20.954 -1.126 -21.422 1.00 96.19 397 VAL A C 1
ATOM 2953 O O . VAL A 1 397 ? 20.666 -0.019 -21.884 1.00 96.19 397 VAL A O 1
ATOM 2956 N N . THR A 1 398 ? 21.900 -1.281 -20.508 1.00 94.31 398 THR A N 1
ATOM 2957 C CA . THR A 1 398 ? 22.727 -0.187 -20.000 1.00 94.31 398 THR A CA 1
ATOM 2958 C C . THR A 1 398 ? 23.855 0.155 -20.980 1.00 94.31 398 THR A C 1
ATOM 2960 O O . THR A 1 398 ? 24.152 -0.577 -21.927 1.00 94.31 398 THR A O 1
ATOM 2963 N N . ARG A 1 399 ? 24.533 1.289 -20.759 1.00 92.19 399 ARG A N 1
ATOM 2964 C CA . ARG A 1 399 ? 25.599 1.779 -21.658 1.00 92.19 399 ARG A CA 1
ATOM 2965 C C . ARG A 1 399 ? 26.809 0.848 -21.768 1.00 92.19 399 ARG A C 1
ATOM 2967 O O . ARG A 1 399 ? 27.489 0.871 -22.787 1.00 92.19 399 ARG A O 1
ATOM 2974 N N . ASP A 1 400 ? 27.092 0.066 -20.732 1.00 94.31 400 ASP A N 1
ATOM 2975 C CA . ASP A 1 400 ? 28.150 -0.949 -20.714 1.00 94.31 400 ASP A CA 1
ATOM 2976 C C . ASP A 1 400 ? 27.715 -2.275 -21.366 1.00 94.31 400 ASP A C 1
ATOM 2978 O O . ASP A 1 400 ? 28.517 -3.201 -21.453 1.00 94.31 400 ASP A O 1
ATOM 2982 N N . GLY A 1 401 ? 26.475 -2.369 -21.859 1.00 95.12 401 GLY A N 1
ATOM 2983 C CA . GLY A 1 401 ? 25.936 -3.557 -22.522 1.00 95.12 401 GLY A CA 1
ATOM 2984 C C . GLY A 1 401 ? 25.381 -4.615 -21.568 1.00 95.12 401 GLY A C 1
ATOM 2985 O O . GLY A 1 401 ? 25.038 -5.708 -22.025 1.00 95.12 401 GLY A O 1
ATOM 2986 N N . THR A 1 402 ? 25.291 -4.312 -20.270 1.00 96.25 402 THR A N 1
ATOM 2987 C CA . THR A 1 402 ? 24.574 -5.144 -19.299 1.00 96.25 402 THR A CA 1
ATOM 2988 C C . THR A 1 402 ? 23.073 -5.089 -19.597 1.00 96.25 402 THR A C 1
ATOM 2990 O O . THR A 1 402 ? 22.533 -4.033 -19.925 1.00 96.25 402 THR A O 1
ATOM 2993 N N . VAL A 1 403 ? 22.385 -6.229 -19.517 1.00 96.69 403 VAL A N 1
ATOM 2994 C CA . VAL A 1 403 ? 20.919 -6.287 -19.640 1.00 96.69 403 VAL A CA 1
ATOM 2995 C C . VAL A 1 403 ? 20.331 -6.475 -18.250 1.00 96.69 403 VAL A C 1
ATOM 2997 O O . VAL A 1 403 ? 20.561 -7.504 -17.617 1.00 96.69 403 VAL A O 1
ATOM 3000 N N . ARG A 1 404 ? 19.595 -5.474 -17.769 1.00 96.25 404 ARG A N 1
ATOM 3001 C CA . ARG A 1 404 ? 18.976 -5.463 -16.444 1.00 96.25 404 ARG A CA 1
ATOM 3002 C C . ARG A 1 404 ? 17.489 -5.764 -16.539 1.00 96.25 404 ARG A C 1
ATOM 3004 O O . ARG A 1 404 ? 16.730 -4.976 -17.095 1.00 96.25 404 ARG A O 1
ATOM 3011 N N . PHE A 1 405 ? 17.069 -6.849 -15.918 1.00 95.38 405 PHE A N 1
ATOM 3012 C CA . PHE A 1 405 ? 15.677 -7.219 -15.747 1.00 95.38 405 PHE A CA 1
ATOM 3013 C C . PHE A 1 405 ? 15.216 -6.936 -14.320 1.00 95.38 405 PHE A C 1
ATOM 3015 O O . PHE A 1 405 ? 16.001 -6.959 -13.368 1.00 95.38 405 PHE A O 1
ATOM 3022 N N . ILE A 1 406 ? 13.916 -6.712 -14.181 1.00 93.31 406 ILE A N 1
ATOM 3023 C CA . ILE A 1 406 ? 13.221 -6.727 -12.899 1.00 93.31 406 ILE A CA 1
ATOM 3024 C C . ILE A 1 406 ? 12.304 -7.939 -12.949 1.00 93.31 406 ILE A C 1
ATOM 3026 O O . ILE A 1 406 ? 11.488 -8.044 -13.865 1.00 93.31 406 ILE A O 1
ATOM 3030 N N . ALA A 1 407 ? 12.469 -8.857 -12.006 1.00 90.12 407 ALA A N 1
ATOM 3031 C CA . ALA A 1 407 ? 11.726 -10.107 -11.984 1.00 90.12 407 ALA A CA 1
ATOM 3032 C C . ALA A 1 407 ? 11.198 -10.412 -10.586 1.00 90.12 407 ALA A C 1
ATOM 3034 O O . ALA A 1 407 ? 11.685 -9.888 -9.582 1.00 90.12 407 ALA A O 1
ATOM 3035 N N . HIS A 1 408 ? 10.210 -11.293 -10.527 1.00 84.88 408 HIS A N 1
ATOM 3036 C CA . HIS A 1 408 ? 9.750 -11.861 -9.270 1.00 84.88 408 HIS A CA 1
ATOM 3037 C C . HIS A 1 408 ? 10.643 -13.035 -8.876 1.00 84.88 408 HIS A C 1
ATOM 3039 O O . HIS A 1 408 ? 11.078 -13.815 -9.724 1.00 84.88 408 HIS A O 1
ATOM 3045 N N . GLU A 1 409 ? 10.923 -13.180 -7.583 1.00 79.38 409 GLU A N 1
ATOM 3046 C CA . GLU A 1 409 ? 11.591 -14.377 -7.086 1.00 79.38 409 GLU A CA 1
ATOM 3047 C C . GLU A 1 409 ? 10.694 -15.596 -7.346 1.00 79.38 409 GLU A C 1
ATOM 3049 O O . GLU A 1 409 ? 9.519 -15.624 -6.970 1.00 79.38 409 GLU A O 1
ATOM 3054 N N . VAL A 1 410 ? 11.248 -16.610 -8.012 1.00 66.69 410 VAL A N 1
ATOM 3055 C CA . VAL A 1 410 ? 10.527 -17.843 -8.346 1.00 66.69 410 VAL A CA 1
ATOM 3056 C C . VAL A 1 410 ? 9.981 -18.486 -7.066 1.00 66.69 410 VAL A C 1
ATOM 3058 O O . VAL A 1 410 ? 10.727 -18.765 -6.129 1.00 66.69 410 VAL A O 1
ATOM 3061 N N . GLY A 1 411 ? 8.669 -18.737 -7.031 1.00 63.31 411 GLY A N 1
ATOM 3062 C CA . GLY A 1 411 ? 7.992 -19.374 -5.895 1.00 63.31 411 GLY A CA 1
ATOM 3063 C C . GLY A 1 411 ? 7.629 -18.439 -4.736 1.00 63.31 411 GLY A C 1
ATOM 3064 O O . GLY A 1 411 ? 7.178 -18.925 -3.700 1.00 63.31 411 GLY A O 1
ATOM 3065 N N . ALA A 1 412 ? 7.809 -17.124 -4.881 1.00 61.62 412 ALA A N 1
ATOM 3066 C CA . ALA A 1 412 ? 7.274 -16.150 -3.937 1.00 61.62 412 ALA A CA 1
ATOM 3067 C C . ALA A 1 412 ? 5.812 -15.801 -4.257 1.00 61.62 412 ALA A C 1
ATOM 3069 O O . ALA A 1 412 ? 5.435 -15.695 -5.426 1.00 61.62 412 ALA A O 1
ATOM 3070 N N . ASP A 1 413 ? 5.002 -15.567 -3.221 1.00 56.38 413 ASP A N 1
ATOM 3071 C CA . ASP A 1 413 ? 3.715 -14.892 -3.387 1.00 56.38 413 ASP A CA 1
ATOM 3072 C C . ASP A 1 413 ? 3.965 -13.511 -4.024 1.00 56.38 413 ASP A C 1
ATOM 3074 O O . ASP A 1 413 ? 4.901 -12.798 -3.638 1.00 56.38 413 ASP A O 1
ATOM 3078 N N . ARG A 1 414 ? 3.182 -13.154 -5.054 1.00 55.09 414 ARG A N 1
ATOM 3079 C CA . ARG A 1 414 ? 3.333 -11.882 -5.783 1.00 55.09 414 ARG A CA 1
ATOM 3080 C C . ARG A 1 414 ? 3.288 -10.712 -4.794 1.00 55.09 414 ARG A C 1
ATOM 3082 O O . ARG A 1 414 ? 2.331 -10.600 -4.039 1.00 55.09 414 ARG A O 1
ATOM 3089 N N . GLY A 1 415 ? 4.300 -9.843 -4.827 1.00 54.41 415 GLY A N 1
ATOM 3090 C CA . GLY A 1 415 ? 4.295 -8.561 -4.110 1.00 54.41 415 GLY A CA 1
ATOM 3091 C C . GLY A 1 415 ? 5.575 -8.245 -3.338 1.00 54.41 415 GLY A C 1
ATOM 3092 O O . GLY A 1 415 ? 6.056 -7.117 -3.423 1.00 54.41 415 GLY A O 1
ATOM 3093 N N . ASP A 1 416 ? 6.184 -9.235 -2.675 1.00 59.22 416 ASP A N 1
ATOM 3094 C CA . ASP A 1 416 ? 7.187 -8.940 -1.632 1.00 59.22 416 ASP A CA 1
ATOM 3095 C C . ASP A 1 416 ? 8.624 -9.352 -1.977 1.00 59.22 416 ASP A C 1
ATOM 3097 O O . ASP A 1 416 ? 9.571 -8.985 -1.277 1.00 59.22 416 ASP A O 1
ATOM 3101 N N . LYS A 1 417 ? 8.826 -10.120 -3.052 1.00 77.69 417 LYS A N 1
ATOM 3102 C CA . LYS A 1 417 ? 10.157 -10.611 -3.434 1.00 77.69 417 LYS A CA 1
ATOM 3103 C C . LYS A 1 417 ? 10.462 -10.301 -4.885 1.00 77.69 417 LYS A C 1
ATOM 3105 O O . LYS A 1 417 ? 10.201 -11.093 -5.787 1.00 77.69 417 LYS A O 1
ATOM 3110 N N . VAL A 1 418 ? 11.003 -9.108 -5.087 1.00 87.19 418 VAL A N 1
ATOM 3111 C CA . VAL A 1 418 ? 11.550 -8.671 -6.369 1.00 87.19 418 VAL A CA 1
ATOM 3112 C C . VAL A 1 418 ? 13.050 -8.899 -6.372 1.00 87.19 418 VAL A C 1
ATOM 3114 O O . VAL A 1 418 ? 13.741 -8.642 -5.381 1.00 87.19 418 VAL A O 1
ATOM 3117 N N . VAL A 1 419 ? 13.552 -9.361 -7.508 1.00 90.94 419 VAL A N 1
ATOM 3118 C CA . VAL A 1 419 ? 14.976 -9.477 -7.789 1.00 90.94 419 VAL A CA 1
ATOM 3119 C C . VAL A 1 419 ? 15.328 -8.579 -8.970 1.00 90.94 419 VAL A C 1
ATOM 3121 O O . VAL A 1 419 ? 14.619 -8.523 -9.977 1.00 90.94 419 VAL A O 1
ATOM 3124 N N . ILE A 1 420 ? 16.444 -7.872 -8.843 1.00 92.75 420 ILE A N 1
ATOM 3125 C CA . ILE A 1 420 ? 17.090 -7.216 -9.977 1.00 92.75 420 ILE A CA 1
ATOM 3126 C C . ILE A 1 420 ? 18.047 -8.241 -10.569 1.00 92.75 420 ILE A C 1
ATOM 3128 O O . ILE A 1 420 ? 18.916 -8.750 -9.859 1.00 92.75 420 ILE A O 1
ATOM 3132 N N . VAL A 1 421 ? 17.872 -8.567 -11.847 1.00 94.19 421 VAL A N 1
ATOM 3133 C CA . VAL A 1 421 ? 18.726 -9.527 -12.548 1.00 94.19 421 VAL A CA 1
ATOM 3134 C C . VAL A 1 421 ? 19.559 -8.790 -13.581 1.00 94.19 421 VAL A C 1
ATOM 3136 O O . VAL A 1 421 ? 19.011 -8.163 -14.479 1.00 94.19 421 VAL A O 1
ATOM 3139 N N . GLU A 1 422 ? 20.877 -8.867 -13.483 1.00 95.56 422 GLU A N 1
ATOM 3140 C CA . GLU A 1 422 ? 21.800 -8.226 -14.415 1.00 95.56 422 GLU A CA 1
ATOM 3141 C C . GLU A 1 422 ? 22.592 -9.289 -15.177 1.00 95.56 422 GLU A C 1
ATOM 3143 O O . GLU A 1 422 ? 23.342 -10.069 -14.594 1.00 95.56 422 GLU A O 1
ATOM 3148 N N . LEU A 1 423 ? 22.425 -9.322 -16.500 1.00 96.88 423 LEU A N 1
ATOM 3149 C CA . LEU A 1 423 ? 23.243 -10.125 -17.402 1.00 96.88 423 LEU A CA 1
ATOM 3150 C C . LEU A 1 423 ? 24.372 -9.259 -17.957 1.00 96.88 423 LEU A C 1
ATOM 3152 O O . LEU A 1 423 ? 24.158 -8.435 -18.854 1.00 96.88 423 LEU A O 1
ATOM 3156 N N . ARG A 1 424 ? 25.582 -9.467 -17.446 1.00 96.94 424 ARG A N 1
ATOM 3157 C CA . ARG A 1 424 ? 26.773 -8.716 -17.851 1.00 96.94 424 ARG A CA 1
ATOM 3158 C C . ARG A 1 424 ? 27.260 -9.112 -19.254 1.00 96.94 424 ARG A C 1
ATOM 3160 O O . ARG A 1 424 ? 26.961 -10.214 -19.730 1.00 96.94 424 ARG A O 1
ATOM 3167 N N . PRO A 1 425 ? 28.052 -8.251 -19.929 1.00 96.75 425 PRO A N 1
ATOM 3168 C CA . PRO A 1 425 ? 28.636 -8.527 -21.242 1.00 96.75 425 PRO A CA 1
ATOM 3169 C C . PRO A 1 425 ? 29.373 -9.864 -21.350 1.00 96.75 425 PRO A C 1
ATOM 3171 O O . PRO A 1 425 ? 29.273 -10.510 -22.392 1.00 96.75 425 PRO A O 1
ATOM 3174 N N . ASP A 1 426 ? 30.043 -10.278 -20.275 1.00 95.88 426 ASP A N 1
ATOM 3175 C CA . ASP A 1 426 ? 30.831 -11.510 -20.143 1.00 95.88 426 ASP A CA 1
ATOM 3176 C C . ASP A 1 426 ? 29.994 -12.783 -19.906 1.00 95.88 426 ASP A C 1
ATOM 3178 O O . ASP A 1 426 ? 30.559 -13.871 -19.812 1.00 95.88 426 ASP A O 1
ATOM 3182 N N . GLY A 1 427 ? 28.662 -12.668 -19.845 1.00 94.94 427 GLY A N 1
ATOM 3183 C CA . GLY A 1 427 ? 27.751 -13.798 -19.650 1.00 94.94 427 GLY A CA 1
ATOM 3184 C C . GLY A 1 427 ? 27.507 -14.165 -18.185 1.00 94.94 427 GLY A C 1
ATOM 3185 O O . GLY A 1 427 ? 26.838 -15.163 -17.916 1.00 94.94 427 GLY A O 1
ATOM 3186 N N . VAL A 1 428 ? 28.012 -13.377 -17.230 1.00 96.19 428 VAL A N 1
ATOM 3187 C CA . VAL A 1 428 ? 27.693 -13.563 -15.809 1.00 96.19 428 VAL A CA 1
ATOM 3188 C C . VAL A 1 428 ? 26.317 -12.973 -15.509 1.00 96.19 428 VAL A C 1
ATOM 3190 O O . VAL A 1 428 ? 26.073 -11.791 -15.762 1.00 96.19 428 VAL A O 1
ATOM 3193 N N . LEU A 1 429 ? 25.431 -13.797 -14.951 1.00 94.88 429 LEU A N 1
ATOM 3194 C CA . LEU A 1 429 ? 24.139 -13.381 -14.419 1.00 94.88 429 LEU A CA 1
ATOM 3195 C C . LEU A 1 429 ? 24.284 -13.100 -12.921 1.00 94.88 429 LEU A C 1
ATOM 3197 O O . LEU A 1 429 ? 24.711 -13.979 -12.169 1.00 94.88 429 LEU A O 1
ATOM 3201 N N . SER A 1 430 ? 23.927 -11.899 -12.479 1.00 93.75 430 SER A N 1
ATOM 3202 C CA . SER A 1 430 ? 23.817 -11.551 -11.062 1.00 93.75 430 SER A CA 1
ATOM 3203 C C . SER A 1 430 ? 22.369 -11.280 -10.683 1.00 93.75 430 SER A C 1
ATOM 3205 O O . SER A 1 430 ? 21.651 -10.601 -11.410 1.00 93.75 430 SER A O 1
ATOM 3207 N N . THR A 1 431 ? 21.933 -11.798 -9.539 1.00 91.44 431 THR A N 1
ATOM 3208 C CA . THR A 1 431 ? 20.602 -11.541 -8.980 1.00 91.44 431 THR A CA 1
ATOM 3209 C C . THR A 1 431 ? 20.749 -10.836 -7.641 1.00 91.44 431 THR A C 1
ATOM 3211 O O . THR A 1 431 ? 21.377 -11.398 -6.742 1.00 91.44 431 THR A O 1
ATOM 3214 N N . THR A 1 432 ? 20.128 -9.673 -7.474 1.00 90.19 432 THR A N 1
ATOM 3215 C CA . THR A 1 432 ? 20.086 -8.939 -6.204 1.00 90.19 432 THR A CA 1
ATOM 3216 C C . THR A 1 432 ? 18.652 -8.908 -5.688 1.00 90.19 432 THR A C 1
ATOM 3218 O O . THR A 1 432 ? 17.785 -8.258 -6.275 1.00 90.19 432 THR A O 1
ATOM 3221 N N . GLY A 1 433 ? 18.389 -9.632 -4.598 1.00 87.06 433 GLY A N 1
ATOM 3222 C CA . GLY A 1 433 ? 17.083 -9.628 -3.938 1.00 87.06 433 GLY A CA 1
ATOM 3223 C C . GLY A 1 433 ? 16.836 -8.337 -3.163 1.00 87.06 433 GLY A C 1
ATOM 3224 O O . GLY A 1 433 ? 17.580 -8.020 -2.235 1.00 87.06 433 GLY A O 1
ATOM 3225 N N . VAL A 1 434 ? 15.761 -7.629 -3.506 1.00 80.31 434 VAL A N 1
ATOM 3226 C CA . VAL A 1 434 ? 15.404 -6.322 -2.929 1.00 80.31 434 VAL A CA 1
ATOM 3227 C C . VAL A 1 434 ? 14.984 -6.444 -1.460 1.00 80.31 434 VAL A C 1
ATOM 3229 O O . VAL A 1 434 ? 15.343 -5.604 -0.643 1.00 80.31 434 VAL A O 1
ATOM 3232 N N . SER A 1 435 ? 14.303 -7.533 -1.097 1.00 70.25 435 SER A N 1
ATOM 3233 C CA . SER A 1 435 ? 13.786 -7.778 0.257 1.00 70.25 435 SER A CA 1
ATOM 3234 C C . SER A 1 435 ? 14.586 -8.796 1.076 1.00 70.25 435 SER A C 1
ATOM 3236 O O . SER A 1 435 ? 14.196 -9.131 2.185 1.00 70.25 435 SER A O 1
ATOM 3238 N N . ALA A 1 436 ? 15.705 -9.321 0.573 1.00 68.19 436 ALA A N 1
ATOM 3239 C CA . ALA A 1 436 ? 16.522 -10.280 1.332 1.00 68.19 436 ALA A CA 1
ATOM 3240 C C . ALA A 1 436 ? 18.032 -10.028 1.240 1.00 68.19 436 ALA A C 1
ATOM 3242 O O . ALA A 1 436 ? 18.795 -10.783 1.841 1.00 68.19 436 ALA A O 1
ATOM 3243 N N . ALA A 1 437 ? 18.460 -9.014 0.474 1.00 62.62 437 ALA A N 1
ATOM 3244 C CA . ALA A 1 437 ? 19.861 -8.684 0.200 1.00 62.62 437 ALA A CA 1
ATOM 3245 C C . ALA A 1 437 ? 20.737 -9.902 -0.103 1.00 62.62 437 ALA A C 1
ATOM 3247 O O . ALA A 1 437 ? 21.900 -9.995 0.288 1.00 62.62 437 ALA A O 1
ATOM 3248 N N . ARG A 1 438 ? 20.145 -10.875 -0.795 1.00 77.94 438 ARG A N 1
ATOM 3249 C CA . ARG A 1 438 ? 20.870 -12.019 -1.316 1.00 77.94 438 ARG A CA 1
ATOM 3250 C C . ARG A 1 438 ? 21.353 -11.635 -2.692 1.00 77.94 438 ARG A C 1
ATOM 3252 O O . ARG A 1 438 ? 20.545 -11.432 -3.598 1.00 77.94 438 ARG A O 1
ATOM 3259 N N . GLU A 1 439 ? 22.664 -11.533 -2.811 1.00 84.56 439 GLU A N 1
ATOM 3260 C CA . GLU A 1 439 ? 23.325 -11.509 -4.099 1.00 84.56 439 GLU A CA 1
ATOM 3261 C C . GLU A 1 439 ? 23.712 -12.934 -4.471 1.00 84.56 439 GLU A C 1
ATOM 3263 O O . GLU A 1 439 ? 24.304 -13.668 -3.676 1.00 84.56 439 GLU A O 1
ATOM 3268 N N . SER A 1 440 ? 23.357 -13.335 -5.684 1.00 89.50 440 SER A N 1
ATOM 3269 C CA . SER A 1 440 ? 23.856 -14.567 -6.280 1.00 89.50 440 SER A CA 1
ATOM 3270 C C . SER A 1 440 ? 24.465 -14.239 -7.631 1.00 89.50 440 SER A C 1
ATOM 3272 O O . SER A 1 440 ? 23.990 -13.345 -8.329 1.00 89.50 440 SER A O 1
ATOM 3274 N N . THR A 1 441 ? 25.554 -14.920 -7.973 1.00 91.62 441 THR A N 1
ATOM 3275 C CA . THR A 1 441 ? 26.198 -14.785 -9.277 1.00 91.62 441 THR A CA 1
ATOM 3276 C C . THR A 1 441 ? 26.396 -16.162 -9.871 1.00 91.62 441 THR A C 1
ATOM 3278 O O . THR A 1 441 ? 26.847 -17.087 -9.191 1.00 91.62 441 THR A O 1
ATOM 3281 N N . GLN A 1 442 ? 26.043 -16.305 -11.142 1.00 93.38 442 GLN A N 1
ATOM 3282 C CA . GLN A 1 442 ? 26.190 -17.557 -11.861 1.00 93.38 442 GLN A CA 1
ATOM 3283 C C . GLN A 1 442 ? 26.586 -17.275 -13.312 1.00 93.38 442 GLN A C 1
ATOM 3285 O O . GLN A 1 442 ? 25.934 -16.470 -13.979 1.00 93.38 442 GLN A O 1
ATOM 3290 N N . PRO A 1 443 ? 27.652 -17.909 -13.829 1.00 93.88 443 PRO A N 1
ATOM 3291 C CA . PRO A 1 443 ? 27.946 -17.834 -15.250 1.00 93.88 443 PRO A CA 1
ATOM 3292 C C . PRO A 1 443 ? 26.863 -18.586 -16.030 1.00 93.88 443 PRO A C 1
ATOM 3294 O O . PRO A 1 443 ? 26.552 -19.735 -15.706 1.00 93.88 443 PRO A O 1
ATOM 3297 N N . LEU A 1 444 ? 26.311 -17.947 -17.059 1.00 92.88 444 LEU A N 1
ATOM 3298 C CA . LEU A 1 444 ? 25.523 -18.636 -18.076 1.00 92.88 444 LEU A CA 1
ATOM 3299 C C . LEU A 1 444 ? 26.454 -19.222 -19.132 1.00 92.88 444 LEU A C 1
ATOM 3301 O O . LEU A 1 444 ? 27.550 -18.703 -19.374 1.00 92.88 444 LEU A O 1
ATOM 3305 N N . ASP A 1 445 ? 26.012 -20.284 -19.802 1.00 93.69 445 ASP A N 1
ATOM 3306 C CA . ASP A 1 445 ? 26.686 -20.666 -21.035 1.00 93.69 445 ASP A CA 1
ATOM 3307 C C . ASP A 1 445 ? 26.492 -19.575 -22.108 1.00 93.69 445 ASP A C 1
ATOM 3309 O O . ASP A 1 445 ? 25.558 -18.767 -22.069 1.00 93.69 445 ASP A O 1
ATOM 3313 N N . ALA A 1 446 ? 27.411 -19.521 -23.074 1.00 93.81 446 ALA A N 1
ATOM 3314 C CA . ALA A 1 446 ? 27.419 -18.458 -24.075 1.00 93.81 446 ALA A CA 1
ATOM 3315 C C . ALA A 1 446 ? 26.142 -18.429 -24.937 1.00 93.81 446 ALA A C 1
ATOM 3317 O O . ALA A 1 446 ? 25.743 -17.354 -25.384 1.00 93.81 446 ALA A O 1
ATOM 3318 N N . ALA A 1 447 ? 25.496 -19.580 -25.162 1.00 93.00 447 ALA A N 1
ATOM 3319 C CA . ALA A 1 447 ? 24.271 -19.659 -25.951 1.00 93.00 447 ALA A CA 1
ATOM 3320 C C . ALA A 1 447 ? 23.077 -19.100 -25.164 1.00 93.00 447 ALA A C 1
ATOM 3322 O O . ALA A 1 447 ? 22.335 -18.274 -25.693 1.00 93.00 447 ALA A O 1
ATOM 3323 N N . GLN A 1 448 ? 22.936 -19.467 -23.889 1.00 92.56 448 GLN A N 1
ATOM 3324 C CA . GLN A 1 448 ? 21.924 -18.921 -22.981 1.00 92.56 448 GLN A CA 1
ATOM 3325 C C . GLN A 1 448 ? 22.067 -17.406 -22.816 1.00 92.56 448 GLN A C 1
ATOM 3327 O O . GLN A 1 448 ? 21.085 -16.674 -22.952 1.00 92.56 448 GLN A O 1
ATOM 3332 N N . ALA A 1 449 ? 23.293 -16.925 -22.581 1.00 94.31 449 ALA A N 1
ATOM 3333 C CA . ALA A 1 449 ? 23.567 -15.496 -22.457 1.00 94.31 449 AL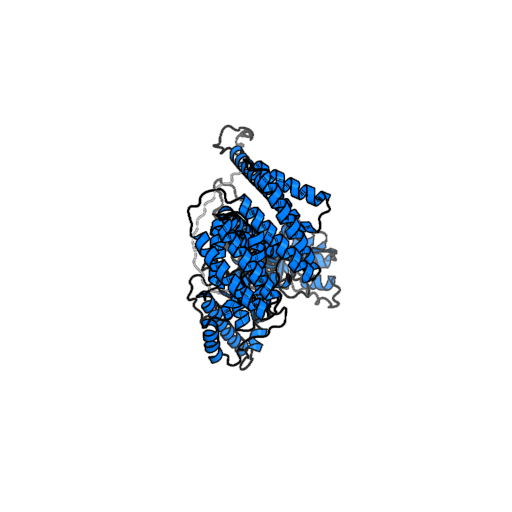A A CA 1
ATOM 3334 C C . ALA A 1 449 ? 23.184 -14.731 -23.737 1.00 94.31 449 ALA A C 1
ATOM 3336 O O . ALA A 1 449 ? 22.601 -13.649 -23.658 1.00 94.31 449 ALA A O 1
ATOM 3337 N N . HIS A 1 450 ? 23.476 -15.293 -24.913 1.00 93.62 450 HIS A N 1
ATOM 3338 C CA . HIS A 1 450 ? 23.119 -14.687 -26.196 1.00 93.62 450 HIS A CA 1
ATOM 3339 C C . HIS A 1 450 ? 21.601 -14.670 -26.421 1.00 93.62 450 HIS A C 1
ATOM 3341 O O . HIS A 1 450 ? 21.049 -13.633 -26.778 1.00 93.62 450 HIS A O 1
ATOM 3347 N N . LEU A 1 451 ? 20.909 -15.784 -26.157 1.00 92.94 451 LEU A N 1
ATOM 3348 C CA . LEU A 1 451 ? 19.453 -15.866 -26.304 1.00 92.94 451 LEU A CA 1
ATOM 3349 C C . LEU A 1 451 ? 18.733 -14.860 -25.401 1.00 92.94 451 LEU A C 1
ATOM 3351 O O . LEU A 1 451 ? 17.834 -14.161 -25.865 1.00 92.94 451 LEU A O 1
ATOM 3355 N N . LEU A 1 452 ? 19.149 -14.738 -24.137 1.00 93.38 452 LEU A N 1
ATOM 3356 C CA . LEU A 1 452 ? 18.541 -13.785 -23.208 1.00 93.38 452 LEU A CA 1
ATOM 3357 C C . LEU A 1 452 ? 18.844 -12.329 -23.604 1.00 93.38 452 LEU A C 1
ATOM 3359 O O . LEU A 1 452 ? 17.964 -11.475 -23.533 1.00 93.38 452 LEU A O 1
ATOM 3363 N N . ARG A 1 453 ? 20.064 -12.038 -24.080 1.00 95.00 453 ARG A N 1
ATOM 3364 C CA . ARG A 1 453 ? 20.483 -10.696 -24.531 1.00 95.00 453 ARG A CA 1
ATOM 3365 C C . ARG A 1 453 ? 19.768 -10.218 -25.799 1.00 95.00 453 ARG A C 1
ATOM 3367 O O . ARG A 1 453 ? 19.652 -9.005 -26.014 1.00 95.00 453 ARG A O 1
ATOM 3374 N N . ASP A 1 454 ? 19.313 -11.154 -26.616 1.00 93.25 454 ASP A N 1
ATOM 3375 C CA . ASP A 1 454 ? 18.574 -10.871 -27.844 1.00 93.25 454 ASP A CA 1
ATOM 3376 C C . ASP A 1 454 ? 17.055 -10.891 -27.640 1.00 93.25 454 ASP A C 1
ATOM 3378 O O . ASP A 1 454 ? 16.314 -10.558 -28.558 1.00 93.25 454 ASP A O 1
ATOM 3382 N N . GLY A 1 455 ? 16.576 -11.267 -26.448 1.00 92.81 455 GLY A N 1
ATOM 3383 C CA . GLY A 1 455 ? 15.141 -11.403 -26.173 1.00 92.81 455 GLY A CA 1
ATOM 3384 C C . GLY A 1 455 ? 14.524 -12.663 -26.779 1.00 92.81 455 GLY A C 1
ATOM 3385 O O . GLY A 1 455 ? 13.310 -12.748 -26.925 1.00 92.81 455 GLY A O 1
ATOM 3386 N N . ASN A 1 456 ? 15.351 -13.656 -27.107 1.00 93.62 456 ASN A N 1
ATOM 3387 C CA . ASN A 1 456 ? 14.935 -14.942 -27.668 1.00 93.62 456 ASN A CA 1
ATOM 3388 C C . ASN A 1 456 ? 14.718 -16.026 -26.594 1.00 93.62 456 ASN A C 1
ATOM 3390 O O . ASN A 1 456 ? 14.374 -17.157 -26.926 1.00 93.62 456 ASN A O 1
ATOM 3394 N N . ALA A 1 457 ? 14.918 -15.704 -25.313 1.00 92.88 457 ALA A N 1
ATOM 3395 C CA . ALA A 1 457 ? 14.629 -16.582 -24.180 1.00 92.88 457 ALA A CA 1
ATOM 3396 C C . ALA A 1 457 ? 13.879 -15.827 -23.076 1.00 92.88 457 ALA A C 1
ATOM 3398 O O . ALA A 1 457 ? 14.099 -14.632 -22.878 1.00 92.88 457 ALA A O 1
ATOM 3399 N N . SER A 1 458 ? 13.004 -16.540 -22.360 1.00 91.69 458 SER A N 1
ATOM 3400 C CA . SER A 1 458 ? 12.361 -16.052 -21.136 1.00 91.69 458 SER A CA 1
ATOM 3401 C C . SER A 1 458 ? 13.373 -16.020 -19.991 1.00 91.69 458 SER A C 1
ATOM 3403 O O . SER A 1 458 ? 14.168 -16.949 -19.821 1.00 91.69 458 SER A O 1
ATOM 3405 N N . LEU A 1 459 ? 13.328 -14.958 -19.184 1.00 89.56 459 LEU A N 1
ATOM 3406 C CA . LEU A 1 459 ? 14.128 -14.882 -17.965 1.00 89.56 459 LEU A CA 1
ATOM 3407 C C . LEU A 1 459 ? 13.688 -15.939 -16.945 1.00 89.56 459 LEU A C 1
ATOM 3409 O O . LEU A 1 459 ? 14.541 -16.549 -16.305 1.00 89.56 459 LEU A O 1
ATOM 3413 N N . ASP A 1 460 ? 12.382 -16.181 -16.823 1.00 87.38 460 ASP A N 1
ATOM 3414 C CA . ASP A 1 460 ? 11.831 -17.159 -15.884 1.00 87.38 460 ASP A CA 1
ATOM 3415 C C . ASP A 1 460 ? 12.309 -18.579 -16.208 1.00 87.38 460 ASP A C 1
ATOM 3417 O O . ASP A 1 460 ? 12.667 -19.330 -15.297 1.00 87.38 460 ASP A O 1
ATOM 3421 N N . ASP A 1 461 ? 12.389 -18.932 -17.495 1.00 86.69 461 ASP A N 1
ATOM 3422 C CA . ASP A 1 461 ? 12.935 -20.222 -17.934 1.00 86.69 461 ASP A CA 1
ATOM 3423 C C . ASP A 1 461 ? 14.411 -20.369 -17.535 1.00 86.69 461 ASP A C 1
ATOM 3425 O O . ASP A 1 461 ? 14.819 -21.414 -17.020 1.00 86.69 461 ASP A O 1
ATOM 3429 N N . VAL A 1 462 ? 15.213 -19.311 -17.713 1.00 84.69 462 VAL A N 1
ATOM 3430 C CA . VAL A 1 462 ? 16.624 -19.307 -17.297 1.00 84.69 462 VAL A CA 1
ATOM 3431 C C . VAL A 1 462 ? 16.730 -19.443 -15.777 1.00 84.69 462 VAL A C 1
ATOM 3433 O O . VAL A 1 462 ? 17.446 -20.321 -15.296 1.00 84.69 462 VAL A O 1
ATOM 3436 N N . LEU A 1 463 ? 15.986 -18.644 -15.007 1.00 85.00 463 LEU A N 1
ATOM 3437 C CA . LEU A 1 463 ? 16.019 -18.684 -13.541 1.00 85.00 463 LEU A CA 1
ATOM 3438 C C . LEU A 1 463 ? 15.582 -20.050 -12.984 1.00 85.00 463 LEU A C 1
ATOM 3440 O O . LEU A 1 463 ? 16.203 -20.541 -12.039 1.00 85.00 463 LEU A O 1
ATOM 3444 N N . GLN A 1 464 ? 14.581 -20.705 -13.583 1.00 83.62 464 GLN A N 1
ATOM 3445 C CA . GLN A 1 464 ? 14.160 -22.054 -13.177 1.00 83.62 464 GLN A CA 1
ATOM 3446 C C . GLN A 1 464 ? 15.266 -23.098 -13.376 1.00 83.62 464 GLN A C 1
ATOM 3448 O O . GLN A 1 464 ? 15.475 -23.942 -12.498 1.00 83.62 464 GLN A O 1
ATOM 3453 N N . VAL A 1 465 ? 15.992 -23.032 -14.497 1.00 77.25 465 VAL A N 1
ATOM 3454 C CA . VAL A 1 465 ? 17.121 -23.936 -14.773 1.00 77.25 465 VAL A CA 1
ATOM 3455 C C . VAL A 1 465 ? 18.241 -23.730 -13.750 1.00 77.25 465 VAL A C 1
ATOM 3457 O O . VAL A 1 465 ? 18.772 -24.707 -13.217 1.00 77.25 465 VAL A O 1
ATOM 3460 N N . LEU A 1 466 ? 18.569 -22.476 -13.424 1.00 74.44 466 LEU A N 1
ATOM 3461 C CA . LEU A 1 466 ? 19.621 -22.152 -12.452 1.00 74.44 466 LEU A CA 1
ATOM 3462 C C . LEU A 1 466 ? 19.290 -22.634 -11.035 1.00 74.44 466 LEU A C 1
ATOM 3464 O O . LEU A 1 466 ? 20.180 -23.064 -10.303 1.00 74.44 466 LEU A O 1
ATOM 3468 N N . GLN A 1 467 ? 18.009 -22.638 -10.666 1.00 78.62 467 GLN A N 1
ATOM 3469 C CA . GLN A 1 467 ? 17.539 -23.135 -9.370 1.00 78.62 467 GLN A CA 1
ATOM 3470 C C . GLN A 1 467 ? 17.485 -24.671 -9.277 1.00 78.62 467 GLN A C 1
ATOM 3472 O O . GLN A 1 467 ? 17.043 -25.212 -8.262 1.00 78.62 467 GLN A O 1
ATOM 3477 N N . GLY A 1 468 ? 17.931 -25.397 -10.309 1.00 69.00 468 GLY A N 1
ATOM 3478 C CA . GLY A 1 468 ? 17.934 -26.861 -10.317 1.00 69.00 468 GLY A CA 1
ATOM 3479 C C . GLY A 1 468 ? 16.539 -27.475 -10.459 1.00 69.00 468 GLY A C 1
ATOM 3480 O O . GLY A 1 468 ? 16.348 -28.650 -10.133 1.00 69.00 468 GLY A O 1
ATOM 3481 N N . SER A 1 469 ? 15.558 -26.706 -10.947 1.00 59.66 469 SER A N 1
ATOM 3482 C CA . SER A 1 469 ? 14.249 -27.247 -11.300 1.00 59.66 469 SER A CA 1
ATOM 3483 C C . SER A 1 469 ? 14.415 -28.210 -12.476 1.00 59.66 469 SER A C 1
ATOM 3485 O O . SER A 1 469 ? 14.906 -27.846 -13.540 1.00 59.66 469 SER A O 1
ATOM 3487 N N . THR A 1 470 ? 14.008 -29.466 -12.298 1.00 40.97 470 THR A N 1
ATOM 3488 C CA . THR A 1 470 ? 14.149 -30.540 -13.303 1.00 40.97 470 THR A CA 1
ATOM 3489 C C . THR A 1 470 ? 13.171 -30.422 -14.474 1.00 40.97 470 THR A C 1
ATOM 3491 O O . THR A 1 470 ? 13.058 -31.340 -15.291 1.00 40.97 470 THR A O 1
ATOM 3494 N N . LYS A 1 471 ? 12.449 -29.302 -14.587 1.00 46.66 471 LYS A N 1
ATOM 3495 C CA . LYS A 1 471 ? 11.572 -29.043 -15.722 1.00 46.66 471 LYS A CA 1
ATOM 3496 C C . LYS A 1 471 ? 12.455 -28.751 -16.935 1.00 46.66 471 LYS A C 1
ATOM 3498 O O . LYS A 1 471 ? 13.105 -27.715 -16.997 1.00 46.66 471 LYS A O 1
ATOM 3503 N N . ALA A 1 472 ? 12.520 -29.700 -17.869 1.00 43.28 472 ALA A N 1
ATOM 3504 C CA . ALA A 1 472 ? 13.237 -29.505 -19.123 1.00 43.28 472 ALA A CA 1
ATOM 3505 C C . ALA A 1 472 ? 12.736 -28.208 -19.790 1.00 43.28 472 ALA A C 1
ATOM 3507 O O . ALA A 1 472 ? 11.514 -28.025 -19.856 1.00 43.28 472 ALA A O 1
ATOM 3508 N N . PRO A 1 473 ? 13.633 -27.314 -20.251 1.00 46.81 473 PRO A N 1
ATOM 3509 C CA . PRO A 1 473 ? 13.220 -26.102 -20.947 1.00 46.81 473 PRO A CA 1
ATOM 3510 C C . PRO A 1 473 ? 12.317 -26.487 -22.120 1.00 46.81 473 PRO A C 1
ATOM 3512 O O . PRO A 1 473 ? 12.546 -27.513 -22.775 1.00 46.81 473 PRO A O 1
ATOM 3515 N N . ALA A 1 474 ? 11.269 -25.696 -22.364 1.00 50.19 474 ALA A N 1
ATOM 3516 C CA . ALA A 1 474 ? 10.451 -25.878 -23.555 1.00 50.19 474 ALA A CA 1
ATOM 3517 C C . ALA A 1 474 ? 11.381 -25.908 -24.784 1.00 50.19 474 ALA A C 1
ATOM 3519 O O . ALA A 1 474 ? 12.361 -25.157 -24.817 1.00 50.19 474 ALA A O 1
ATOM 3520 N N . PRO A 1 475 ? 11.147 -26.800 -25.765 1.00 41.81 475 PRO A N 1
ATOM 3521 C CA . PRO A 1 475 ? 12.001 -26.873 -26.940 1.00 41.81 475 PRO A CA 1
ATOM 3522 C C . PRO A 1 475 ? 12.081 -25.488 -27.583 1.00 41.81 475 PRO A C 1
ATOM 3524 O O . PRO A 1 475 ? 11.053 -24.876 -27.860 1.00 41.81 475 PRO A O 1
ATOM 3527 N N . ILE A 1 476 ? 13.309 -25.005 -27.777 1.00 42.31 476 ILE A N 1
ATOM 3528 C CA . ILE A 1 476 ? 13.605 -23.748 -28.461 1.00 42.31 476 ILE A CA 1
ATOM 3529 C C . ILE A 1 476 ? 13.038 -23.880 -29.876 1.00 42.31 476 ILE A C 1
ATOM 3531 O O . ILE A 1 476 ? 13.595 -24.594 -30.711 1.00 42.31 476 ILE A O 1
ATOM 3535 N N . VAL A 1 477 ? 11.889 -23.254 -30.125 1.00 38.75 477 VAL A N 1
ATOM 3536 C CA . VAL A 1 477 ? 11.325 -23.139 -31.468 1.00 38.75 477 VAL A CA 1
ATOM 3537 C C . VAL A 1 477 ? 11.991 -21.927 -32.104 1.00 38.75 477 VAL A C 1
ATOM 3539 O O . VAL A 1 477 ? 11.800 -20.803 -31.649 1.00 38.75 477 VAL A O 1
ATOM 3542 N N . ASP A 1 478 ? 12.804 -22.168 -33.129 1.00 36.41 478 ASP A N 1
ATOM 3543 C CA . ASP A 1 478 ? 13.473 -21.149 -33.948 1.00 36.41 478 ASP A CA 1
ATOM 3544 C C . ASP A 1 478 ? 12.457 -20.455 -34.878 1.00 36.41 478 ASP A C 1
ATOM 3546 O O . ASP A 1 478 ? 12.573 -20.480 -36.101 1.00 36.41 478 ASP A O 1
ATOM 3550 N N . ASP A 1 479 ? 11.407 -19.876 -34.292 1.00 37.16 479 ASP A N 1
ATOM 3551 C CA . ASP A 1 479 ? 10.457 -19.017 -34.989 1.00 37.16 479 ASP A CA 1
ATOM 3552 C C . ASP A 1 479 ? 10.848 -17.571 -34.696 1.00 37.16 479 ASP A C 1
ATOM 3554 O O . ASP A 1 479 ? 10.489 -16.982 -33.674 1.00 37.16 479 ASP A O 1
ATOM 3558 N N . ARG A 1 480 ? 11.595 -16.968 -35.624 1.00 38.59 480 ARG A N 1
ATOM 3559 C CA . ARG A 1 480 ? 11.731 -15.510 -35.685 1.00 38.59 480 ARG A CA 1
ATOM 3560 C C . ARG A 1 480 ? 10.332 -14.909 -35.817 1.00 38.59 480 ARG A C 1
ATOM 3562 O O . ARG A 1 480 ? 9.774 -14.864 -36.913 1.00 38.59 480 ARG A O 1
ATOM 3569 N N . VAL A 1 481 ? 9.772 -14.428 -34.712 1.00 38.66 481 VAL A N 1
ATOM 3570 C CA . VAL A 1 481 ? 8.529 -13.653 -34.707 1.00 38.66 481 VAL A CA 1
ATOM 3571 C C . VAL A 1 481 ? 8.815 -12.310 -35.378 1.00 38.66 481 VAL A C 1
ATOM 3573 O O . VAL A 1 481 ? 9.228 -11.341 -34.746 1.00 38.66 481 VAL A O 1
ATOM 3576 N N . ILE A 1 482 ? 8.613 -12.250 -36.693 1.00 38.41 482 ILE A N 1
ATOM 3577 C CA . ILE A 1 482 ? 8.542 -10.986 -37.419 1.00 38.41 482 ILE A CA 1
ATOM 3578 C C . ILE A 1 482 ? 7.185 -10.371 -37.078 1.00 38.41 482 ILE A C 1
ATOM 3580 O O . ILE A 1 482 ? 6.144 -10.844 -37.533 1.00 38.41 482 ILE A O 1
ATOM 3584 N N . ILE A 1 483 ? 7.187 -9.301 -36.285 1.00 39.28 483 ILE A N 1
ATOM 3585 C CA . ILE A 1 483 ? 6.014 -8.442 -36.106 1.00 39.28 483 ILE A CA 1
ATOM 3586 C C . ILE A 1 483 ? 5.795 -7.695 -37.432 1.00 39.28 483 ILE A C 1
ATOM 3588 O O . ILE A 1 483 ? 6.294 -6.590 -37.637 1.00 39.28 483 ILE A O 1
ATOM 3592 N N . THR A 1 484 ? 5.093 -8.309 -38.386 1.00 36.00 484 THR A N 1
ATOM 3593 C CA . THR A 1 484 ? 4.646 -7.614 -39.598 1.00 36.00 484 THR A CA 1
ATOM 3594 C C . THR A 1 484 ? 3.369 -6.843 -39.296 1.00 36.00 484 THR A C 1
ATOM 3596 O O . THR A 1 484 ? 2.308 -7.435 -39.103 1.00 36.00 484 THR A O 1
ATOM 3599 N N . GLY A 1 485 ? 3.465 -5.513 -39.288 1.00 33.72 485 GLY A N 1
ATOM 3600 C CA . GLY A 1 485 ? 2.303 -4.630 -39.298 1.00 33.72 485 GLY A CA 1
ATOM 3601 C C . GLY A 1 485 ? 1.464 -4.851 -40.560 1.00 33.72 485 GLY A C 1
ATOM 3602 O O . GLY A 1 485 ? 1.951 -4.731 -41.685 1.00 33.72 485 GLY A O 1
ATOM 3603 N N . SER A 1 486 ? 0.188 -5.170 -40.373 1.00 31.45 486 SER A N 1
ATOM 3604 C CA . SER A 1 486 ? -0.806 -5.287 -41.435 1.00 31.45 486 SER A CA 1
ATOM 3605 C C . SER A 1 486 ? -1.108 -3.912 -42.046 1.00 31.45 486 SER A C 1
ATOM 3607 O O . SER A 1 486 ? -1.839 -3.115 -41.457 1.00 31.45 486 SER A O 1
ATOM 3609 N N . ARG A 1 487 ? -0.574 -3.628 -43.242 1.00 32.31 487 ARG A N 1
ATOM 3610 C CA . ARG A 1 487 ? -1.079 -2.559 -44.119 1.00 32.31 487 ARG A CA 1
ATOM 3611 C C . ARG A 1 487 ? -2.214 -3.114 -44.974 1.00 32.31 487 ARG A C 1
ATOM 3613 O O . ARG A 1 487 ? -1.994 -3.986 -45.810 1.00 32.31 487 ARG A O 1
ATOM 3620 N N . SER A 1 488 ? -3.417 -2.587 -44.777 1.00 31.86 488 SER A N 1
ATOM 3621 C CA . SER A 1 488 ? -4.542 -2.758 -45.692 1.00 31.86 488 SER A CA 1
ATOM 3622 C C . SER A 1 488 ? -4.276 -1.979 -46.985 1.00 31.86 488 SER A C 1
ATOM 3624 O O . SER A 1 488 ? -4.122 -0.760 -46.984 1.00 31.86 488 SER A O 1
ATOM 3626 N N . SER A 1 489 ? -4.194 -2.687 -48.109 1.00 33.31 489 SER A N 1
ATOM 3627 C CA . SER A 1 489 ? -4.160 -2.099 -49.448 1.00 33.31 489 SER A CA 1
ATOM 3628 C C . SER A 1 489 ? -5.587 -1.835 -49.936 1.00 33.31 489 SER A C 1
ATOM 3630 O O . SER A 1 489 ? -6.340 -2.788 -50.137 1.00 33.31 489 SER A O 1
ATOM 3632 N N . SER A 1 490 ? -5.951 -0.572 -50.174 1.00 32.91 490 SER A N 1
ATOM 3633 C CA . SER A 1 490 ? -7.109 -0.216 -51.001 1.00 32.91 490 SER A CA 1
ATOM 3634 C C . SER A 1 490 ? -6.627 0.307 -52.355 1.00 32.91 490 SER A C 1
ATOM 3636 O O . SER A 1 490 ? -5.965 1.338 -52.443 1.00 32.91 490 SER A O 1
ATOM 3638 N N . THR A 1 491 ? -6.954 -0.440 -53.401 1.00 35.56 491 THR A N 1
ATOM 3639 C CA . THR A 1 491 ? -6.760 -0.139 -54.825 1.00 35.56 491 THR A CA 1
ATOM 3640 C C . THR A 1 491 ? -7.846 0.783 -55.378 1.00 35.56 491 THR A C 1
ATOM 3642 O O . THR A 1 491 ? -9.014 0.427 -55.282 1.00 35.56 491 THR A O 1
ATOM 3645 N N . THR A 1 492 ? -7.436 1.858 -56.058 1.00 31.98 492 THR A N 1
ATOM 3646 C CA . THR A 1 492 ? -8.111 2.549 -57.189 1.00 31.98 492 THR A CA 1
ATOM 3647 C C . THR A 1 492 ? -7.012 3.370 -57.888 1.00 31.98 492 THR A C 1
ATOM 3649 O O . THR A 1 492 ? -6.423 4.229 -57.242 1.00 31.98 492 THR A O 1
ATOM 3652 N N . HIS A 1 493 ? -6.435 2.965 -59.027 1.00 36.94 493 HIS A N 1
ATOM 3653 C CA . HIS A 1 493 ? -6.923 3.149 -60.408 1.00 36.94 493 HIS A CA 1
ATOM 3654 C C . HIS A 1 493 ? -7.479 4.556 -60.673 1.00 36.94 493 HIS A C 1
ATOM 3656 O O . HIS A 1 493 ? -8.599 4.833 -60.267 1.00 36.94 493 HIS A O 1
ATOM 3662 N N . ASP A 1 494 ? -6.648 5.419 -61.272 1.00 32.06 494 ASP A N 1
ATOM 3663 C CA . ASP A 1 494 ? -6.958 6.226 -62.466 1.00 32.06 494 ASP A CA 1
ATOM 3664 C C . ASP A 1 494 ? -5.706 7.029 -62.903 1.00 32.06 494 ASP A C 1
ATOM 3666 O O . ASP A 1 494 ? -5.173 7.856 -62.167 1.00 32.06 494 ASP A O 1
ATOM 3670 N N . GLU A 1 495 ? -5.227 6.727 -64.110 1.00 32.91 495 GLU A N 1
ATOM 3671 C CA . GLU A 1 495 ? -4.516 7.620 -65.045 1.00 32.91 495 GLU A CA 1
ATOM 3672 C C . GLU A 1 495 ? -5.521 7.944 -66.183 1.00 32.91 495 GLU A C 1
ATOM 3674 O O . GLU A 1 495 ? -6.516 7.213 -66.276 1.00 32.91 495 GLU A O 1
ATOM 3679 N N . PRO A 1 496 ? -5.303 8.916 -67.101 1.00 59.34 496 PRO A N 1
ATOM 3680 C CA . PRO A 1 496 ? -4.082 9.693 -67.375 1.00 59.34 496 PRO A CA 1
ATOM 3681 C C . PRO A 1 496 ? -4.335 11.212 -67.557 1.00 59.34 496 PRO A C 1
ATOM 3683 O O . PRO A 1 496 ? -5.471 11.672 -67.521 1.00 59.34 496 PRO A O 1
ATOM 3686 N N . ASP A 1 497 ? -3.274 12.002 -67.756 1.00 33.28 497 ASP A N 1
ATOM 3687 C CA . ASP A 1 497 ? -3.144 12.818 -68.977 1.00 33.28 497 ASP A CA 1
ATOM 3688 C C . ASP A 1 497 ? -1.795 13.547 -69.073 1.00 33.28 497 ASP A C 1
ATOM 3690 O O . ASP A 1 497 ? -1.137 13.893 -68.090 1.00 33.28 497 ASP A O 1
ATOM 3694 N N . GLU A 1 498 ? -1.400 13.695 -70.331 1.00 37.78 498 GLU A N 1
ATOM 3695 C CA . GLU A 1 498 ? -0.136 14.155 -70.881 1.00 37.78 498 GLU A CA 1
ATOM 3696 C C . GLU A 1 498 ? 0.114 15.672 -70.731 1.00 37.78 498 GLU A C 1
ATOM 3698 O O . GLU A 1 498 ? -0.801 16.489 -70.670 1.00 37.78 498 GLU A O 1
ATOM 3703 N N . ASP A 1 499 ? 1.398 16.026 -70.840 1.00 34.59 499 ASP A N 1
ATOM 3704 C CA . ASP A 1 499 ? 1.925 16.983 -71.832 1.00 34.59 499 ASP A CA 1
ATOM 3705 C C . ASP A 1 499 ? 2.671 18.236 -71.316 1.00 34.59 499 ASP A C 1
ATOM 3707 O O . ASP A 1 499 ? 2.253 18.974 -70.424 1.00 34.59 499 ASP A O 1
ATOM 3711 N N . SER A 1 500 ? 3.764 18.503 -72.040 1.00 36.09 500 SER A N 1
ATOM 3712 C CA . SER A 1 500 ? 4.639 19.680 -72.093 1.00 36.09 500 SER A CA 1
ATOM 3713 C C . SER A 1 500 ? 5.544 19.922 -70.868 1.00 36.09 500 SER A C 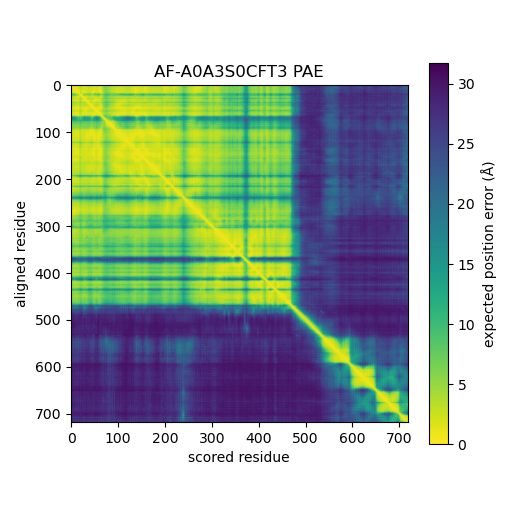1
ATOM 3715 O O . SER A 1 500 ? 5.103 20.119 -69.748 1.00 36.09 500 SER A O 1
ATOM 3717 N N . GLY A 1 501 ? 6.875 19.934 -70.955 1.00 34.28 501 GLY A N 1
ATOM 3718 C CA . GLY A 1 501 ? 7.749 20.276 -72.069 1.00 34.28 501 GLY A CA 1
ATOM 3719 C C . GLY A 1 501 ? 8.454 21.596 -71.757 1.00 34.28 501 GLY A C 1
ATOM 3720 O O . GLY A 1 501 ? 7.867 22.656 -71.957 1.00 34.28 501 GLY A O 1
ATOM 3721 N N . ARG A 1 502 ? 9.715 21.552 -71.301 1.00 33.78 502 ARG A N 1
ATOM 3722 C CA . ARG A 1 502 ? 10.719 22.572 -71.655 1.00 33.78 502 ARG A CA 1
ATOM 3723 C C . ARG A 1 502 ? 12.138 22.212 -71.226 1.00 33.78 502 ARG A C 1
ATOM 3725 O O . ARG A 1 502 ? 12.439 22.064 -70.046 1.00 33.78 502 ARG A O 1
ATOM 3732 N N . ASP A 1 503 ? 12.986 22.172 -72.244 1.00 35.69 503 ASP A N 1
ATOM 3733 C CA . ASP A 1 503 ? 14.439 22.224 -72.195 1.00 35.69 503 ASP A CA 1
ATOM 3734 C C . ASP A 1 503 ? 14.968 23.481 -71.494 1.00 35.69 503 ASP A C 1
ATOM 3736 O O . ASP A 1 503 ? 14.399 24.571 -71.590 1.00 35.69 503 ASP A O 1
ATOM 3740 N N . GLY A 1 504 ? 16.134 23.329 -70.865 1.00 32.81 504 GLY A N 1
ATOM 3741 C CA . GLY A 1 504 ? 16.900 24.421 -70.276 1.00 32.81 504 GLY A CA 1
ATOM 3742 C C . GLY A 1 504 ? 18.275 23.967 -69.800 1.00 32.81 504 GLY A C 1
ATOM 3743 O O . GLY A 1 504 ? 18.552 23.928 -68.608 1.00 32.81 504 GLY A O 1
ATOM 3744 N N . SER A 1 505 ? 19.138 23.592 -70.742 1.00 35.41 505 SER A N 1
ATOM 3745 C CA . SER A 1 505 ? 20.561 23.325 -70.526 1.00 35.41 505 SER A CA 1
ATOM 3746 C C . SER A 1 505 ? 21.333 24.582 -70.097 1.00 35.41 505 SER A C 1
ATOM 3748 O O . SER A 1 505 ? 21.279 25.571 -70.824 1.00 35.41 505 SER A O 1
ATOM 3750 N N . SER A 1 506 ? 22.166 24.503 -69.049 1.00 31.91 506 SER A N 1
ATOM 3751 C CA . SER A 1 506 ? 23.506 25.126 -69.052 1.00 31.91 506 SER A CA 1
ATOM 3752 C C . SER A 1 506 ? 24.359 24.802 -67.814 1.00 31.91 506 SER A C 1
ATOM 3754 O O . SER A 1 506 ? 23.956 25.026 -66.678 1.00 31.91 506 SER A O 1
ATOM 3756 N N . SER A 1 507 ? 25.595 24.389 -68.119 1.00 32.62 507 SER A N 1
ATOM 3757 C CA . SER A 1 507 ? 26.874 24.651 -67.432 1.00 32.62 507 SER A CA 1
ATOM 3758 C C . SER A 1 507 ? 27.199 24.030 -66.064 1.00 32.62 507 SER A C 1
ATOM 3760 O O . SER A 1 507 ? 26.848 24.529 -65.001 1.00 32.62 507 SER A O 1
ATOM 3762 N N . LEU A 1 508 ? 28.075 23.024 -66.157 1.00 37.25 508 LEU A N 1
ATOM 3763 C CA . LEU A 1 508 ? 29.201 22.721 -65.269 1.00 37.25 508 LEU A CA 1
ATOM 3764 C C . LEU A 1 508 ? 29.916 23.967 -64.705 1.00 37.25 508 LEU A C 1
ATOM 3766 O O . LEU A 1 508 ? 30.411 24.783 -65.478 1.00 37.25 508 LEU A O 1
ATOM 3770 N N . GLN A 1 509 ? 30.126 23.997 -63.384 1.00 31.66 509 GLN A N 1
ATOM 3771 C CA . GLN A 1 509 ? 31.333 24.544 -62.747 1.00 31.66 509 GLN A CA 1
ATOM 3772 C C . GLN A 1 509 ? 31.518 23.943 -61.336 1.00 31.66 509 GLN A C 1
ATOM 3774 O O . GLN A 1 509 ? 30.628 23.972 -60.493 1.00 31.66 509 GLN A O 1
ATOM 3779 N N . ARG A 1 510 ? 32.704 23.382 -61.094 1.00 36.06 510 ARG A N 1
ATOM 3780 C CA . ARG A 1 510 ? 33.282 22.949 -59.803 1.00 36.06 510 ARG A CA 1
ATOM 3781 C C . ARG A 1 510 ? 34.519 23.847 -59.567 1.00 36.06 510 ARG A C 1
ATOM 3783 O O . ARG A 1 510 ? 35.079 24.304 -60.562 1.00 36.06 510 ARG A O 1
ATOM 3790 N N . PRO A 1 511 ? 35.131 23.908 -58.372 1.00 42.50 511 PRO A N 1
ATOM 3791 C CA . PRO A 1 511 ? 34.628 24.275 -57.047 1.00 42.50 511 PRO A CA 1
ATOM 3792 C C . PRO A 1 511 ? 35.361 25.531 -56.494 1.00 42.50 511 PRO A C 1
ATOM 3794 O O . PRO A 1 511 ? 36.561 25.701 -56.699 1.00 42.50 511 PRO A O 1
ATOM 3797 N N . GLY A 1 512 ? 34.666 26.398 -55.752 1.00 32.88 512 GLY A N 1
ATOM 3798 C CA . GLY A 1 512 ? 35.250 27.598 -55.134 1.00 32.88 512 GLY A CA 1
ATOM 3799 C C . GLY A 1 512 ? 35.411 27.473 -53.615 1.00 32.88 512 GLY A C 1
ATOM 3800 O O . GLY A 1 512 ? 34.424 27.294 -52.919 1.00 32.88 512 GLY A O 1
ATOM 3801 N N . ALA A 1 513 ? 36.665 27.557 -53.164 1.00 33.97 513 ALA A N 1
ATOM 3802 C CA . ALA A 1 513 ? 37.196 28.007 -51.868 1.00 33.97 513 ALA A CA 1
ATOM 3803 C C . ALA A 1 513 ? 36.386 27.819 -50.558 1.00 33.97 513 ALA A C 1
ATOM 3805 O O . ALA A 1 513 ? 35.328 28.400 -50.342 1.00 33.97 513 ALA A O 1
ATOM 3806 N N . LEU A 1 514 ? 37.023 27.110 -49.616 1.00 41.25 514 LEU A N 1
ATOM 3807 C CA . LEU A 1 514 ? 36.750 27.124 -48.174 1.00 41.25 514 LEU A CA 1
ATOM 3808 C C . LEU A 1 514 ? 36.729 28.562 -47.605 1.00 41.25 514 LEU A C 1
ATOM 3810 O O . LEU A 1 514 ? 37.666 29.318 -47.877 1.00 41.25 514 LEU A O 1
ATOM 3814 N N . PRO A 1 515 ? 35.745 28.934 -46.765 1.00 42.88 515 PRO A N 1
ATOM 3815 C CA . PRO A 1 515 ? 35.812 30.165 -45.982 1.00 42.88 515 PRO A CA 1
ATOM 3816 C C . PRO A 1 515 ? 36.803 30.030 -44.804 1.00 42.88 515 PRO A C 1
ATOM 3818 O O . PRO A 1 515 ? 36.991 28.929 -44.277 1.00 42.88 515 PRO A O 1
ATOM 3821 N N . PRO A 1 516 ? 37.457 31.130 -44.381 1.00 42.09 516 PRO A N 1
ATOM 3822 C CA . PRO A 1 516 ? 38.456 31.112 -43.317 1.00 42.09 516 PRO A CA 1
ATOM 3823 C C . PRO A 1 516 ? 37.828 30.837 -41.946 1.00 42.09 516 PRO A C 1
ATOM 3825 O O . PRO A 1 516 ? 36.706 31.251 -41.656 1.00 42.09 516 PRO A O 1
ATOM 3828 N N . ALA A 1 517 ? 38.589 30.150 -41.093 1.00 39.12 517 ALA A N 1
ATOM 3829 C CA . ALA A 1 517 ? 38.234 29.887 -39.705 1.00 39.12 517 ALA A CA 1
ATOM 3830 C C . ALA A 1 517 ? 37.976 31.200 -38.934 1.00 39.12 517 ALA A C 1
ATOM 3832 O O . ALA A 1 517 ? 38.761 32.144 -39.072 1.00 39.12 517 ALA A O 1
ATOM 3833 N N . PRO A 1 518 ? 36.922 31.276 -38.100 1.00 43.03 518 PRO A N 1
ATOM 3834 C CA . PRO A 1 518 ? 36.721 32.416 -37.217 1.00 43.03 518 PRO A CA 1
ATOM 3835 C C . PRO A 1 518 ? 37.812 32.466 -36.128 1.00 43.03 518 PRO A C 1
ATOM 3837 O O . PRO A 1 518 ? 38.386 31.430 -35.773 1.00 43.03 518 PRO A O 1
ATOM 3840 N N . PRO A 1 519 ? 38.126 33.663 -35.604 1.00 37.34 519 PRO A N 1
ATOM 3841 C CA . PRO A 1 519 ? 39.221 33.864 -34.661 1.00 37.34 519 PRO A CA 1
ATOM 3842 C C . PRO A 1 519 ? 38.994 33.088 -33.358 1.00 37.34 519 PRO A C 1
ATOM 3844 O O . PRO A 1 519 ? 37.884 33.046 -32.826 1.00 37.34 519 PRO A O 1
ATOM 3847 N N . ARG A 1 520 ? 40.075 32.499 -32.826 1.00 40.09 520 ARG A N 1
ATOM 3848 C CA . ARG A 1 520 ? 40.128 32.002 -31.446 1.00 40.09 520 ARG A CA 1
ATOM 3849 C C . ARG A 1 520 ? 39.822 33.169 -30.510 1.00 40.09 520 ARG A C 1
ATOM 3851 O O . ARG A 1 520 ? 40.610 34.102 -30.418 1.00 40.09 520 ARG A O 1
ATOM 3858 N N . ILE A 1 521 ? 38.676 33.104 -29.846 1.00 35.78 521 ILE A N 1
ATOM 3859 C CA . ILE A 1 521 ? 38.388 33.929 -28.678 1.00 35.78 521 ILE A CA 1
ATOM 3860 C C . ILE A 1 521 ? 39.043 33.214 -27.501 1.00 35.78 521 ILE A C 1
ATOM 3862 O O . ILE A 1 521 ? 38.704 32.064 -27.210 1.00 35.78 521 ILE A O 1
ATOM 3866 N N . ASP A 1 522 ? 40.018 33.880 -26.889 1.00 35.12 522 ASP A N 1
ATOM 3867 C CA . ASP A 1 522 ? 40.698 33.413 -25.691 1.00 35.12 522 ASP A CA 1
ATOM 3868 C C . ASP A 1 522 ? 39.682 33.096 -24.592 1.00 35.12 522 ASP A C 1
ATOM 3870 O O . ASP A 1 522 ? 38.728 33.840 -24.340 1.00 35.12 522 ASP A O 1
ATOM 3874 N N . ALA A 1 523 ? 39.884 31.935 -23.973 1.00 36.50 523 ALA A N 1
ATOM 3875 C CA . ALA A 1 523 ? 39.113 31.465 -22.844 1.00 36.50 523 ALA A CA 1
ATOM 3876 C C . ALA A 1 523 ? 39.123 32.533 -21.746 1.00 36.50 523 ALA A C 1
ATOM 3878 O O . ALA A 1 523 ? 40.181 32.917 -21.249 1.00 36.50 523 ALA A O 1
ATOM 3879 N N . ARG A 1 524 ? 37.931 33.005 -21.367 1.00 41.38 524 ARG A N 1
ATOM 3880 C CA . ARG A 1 524 ? 37.757 33.734 -20.114 1.00 41.38 524 ARG A CA 1
ATOM 3881 C C . ARG A 1 524 ? 38.164 32.804 -18.980 1.00 41.38 524 ARG A C 1
ATOM 3883 O O . ARG A 1 524 ? 37.661 31.686 -18.885 1.00 41.38 524 ARG A O 1
ATOM 3890 N N . ASP A 1 525 ? 39.098 33.290 -18.180 1.00 41.81 525 ASP A N 1
ATOM 3891 C CA . ASP A 1 525 ? 39.580 32.665 -16.963 1.00 41.81 525 ASP A CA 1
ATOM 3892 C C . ASP A 1 525 ? 38.395 32.438 -16.001 1.00 41.81 525 ASP A C 1
ATOM 3894 O O . ASP A 1 525 ? 37.739 33.407 -15.611 1.00 41.81 525 ASP A O 1
ATOM 3898 N N . PRO A 1 526 ? 38.073 31.185 -15.634 1.00 42.81 526 PRO A N 1
ATOM 3899 C CA . PRO A 1 526 ? 36.980 30.871 -14.718 1.00 42.81 526 PRO A CA 1
ATOM 3900 C C . PRO A 1 526 ? 37.259 31.279 -13.257 1.00 42.81 526 PRO A C 1
ATOM 3902 O O . PRO A 1 526 ? 36.509 30.874 -12.371 1.00 42.81 526 PRO A O 1
ATOM 3905 N N . THR A 1 527 ? 38.313 32.059 -12.985 1.00 40.03 527 THR A N 1
ATOM 3906 C CA . THR A 1 527 ? 38.689 32.503 -11.633 1.00 40.03 527 THR A CA 1
ATOM 3907 C C . THR A 1 527 ? 38.392 33.974 -11.308 1.00 40.03 527 THR A C 1
ATOM 3909 O O . THR A 1 527 ? 38.723 34.401 -10.207 1.00 40.03 527 THR A O 1
ATOM 3912 N N . ASP A 1 528 ? 37.732 34.748 -12.184 1.00 41.81 528 ASP A N 1
ATOM 3913 C CA . ASP A 1 528 ? 37.351 36.147 -11.897 1.00 41.81 528 ASP A CA 1
ATOM 3914 C C . ASP A 1 528 ? 36.095 36.240 -10.990 1.00 41.81 528 ASP A C 1
ATOM 3916 O O . ASP A 1 528 ? 34.990 35.921 -11.442 1.00 41.81 528 ASP A O 1
ATOM 3920 N N . PRO A 1 529 ? 36.210 36.700 -9.724 1.00 40.41 529 PRO A N 1
ATOM 3921 C CA . PRO A 1 529 ? 35.105 36.736 -8.767 1.00 40.41 529 PRO A CA 1
ATOM 3922 C C . PRO A 1 529 ? 34.303 38.052 -8.789 1.00 40.41 529 PRO A C 1
ATOM 3924 O O . PRO A 1 529 ? 33.518 38.305 -7.876 1.00 40.41 529 PRO A O 1
ATOM 3927 N N . SER A 1 530 ? 34.483 38.923 -9.788 1.00 39.91 530 SER A N 1
ATOM 3928 C CA . SER A 1 530 ? 33.976 40.306 -9.724 1.00 39.91 530 SER A CA 1
ATOM 3929 C C . SER A 1 530 ? 32.646 40.593 -10.444 1.00 39.91 530 SER A C 1
ATOM 3931 O O . SER A 1 530 ? 32.223 41.748 -10.486 1.00 39.91 530 SER A O 1
ATOM 3933 N N . SER A 1 531 ? 31.931 39.592 -10.977 1.00 38.34 531 SER A N 1
ATOM 3934 C CA . SER A 1 531 ? 30.690 39.853 -11.735 1.00 38.34 531 SER A CA 1
ATOM 3935 C C . SER A 1 531 ? 29.553 38.843 -11.534 1.00 38.34 531 SER A C 1
ATOM 3937 O O . SER A 1 531 ? 29.064 38.235 -12.479 1.00 38.34 531 SER A O 1
ATOM 3939 N N . ALA A 1 532 ? 29.054 38.720 -10.302 1.00 35.25 532 ALA A N 1
ATOM 3940 C CA . ALA A 1 532 ? 27.674 38.296 -10.043 1.00 35.25 532 ALA A CA 1
ATOM 3941 C C . ALA A 1 532 ? 27.251 38.706 -8.626 1.00 35.25 532 ALA A C 1
ATOM 3943 O O . ALA A 1 532 ? 28.033 38.603 -7.685 1.00 35.25 532 ALA A O 1
ATOM 3944 N N . HIS A 1 533 ? 26.003 39.147 -8.466 1.00 39.84 533 HIS A N 1
ATOM 3945 C CA . HIS A 1 533 ? 25.345 39.298 -7.170 1.00 39.84 533 HIS A CA 1
ATOM 3946 C C . HIS A 1 533 ? 25.275 37.936 -6.457 1.00 39.84 533 HIS A C 1
ATOM 3948 O O . HIS A 1 533 ? 24.309 37.194 -6.612 1.00 39.84 533 HIS A O 1
ATOM 3954 N N . ALA A 1 534 ? 26.316 37.595 -5.700 1.00 33.66 534 ALA A N 1
ATOM 3955 C CA . ALA A 1 534 ? 26.348 36.424 -4.840 1.00 33.66 534 ALA A CA 1
ATOM 3956 C C . ALA A 1 534 ? 25.721 36.780 -3.486 1.00 33.66 534 ALA A C 1
ATOM 3958 O O . ALA A 1 534 ? 26.234 37.620 -2.747 1.00 33.66 534 ALA A O 1
ATOM 3959 N N . ILE A 1 535 ? 24.602 36.130 -3.165 1.00 39.16 535 ILE A N 1
ATOM 3960 C CA . ILE A 1 535 ? 24.153 35.974 -1.782 1.00 39.16 535 ILE A CA 1
ATOM 3961 C C . ILE A 1 535 ? 25.243 35.157 -1.081 1.00 39.16 535 ILE A C 1
ATOM 3963 O O . ILE A 1 535 ? 25.592 34.065 -1.528 1.00 39.16 535 ILE A O 1
ATOM 3967 N N . ASN A 1 536 ? 25.839 35.737 -0.046 1.00 35.69 536 ASN A N 1
ATOM 3968 C CA . ASN A 1 536 ? 27.019 35.211 0.620 1.00 35.69 536 ASN A CA 1
ATOM 3969 C C . ASN A 1 536 ? 26.662 33.919 1.383 1.00 35.69 536 ASN A C 1
ATOM 3971 O O . ASN A 1 536 ? 25.923 33.955 2.364 1.00 35.69 536 ASN A O 1
ATOM 3975 N N . GLY A 1 537 ? 27.169 32.769 0.927 1.00 35.56 537 GLY A N 1
ATOM 3976 C CA . GLY A 1 537 ? 26.912 31.457 1.540 1.00 35.56 537 GLY A CA 1
ATOM 3977 C C . GLY A 1 537 ? 27.423 31.313 2.981 1.00 35.56 537 GLY A C 1
ATOM 3978 O O . GLY A 1 537 ? 26.997 30.402 3.684 1.00 35.56 537 GLY A O 1
ATOM 3979 N N . SER A 1 538 ? 28.269 32.236 3.456 1.00 39.91 538 SER A N 1
ATOM 3980 C CA . SER A 1 538 ? 28.781 32.244 4.832 1.00 39.91 538 SER A CA 1
ATOM 3981 C C . SER A 1 538 ? 27.705 32.484 5.891 1.00 39.91 538 SER A C 1
ATOM 3983 O O . SER A 1 538 ? 27.830 31.980 7.005 1.00 39.91 538 SER A O 1
ATOM 3985 N N . ASP A 1 539 ? 26.651 33.230 5.552 1.00 42.94 539 ASP A N 1
ATOM 3986 C CA . ASP A 1 539 ? 25.655 33.680 6.532 1.00 42.94 539 ASP A CA 1
ATOM 3987 C C . ASP A 1 539 ? 24.616 32.576 6.804 1.00 42.94 539 ASP A C 1
ATOM 3989 O O . ASP A 1 539 ? 24.115 32.427 7.919 1.00 42.94 539 ASP A O 1
ATOM 3993 N N . LEU A 1 540 ? 24.355 31.721 5.806 1.00 43.69 540 LEU A N 1
ATOM 3994 C CA . LEU A 1 540 ? 23.481 30.555 5.959 1.00 43.69 540 LEU A CA 1
ATOM 3995 C C . LEU A 1 540 ? 24.158 29.445 6.780 1.00 43.69 540 LEU A C 1
ATOM 3997 O O . LEU A 1 540 ? 23.515 28.804 7.612 1.00 43.69 540 LEU A O 1
ATOM 4001 N N . GLU A 1 541 ? 25.460 29.236 6.570 1.00 48.38 541 GLU A N 1
ATOM 4002 C CA . GLU A 1 541 ? 26.243 28.241 7.309 1.00 48.38 541 GLU A CA 1
ATOM 4003 C C . GLU A 1 541 ? 26.491 28.671 8.762 1.00 48.38 541 GLU A C 1
ATOM 4005 O O . GLU A 1 541 ? 26.407 27.832 9.664 1.00 48.38 541 GLU A O 1
ATOM 4010 N N . SER A 1 542 ? 26.704 29.968 9.034 1.00 47.28 542 SER A N 1
ATOM 4011 C CA . SER A 1 542 ? 26.845 30.463 10.412 1.00 47.28 542 SER A CA 1
ATOM 4012 C C . SER A 1 542 ? 25.547 30.351 11.213 1.00 47.28 542 SER A C 1
ATOM 4014 O O . SER A 1 542 ? 25.578 29.953 12.381 1.00 47.28 542 SER A O 1
ATOM 4016 N N . ASP A 1 543 ? 24.402 30.633 10.587 1.00 51.06 543 ASP A N 1
ATOM 4017 C CA . ASP A 1 543 ? 23.092 30.532 11.239 1.00 51.06 543 ASP A CA 1
ATOM 4018 C C . ASP A 1 543 ? 22.686 29.076 11.493 1.00 51.06 543 ASP A C 1
ATOM 4020 O O . ASP A 1 543 ? 22.098 28.758 12.534 1.00 51.06 543 ASP A O 1
ATOM 4024 N N . GLN A 1 544 ? 23.033 28.163 10.580 1.00 53.00 544 GLN A N 1
ATOM 4025 C CA . GLN A 1 544 ? 22.847 26.728 10.795 1.00 53.00 544 GLN A CA 1
ATOM 4026 C C . GLN A 1 544 ? 23.775 26.191 11.893 1.00 53.00 544 GLN A C 1
ATOM 4028 O O . GLN A 1 544 ? 23.316 25.430 12.748 1.00 53.00 544 GLN A O 1
ATOM 4033 N N . ALA A 1 545 ? 25.033 26.638 11.948 1.00 57.28 545 ALA A N 1
ATOM 4034 C CA . ALA A 1 545 ? 25.970 26.257 13.004 1.00 57.28 545 ALA A CA 1
ATOM 4035 C C . ALA A 1 545 ? 25.534 26.772 14.389 1.00 57.28 545 ALA A C 1
ATOM 4037 O O . ALA A 1 545 ? 25.596 26.025 15.369 1.00 57.28 545 ALA A O 1
ATOM 4038 N N . ALA A 1 546 ? 25.020 28.004 14.481 1.00 54.50 546 ALA A N 1
ATOM 4039 C CA . ALA A 1 546 ? 24.503 28.569 15.729 1.00 54.50 546 ALA A CA 1
ATOM 4040 C C . ALA A 1 546 ? 23.236 27.841 16.218 1.00 54.50 546 ALA A C 1
ATOM 4042 O O . ALA A 1 546 ? 23.120 27.522 17.406 1.00 54.50 546 ALA A O 1
ATOM 4043 N N . LYS A 1 547 ? 22.313 27.502 15.305 1.00 58.00 547 LYS A N 1
ATOM 4044 C CA . LYS A 1 547 ? 21.119 26.699 15.627 1.00 58.00 547 LYS A CA 1
ATOM 4045 C C . LYS A 1 547 ? 21.479 25.274 16.053 1.00 58.00 547 LYS A C 1
ATOM 4047 O O . LYS A 1 547 ? 20.868 24.751 16.985 1.00 58.00 547 LYS A O 1
ATOM 4052 N N . LEU A 1 548 ? 22.480 24.661 15.419 1.00 58.19 548 LEU A N 1
ATOM 4053 C CA . LEU A 1 548 ? 22.971 23.332 15.788 1.00 58.19 548 LEU A CA 1
ATOM 4054 C C . LEU A 1 548 ? 23.659 23.345 17.162 1.00 58.19 548 LEU A C 1
ATOM 4056 O O . LEU A 1 548 ? 23.408 22.463 17.979 1.00 58.19 548 LEU A O 1
ATOM 4060 N N . ALA A 1 549 ? 24.456 24.374 17.462 1.00 60.03 549 ALA A N 1
ATOM 4061 C CA . ALA A 1 549 ? 25.086 24.543 18.771 1.00 60.03 549 ALA A CA 1
ATOM 4062 C C . ALA A 1 549 ? 24.051 24.743 19.895 1.00 60.03 549 ALA A C 1
ATOM 4064 O O . ALA A 1 549 ? 24.173 24.127 20.955 1.00 60.03 549 ALA A O 1
ATOM 4065 N N . ALA A 1 550 ? 22.999 25.535 19.654 1.00 57.06 550 ALA A N 1
ATOM 4066 C CA . ALA A 1 550 ? 21.910 25.732 20.613 1.00 57.06 550 ALA A CA 1
ATOM 4067 C C . ALA A 1 550 ? 21.105 24.441 20.857 1.00 57.06 550 ALA A C 1
ATOM 4069 O O . ALA A 1 550 ? 20.829 24.100 22.010 1.00 57.06 550 ALA A O 1
ATOM 4070 N N . LYS A 1 551 ? 20.795 23.680 19.796 1.00 57.19 551 LYS A N 1
ATOM 4071 C CA . LYS A 1 551 ? 20.143 22.364 19.916 1.00 57.19 551 LYS A CA 1
ATOM 4072 C C . LYS A 1 551 ? 21.016 21.354 20.663 1.00 57.19 551 LYS A C 1
ATOM 4074 O O . LYS A 1 551 ? 20.507 20.646 21.526 1.00 57.19 551 LYS A O 1
ATOM 4079 N N . ASN A 1 552 ? 22.323 21.325 20.403 1.00 59.66 552 ASN A N 1
ATOM 4080 C CA . ASN A 1 552 ? 23.250 20.434 21.104 1.00 59.66 552 ASN A CA 1
ATOM 4081 C C . ASN A 1 552 ? 23.395 20.797 22.591 1.00 59.66 552 ASN A C 1
ATOM 4083 O O . ASN A 1 552 ? 23.498 19.902 23.427 1.00 59.66 552 ASN A O 1
ATOM 4087 N N . ALA A 1 553 ? 23.340 22.086 22.944 1.00 51.38 553 ALA A N 1
ATOM 4088 C CA . ALA A 1 553 ? 23.332 22.527 24.339 1.00 51.38 553 ALA A CA 1
ATOM 4089 C C . ALA A 1 553 ? 22.041 22.110 25.070 1.00 51.38 553 ALA A C 1
ATOM 4091 O O . ALA A 1 553 ? 22.108 21.596 26.187 1.00 51.38 553 ALA A O 1
ATOM 4092 N N . GLN A 1 554 ? 20.878 22.257 24.425 1.00 48.75 554 GLN A N 1
ATOM 4093 C CA . GLN A 1 554 ? 19.593 21.803 24.971 1.00 48.75 554 GLN A CA 1
ATOM 4094 C C . GLN A 1 554 ? 19.527 20.276 25.106 1.00 48.75 554 GLN A C 1
ATOM 4096 O O . GLN A 1 554 ? 19.075 19.773 26.132 1.00 48.75 554 GLN A O 1
ATOM 4101 N N . LEU A 1 555 ? 20.036 19.535 24.116 1.00 47.47 555 LEU A N 1
ATOM 4102 C CA . LEU A 1 555 ? 20.112 18.076 24.157 1.00 47.47 555 LEU A CA 1
ATOM 4103 C C . LEU A 1 555 ? 21.053 17.592 25.267 1.00 47.47 555 LEU A C 1
ATOM 4105 O O . LEU A 1 555 ? 20.698 16.681 26.007 1.00 47.47 555 LEU A O 1
ATOM 4109 N N . SER A 1 556 ? 22.210 18.236 25.442 1.00 49.47 556 SER A N 1
ATOM 4110 C CA . SER A 1 556 ? 23.139 17.917 26.533 1.00 49.47 556 SER A CA 1
ATOM 4111 C C . SER A 1 556 ? 22.530 18.199 27.910 1.00 49.47 556 SER A C 1
ATOM 4113 O O . SER A 1 556 ? 22.795 17.454 28.854 1.00 49.47 556 SER A O 1
ATOM 4115 N N . GLN A 1 557 ? 21.707 19.245 28.037 1.00 47.31 557 GLN A N 1
ATOM 4116 C CA . GLN A 1 557 ? 20.992 19.554 29.275 1.00 47.31 557 GLN A CA 1
ATOM 4117 C C . GLN A 1 557 ? 19.876 18.535 29.550 1.00 47.31 557 GLN A C 1
ATOM 4119 O O . GLN A 1 557 ? 19.795 18.013 30.660 1.00 47.31 557 GLN A O 1
ATOM 4124 N N . ALA A 1 558 ? 19.086 18.179 28.534 1.00 45.06 558 ALA A N 1
ATOM 4125 C CA . ALA A 1 558 ? 18.048 17.156 28.639 1.00 45.06 558 ALA A CA 1
ATOM 4126 C C . ALA A 1 558 ? 18.632 15.768 28.962 1.00 45.06 558 ALA A C 1
ATOM 4128 O O . ALA A 1 558 ? 18.094 15.059 29.805 1.00 45.06 558 ALA A O 1
ATOM 4129 N N . GLN A 1 559 ? 19.771 15.398 28.368 1.00 46.75 559 GLN A N 1
ATOM 4130 C CA . GLN A 1 559 ? 20.487 14.158 28.689 1.00 46.75 559 GLN A CA 1
ATOM 4131 C C . GLN A 1 559 ? 20.999 14.142 30.138 1.00 46.75 559 GLN A C 1
ATOM 4133 O O . GLN A 1 559 ? 20.923 13.107 30.801 1.00 46.75 559 GLN A O 1
ATOM 4138 N N . GLY A 1 560 ? 21.471 15.284 30.652 1.00 46.62 560 GLY A N 1
ATOM 4139 C CA . GLY A 1 560 ? 21.854 15.430 32.060 1.00 46.62 560 GLY A CA 1
ATOM 4140 C C . GLY A 1 560 ? 20.667 15.290 33.017 1.00 46.62 560 GLY A C 1
ATOM 4141 O O . GLY A 1 560 ? 20.770 14.601 34.034 1.00 46.62 560 GLY A O 1
ATOM 4142 N N . ASP A 1 561 ? 19.523 15.877 32.661 1.00 47.28 561 ASP A N 1
ATOM 4143 C CA . ASP A 1 561 ? 18.298 15.805 33.461 1.00 47.28 561 ASP A CA 1
ATOM 4144 C C . ASP A 1 561 ? 17.697 14.382 33.434 1.00 47.28 561 ASP A C 1
ATOM 4146 O O . ASP A 1 561 ? 17.333 13.848 34.482 1.00 47.28 561 ASP A O 1
ATOM 4150 N N . ILE A 1 562 ? 17.706 13.700 32.282 1.00 45.62 562 ILE A N 1
ATOM 4151 C CA . ILE A 1 562 ? 17.318 12.281 32.154 1.00 45.62 562 ILE A CA 1
ATOM 4152 C C . ILE A 1 562 ? 18.254 11.376 32.969 1.00 45.62 562 ILE A C 1
ATOM 4154 O O . ILE A 1 562 ? 17.787 10.441 33.621 1.00 45.62 562 ILE A O 1
ATOM 4158 N N . GLY A 1 563 ? 19.560 11.660 32.991 1.00 50.16 563 GLY A N 1
ATOM 4159 C CA . GLY A 1 563 ? 20.530 10.927 33.811 1.00 50.16 563 GLY A CA 1
ATOM 4160 C C . GLY A 1 563 ? 20.241 11.032 35.313 1.00 50.16 563 GLY A C 1
ATOM 4161 O O . GLY A 1 563 ? 20.311 10.027 36.026 1.00 50.16 563 GLY A O 1
ATOM 4162 N N . LEU A 1 564 ? 19.844 12.216 35.791 1.00 48.97 564 LEU A N 1
ATOM 4163 C CA . LEU A 1 564 ? 19.439 12.429 37.185 1.00 48.97 564 LEU A CA 1
ATOM 4164 C C . LEU A 1 564 ? 18.111 11.724 37.506 1.00 48.97 564 LEU A C 1
ATOM 4166 O O . LEU A 1 564 ? 18.006 11.062 38.537 1.00 48.97 564 LEU A O 1
ATOM 4170 N N . PHE A 1 565 ? 17.118 11.810 36.617 1.00 44.66 565 PHE A N 1
ATOM 4171 C CA . PHE A 1 565 ? 15.827 11.136 36.794 1.00 44.66 565 PHE A CA 1
ATOM 4172 C C . PHE A 1 565 ? 15.951 9.609 36.769 1.00 44.66 565 PHE A C 1
ATOM 4174 O O . PHE A 1 565 ? 15.387 8.939 37.630 1.00 44.66 565 PHE A O 1
ATOM 4181 N N . SER A 1 566 ? 16.742 9.053 35.851 1.00 42.59 566 SER A N 1
ATOM 4182 C CA . SER A 1 566 ? 17.045 7.617 35.804 1.00 42.59 566 SER A CA 1
ATOM 4183 C C . SER A 1 566 ? 17.770 7.146 37.071 1.00 42.59 566 SER A C 1
ATOM 4185 O O . SER A 1 566 ? 17.481 6.074 37.602 1.00 42.59 566 SER A O 1
ATOM 4187 N N . SER A 1 567 ? 18.656 7.983 37.617 1.00 49.38 567 SER A N 1
ATOM 4188 C CA . SER A 1 567 ? 19.337 7.711 38.886 1.00 49.38 567 SER A CA 1
ATOM 4189 C C . SER A 1 567 ? 18.369 7.719 40.078 1.00 49.38 567 SER A C 1
ATOM 4191 O O . SER A 1 567 ? 18.475 6.872 40.958 1.00 49.38 567 SER A O 1
ATOM 4193 N N . LEU A 1 568 ? 17.384 8.621 40.095 1.00 44.97 568 LEU A N 1
ATOM 4194 C CA . LEU A 1 568 ? 16.350 8.668 41.138 1.00 44.97 568 LEU A CA 1
ATOM 4195 C C . LEU A 1 568 ? 15.345 7.511 41.040 1.00 44.97 568 LEU A C 1
ATOM 4197 O O . LEU A 1 568 ? 14.900 7.007 42.067 1.00 44.97 568 LEU A O 1
ATOM 4201 N N . LEU A 1 569 ? 15.000 7.075 39.827 1.00 44.56 569 LEU A N 1
ATOM 4202 C CA . LEU A 1 569 ? 14.086 5.949 39.611 1.00 44.56 569 LEU A CA 1
ATOM 4203 C C . LEU A 1 569 ? 14.715 4.601 39.982 1.00 44.56 569 LEU A C 1
ATOM 4205 O O . LEU A 1 569 ? 14.008 3.721 40.457 1.00 44.56 569 LEU A O 1
ATOM 4209 N N . ASN A 1 570 ? 16.033 4.466 39.822 1.00 53.12 570 ASN A N 1
ATOM 4210 C CA . ASN A 1 570 ? 16.790 3.265 40.189 1.00 53.12 570 ASN A CA 1
ATOM 4211 C C . ASN A 1 570 ? 17.493 3.408 41.547 1.00 53.12 570 ASN A C 1
ATOM 4213 O O . ASN A 1 570 ? 18.530 2.782 41.772 1.00 53.12 570 ASN A O 1
ATOM 4217 N N . TRP A 1 571 ? 16.981 4.272 42.432 1.00 59.69 571 TRP A N 1
ATOM 4218 C CA . TRP A 1 571 ? 17.614 4.601 43.712 1.00 59.69 571 TRP A CA 1
ATOM 4219 C C . TRP A 1 571 ? 17.924 3.349 44.536 1.00 59.69 571 TRP A C 1
ATOM 4221 O O . TRP A 1 571 ? 19.012 3.219 45.074 1.00 59.69 571 TRP A O 1
ATOM 4231 N N . ASP A 1 572 ? 17.018 2.382 44.591 1.00 48.72 572 ASP A N 1
ATOM 4232 C CA . ASP A 1 572 ? 17.176 1.121 45.324 1.00 48.72 572 ASP A CA 1
ATOM 4233 C C . ASP A 1 572 ? 18.265 0.180 44.771 1.00 48.72 572 ASP A C 1
ATOM 4235 O O . ASP A 1 572 ? 18.733 -0.699 45.494 1.00 48.72 572 ASP A O 1
ATOM 4239 N N . GLN A 1 573 ? 18.702 0.378 43.525 1.00 56.22 573 GLN A N 1
ATOM 4240 C CA . GLN A 1 573 ? 19.740 -0.422 42.861 1.00 56.22 573 GLN A CA 1
ATOM 4241 C C . GLN A 1 573 ? 21.128 0.232 42.899 1.00 56.22 573 GLN A C 1
ATOM 4243 O O . GLN A 1 573 ? 22.103 -0.340 42.404 1.00 56.22 573 GLN A O 1
ATOM 4248 N N . GLN A 1 574 ? 21.241 1.433 43.469 1.00 69.50 574 GLN A N 1
ATOM 4249 C CA . GLN A 1 574 ? 22.517 2.128 43.580 1.00 69.50 574 GLN A CA 1
ATOM 4250 C C . GLN A 1 574 ? 23.356 1.578 44.734 1.00 69.50 574 GLN A C 1
ATOM 4252 O O . GLN A 1 574 ? 22.847 1.179 45.778 1.00 69.50 574 GLN A O 1
ATOM 4257 N N . SER A 1 575 ? 24.676 1.591 44.553 1.00 73.44 575 SER A N 1
ATOM 4258 C CA . SER A 1 575 ? 25.603 1.443 45.674 1.00 73.44 575 SER A CA 1
ATOM 4259 C C . SER A 1 575 ? 25.534 2.674 46.581 1.00 73.44 575 SER A C 1
ATOM 4261 O O . SER A 1 575 ? 25.141 3.749 46.129 1.00 73.44 575 SER A O 1
ATOM 4263 N N . ASP A 1 576 ? 26.020 2.563 47.818 1.00 59.25 576 ASP A N 1
ATOM 4264 C CA . ASP A 1 576 ? 26.086 3.696 48.756 1.00 59.25 576 ASP A CA 1
ATOM 4265 C C . ASP A 1 576 ? 26.797 4.925 48.151 1.00 59.25 576 ASP A C 1
ATOM 4267 O O . ASP A 1 576 ? 26.416 6.072 48.387 1.00 59.25 576 ASP A O 1
ATOM 4271 N N . LEU A 1 577 ? 27.816 4.702 47.308 1.00 51.78 577 LEU A N 1
ATOM 4272 C CA . LEU A 1 577 ? 28.499 5.772 46.574 1.00 51.78 577 LEU A CA 1
ATOM 4273 C C . LEU A 1 577 ? 27.605 6.384 45.481 1.00 51.78 577 LEU A C 1
ATOM 4275 O O . LEU A 1 577 ? 27.654 7.594 45.266 1.00 51.78 577 LEU A O 1
ATOM 4279 N N . GLY A 1 578 ? 26.779 5.569 44.823 1.00 62.66 578 GLY A N 1
ATOM 4280 C CA . GLY A 1 578 ? 25.759 6.015 43.873 1.00 62.66 578 GLY A CA 1
ATOM 4281 C C . GLY A 1 578 ? 24.683 6.877 44.537 1.00 62.66 578 GLY A C 1
ATOM 4282 O O . GLY A 1 578 ? 24.380 7.950 44.017 1.00 62.66 578 GLY A O 1
ATOM 4283 N N . HIS A 1 579 ? 24.198 6.504 45.730 1.00 61.31 579 HIS A N 1
ATOM 4284 C CA . HIS A 1 579 ? 23.250 7.334 46.494 1.00 61.31 579 HIS A CA 1
ATOM 4285 C C . HIS A 1 579 ? 23.839 8.698 46.834 1.00 61.31 579 HIS A C 1
ATOM 4287 O O . HIS A 1 579 ? 23.179 9.721 46.655 1.00 61.31 579 HIS A O 1
ATOM 4293 N N . VAL A 1 580 ? 25.097 8.730 47.286 1.00 52.84 580 VAL A N 1
ATOM 4294 C CA . VAL A 1 580 ? 25.802 9.981 47.600 1.00 52.84 580 VAL A CA 1
ATOM 4295 C C . VAL A 1 580 ? 26.003 10.830 46.344 1.00 52.84 580 VAL A C 1
ATOM 4297 O O . VAL A 1 580 ? 25.822 12.044 46.402 1.00 52.84 580 VAL A O 1
ATOM 4300 N N . GLN A 1 581 ? 26.326 10.224 45.199 1.00 52.19 581 GLN A N 1
ATOM 4301 C CA . GLN A 1 581 ? 26.463 10.939 43.925 1.00 52.19 581 GLN A CA 1
ATOM 4302 C C . GLN A 1 581 ? 25.126 11.506 43.432 1.00 52.19 581 GLN A C 1
ATOM 4304 O O . GLN A 1 581 ? 25.078 12.669 43.032 1.00 52.19 581 GLN A O 1
ATOM 4309 N N . THR A 1 582 ? 24.040 10.737 43.524 1.00 63.81 582 THR A N 1
ATOM 4310 C CA . THR A 1 582 ? 22.686 11.181 43.160 1.00 63.81 582 THR A CA 1
ATOM 4311 C C . THR A 1 582 ? 22.201 12.290 44.096 1.00 63.81 582 THR A C 1
ATOM 4313 O O . THR A 1 582 ? 21.686 13.310 43.637 1.00 63.81 582 THR A O 1
ATOM 4316 N N . ALA A 1 583 ? 22.444 12.155 45.404 1.00 49.62 583 ALA A N 1
ATOM 4317 C CA . ALA A 1 583 ? 22.132 13.179 46.398 1.00 49.62 583 ALA A CA 1
ATOM 4318 C C . ALA A 1 583 ? 22.962 14.457 46.199 1.00 49.62 583 ALA A C 1
ATOM 4320 O O . ALA A 1 583 ? 22.429 15.557 46.327 1.00 49.62 583 ALA A O 1
ATOM 4321 N N . LEU A 1 584 ? 24.245 14.339 45.846 1.00 52.22 584 LEU A N 1
ATOM 4322 C CA . LEU A 1 584 ? 25.123 15.479 45.575 1.00 52.22 584 LEU A CA 1
ATOM 4323 C C . LEU A 1 584 ? 24.758 16.185 44.260 1.00 52.22 584 LEU A C 1
ATOM 4325 O O . LEU A 1 584 ? 24.787 17.413 44.196 1.00 52.22 584 LEU A O 1
ATOM 4329 N N . ALA A 1 585 ? 24.380 15.434 43.222 1.00 63.12 585 ALA A N 1
ATOM 4330 C CA . ALA A 1 585 ? 23.874 15.985 41.967 1.00 63.12 585 ALA A CA 1
ATOM 4331 C C . ALA A 1 585 ? 22.554 16.744 42.184 1.00 63.12 585 ALA A C 1
ATOM 4333 O O . ALA A 1 585 ? 22.405 17.869 41.701 1.00 63.12 585 ALA A O 1
ATOM 4334 N N . LEU A 1 586 ? 21.647 16.182 42.992 1.00 57.50 586 LEU A N 1
ATOM 4335 C CA . LEU A 1 586 ? 20.410 16.839 43.409 1.00 57.50 586 LEU A CA 1
ATOM 4336 C C . LEU A 1 586 ? 20.694 18.092 44.255 1.00 57.50 586 LEU A C 1
ATOM 4338 O O . LEU A 1 586 ? 20.135 19.154 43.992 1.00 57.50 586 LEU A O 1
ATOM 4342 N N . TYR A 1 587 ? 21.618 18.003 45.215 1.00 49.84 587 TYR A N 1
ATOM 4343 C CA . TYR A 1 587 ? 22.048 19.124 46.054 1.00 49.84 587 TYR A CA 1
ATOM 4344 C C . TYR A 1 587 ? 22.635 20.273 45.227 1.00 49.84 587 TYR A C 1
ATOM 4346 O O . TYR A 1 587 ? 22.226 21.418 45.394 1.00 49.84 587 TYR A O 1
ATOM 4354 N N . ASN A 1 588 ? 23.544 19.990 44.291 1.00 59.38 588 ASN A N 1
ATOM 4355 C CA . ASN A 1 588 ? 24.136 21.013 43.425 1.00 59.38 588 ASN A CA 1
ATOM 4356 C C . ASN A 1 588 ? 23.089 21.665 42.508 1.00 59.38 588 ASN A C 1
ATOM 4358 O O . ASN A 1 588 ? 23.169 22.867 42.234 1.00 59.38 588 ASN A O 1
ATOM 4362 N N . ARG A 1 589 ? 22.077 20.902 42.077 1.00 60.88 589 ARG A N 1
ATOM 4363 C CA . ARG A 1 589 ? 20.952 21.414 41.283 1.00 60.88 589 ARG A CA 1
ATOM 4364 C C . ARG A 1 589 ? 20.013 22.305 42.100 1.00 60.88 589 ARG A C 1
ATOM 4366 O O . ARG A 1 589 ? 19.526 23.300 41.579 1.00 60.88 589 ARG A O 1
ATOM 4373 N N . LEU A 1 590 ? 19.805 21.989 43.377 1.00 51.94 590 LEU A N 1
ATOM 4374 C CA . LEU A 1 590 ? 19.003 22.804 44.298 1.00 51.94 590 LEU A CA 1
ATOM 4375 C C . LEU A 1 590 ? 19.757 24.061 44.762 1.00 51.94 590 LEU A C 1
ATOM 4377 O O . LEU A 1 590 ? 19.170 25.133 44.878 1.00 51.94 590 LEU A O 1
ATOM 4381 N N . ASN A 1 591 ? 21.072 23.962 44.970 1.00 47.66 591 ASN A N 1
ATOM 4382 C CA . ASN A 1 591 ? 21.899 25.062 45.473 1.00 47.66 591 ASN A CA 1
ATOM 4383 C C . ASN A 1 591 ? 22.258 26.101 44.392 1.00 47.66 591 ASN A C 1
ATOM 4385 O O . ASN A 1 591 ? 22.524 27.261 44.700 1.00 47.66 591 ASN A O 1
ATOM 4389 N N . THR A 1 592 ? 22.203 25.728 43.110 1.00 53.88 592 THR A N 1
ATOM 4390 C CA . THR A 1 592 ? 22.289 26.688 41.992 1.00 53.88 592 THR A CA 1
ATOM 4391 C C . THR A 1 592 ? 21.014 27.535 41.828 1.00 53.88 592 THR A C 1
ATOM 4393 O O . THR A 1 592 ? 21.015 28.479 41.041 1.00 53.88 592 THR A O 1
ATOM 4396 N N . GLY A 1 593 ? 19.961 27.259 42.615 1.00 43.00 593 GLY A N 1
ATOM 4397 C CA . GLY A 1 593 ? 18.656 27.933 42.591 1.00 43.00 593 GLY A CA 1
ATOM 4398 C C . GLY A 1 593 ? 18.413 29.057 43.616 1.00 43.00 593 GLY A C 1
ATOM 4399 O O . GLY A 1 593 ? 17.289 29.529 43.687 1.00 43.00 593 GLY A O 1
ATOM 4400 N N . GLY A 1 594 ? 19.414 29.511 44.385 1.00 35.53 594 GLY A N 1
ATOM 4401 C CA . GLY A 1 594 ? 19.384 30.795 45.118 1.00 35.53 594 GLY A CA 1
ATOM 4402 C C . GLY A 1 594 ? 18.480 30.946 46.371 1.00 35.53 594 GLY A C 1
ATOM 4403 O O . GLY A 1 594 ? 17.259 30.953 46.299 1.00 35.53 594 GLY A O 1
ATOM 4404 N N . SER A 1 595 ? 19.139 31.285 47.493 1.00 38.59 595 SER A N 1
ATOM 4405 C CA . SER A 1 595 ? 18.679 31.882 48.777 1.00 38.59 595 SER A CA 1
ATOM 4406 C C . SER A 1 595 ? 18.095 30.995 49.907 1.00 38.59 595 SER A C 1
ATOM 4408 O O . SER A 1 595 ? 16.922 30.658 49.927 1.00 38.59 595 SER A O 1
ATOM 4410 N N . GLY A 1 596 ? 18.946 30.751 50.923 1.00 44.62 596 GLY A N 1
ATOM 4411 C CA . GLY A 1 596 ? 18.640 30.748 52.370 1.00 44.62 596 GLY A CA 1
ATOM 4412 C C . GLY A 1 596 ? 17.764 29.629 52.955 1.00 44.62 596 GLY A C 1
ATOM 4413 O O . GLY A 1 596 ? 16.550 29.773 53.006 1.00 44.62 596 GLY A O 1
ATOM 4414 N N . VAL A 1 597 ? 18.374 28.586 53.535 1.00 40.56 597 VAL A N 1
ATOM 4415 C CA . VAL A 1 597 ? 17.663 27.551 54.320 1.00 40.56 597 VAL A CA 1
ATOM 4416 C C . VAL A 1 597 ? 18.130 27.564 55.783 1.00 40.56 597 VAL A C 1
ATOM 4418 O O . VAL A 1 597 ? 19.329 27.498 56.052 1.00 40.56 597 VAL A O 1
ATOM 4421 N N . ASP A 1 598 ? 17.172 27.660 56.713 1.00 43.97 598 ASP A N 1
ATOM 4422 C CA . ASP A 1 598 ? 17.358 27.670 58.173 1.00 43.97 598 ASP A CA 1
ATOM 4423 C C . ASP A 1 598 ? 17.576 26.250 58.742 1.00 43.97 598 ASP A C 1
ATOM 4425 O O . ASP A 1 598 ? 16.901 25.284 58.373 1.00 43.97 598 ASP A O 1
ATOM 4429 N N . LEU A 1 599 ? 18.525 26.122 59.669 1.00 37.22 599 LEU A N 1
ATOM 4430 C CA . LEU A 1 599 ? 19.078 24.856 60.160 1.00 37.22 599 LEU A CA 1
ATOM 4431 C C . LEU A 1 599 ? 18.097 24.076 61.064 1.00 37.22 599 LEU A C 1
ATOM 4433 O O . LEU A 1 599 ? 18.190 22.851 61.166 1.00 37.22 599 LEU A O 1
ATOM 4437 N N . ALA A 1 600 ? 17.119 24.753 61.680 1.00 41.62 600 ALA A N 1
ATOM 4438 C CA . ALA A 1 600 ? 16.088 24.121 62.518 1.00 41.62 600 ALA A CA 1
ATOM 4439 C C . ALA A 1 600 ? 15.046 23.324 61.701 1.00 41.62 600 ALA A C 1
ATOM 4441 O O . ALA A 1 600 ? 14.561 22.276 62.147 1.00 41.62 600 ALA A O 1
ATOM 4442 N N . GLY A 1 601 ? 14.755 23.768 60.472 1.00 48.16 601 GLY A N 1
ATOM 4443 C CA . GLY A 1 601 ? 13.898 23.039 59.531 1.00 48.16 601 GLY A CA 1
ATOM 4444 C C . GLY A 1 601 ? 14.554 21.750 59.027 1.00 48.16 601 GLY A C 1
ATOM 4445 O O . GLY A 1 601 ? 13.884 20.730 58.870 1.00 48.16 601 GLY A O 1
ATOM 4446 N N . VAL A 1 602 ? 15.882 21.761 58.873 1.00 43.91 602 VAL A N 1
ATOM 4447 C CA . VAL A 1 602 ? 16.667 20.599 58.425 1.00 43.91 602 VAL A CA 1
ATOM 4448 C C . VAL A 1 602 ? 16.679 19.486 59.480 1.00 43.91 602 VAL A C 1
ATOM 4450 O O . VAL A 1 602 ? 16.480 18.321 59.140 1.00 43.91 602 VAL A O 1
ATOM 4453 N N . ALA A 1 603 ? 16.827 19.823 60.767 1.00 42.03 603 ALA A N 1
ATOM 4454 C CA . ALA A 1 603 ? 16.797 18.832 61.851 1.00 42.03 603 ALA A CA 1
ATOM 4455 C C . ALA A 1 603 ? 15.422 18.147 61.989 1.00 42.03 603 ALA A C 1
ATOM 4457 O O . ALA A 1 603 ? 15.345 16.933 62.185 1.00 42.03 603 ALA A O 1
ATOM 4458 N N . SER A 1 604 ? 14.338 18.908 61.813 1.00 47.66 604 SER A N 1
ATOM 4459 C CA . SER A 1 604 ? 12.964 18.386 61.862 1.00 47.66 604 SER A CA 1
ATOM 4460 C C . SER A 1 604 ? 12.622 17.540 60.624 1.00 47.66 604 SER A C 1
ATOM 4462 O O . SER A 1 604 ? 11.961 16.508 60.741 1.00 47.66 604 SER A O 1
ATOM 4464 N N . GLY A 1 605 ? 13.139 17.916 59.446 1.00 47.38 605 GLY A N 1
ATOM 4465 C CA . GLY A 1 605 ? 13.000 17.141 58.207 1.00 47.38 605 GLY A CA 1
ATOM 4466 C C . GLY A 1 605 ? 13.726 15.793 58.249 1.00 47.38 605 GLY A C 1
ATOM 4467 O O . GLY A 1 605 ? 13.195 14.790 57.773 1.00 47.38 605 GLY A O 1
ATOM 4468 N N . LEU A 1 606 ? 14.894 15.731 58.895 1.00 46.81 606 LEU A N 1
ATOM 4469 C CA . LEU A 1 606 ? 15.628 14.477 59.097 1.00 46.81 606 LEU A CA 1
ATOM 4470 C C . LEU A 1 606 ? 14.907 13.518 60.063 1.00 46.81 606 LEU A C 1
ATOM 4472 O O . LEU A 1 606 ? 14.936 12.307 59.845 1.00 46.81 606 LEU A O 1
ATOM 4476 N N . GLY A 1 607 ? 14.213 14.035 61.085 1.00 51.75 607 GLY A N 1
ATOM 4477 C CA . GLY A 1 607 ? 13.367 13.225 61.977 1.00 51.75 607 GLY A CA 1
ATOM 4478 C C . GLY A 1 607 ? 12.121 12.653 61.286 1.00 51.75 607 GLY A C 1
ATOM 4479 O O . GLY A 1 607 ? 11.716 11.515 61.542 1.00 51.75 607 GLY A O 1
ATOM 4480 N N . LEU A 1 608 ? 11.535 13.410 60.354 1.00 51.31 608 LEU A N 1
ATOM 4481 C CA . LEU A 1 608 ? 10.409 12.947 59.539 1.00 51.31 608 LEU A CA 1
ATOM 4482 C C . LEU A 1 608 ? 10.844 11.866 58.533 1.00 51.31 608 LEU A C 1
ATOM 4484 O O . LEU A 1 608 ? 10.153 10.864 58.360 1.00 51.31 608 LEU A O 1
ATOM 4488 N N . LEU A 1 609 ? 12.019 12.034 57.919 1.00 46.31 609 LEU A N 1
ATOM 4489 C CA . LEU A 1 609 ? 12.601 11.054 56.998 1.00 46.31 609 LEU A CA 1
ATOM 4490 C C . LEU A 1 609 ? 12.964 9.742 57.704 1.00 46.31 609 LEU A C 1
ATOM 4492 O O . LEU A 1 609 ? 12.643 8.671 57.194 1.00 46.31 609 LEU A O 1
ATOM 4496 N N . SER A 1 610 ? 13.574 9.803 58.891 1.00 51.19 610 SER A N 1
ATOM 4497 C CA . SER A 1 610 ? 13.945 8.592 59.636 1.00 51.19 610 SER A CA 1
ATOM 4498 C C . SER A 1 610 ? 12.726 7.812 60.142 1.00 51.19 610 SER A C 1
ATOM 4500 O O . SER A 1 610 ? 12.710 6.583 60.078 1.00 51.19 610 SER A O 1
ATOM 4502 N N . SER A 1 611 ? 11.671 8.503 60.586 1.00 50.72 611 SER A N 1
ATOM 4503 C CA . SER A 1 611 ? 10.414 7.850 60.985 1.00 50.72 611 SER A CA 1
ATOM 4504 C C . SER A 1 611 ? 9.599 7.335 59.792 1.00 50.72 611 SER A C 1
ATOM 4506 O O . SER A 1 611 ? 8.975 6.281 59.903 1.00 50.72 611 SER A O 1
ATOM 4508 N N . GLY A 1 612 ? 9.667 8.003 58.635 1.00 49.47 612 GLY A N 1
ATOM 4509 C CA . GLY A 1 612 ? 9.066 7.526 57.385 1.00 49.47 612 GLY A CA 1
ATOM 4510 C C . GLY A 1 612 ? 9.734 6.259 56.843 1.00 49.47 612 GLY A C 1
ATOM 4511 O O . GLY A 1 612 ? 9.043 5.342 56.402 1.00 49.47 612 GLY A O 1
ATOM 4512 N N . LEU A 1 613 ? 11.063 6.163 56.948 1.00 54.09 613 LEU A N 1
ATOM 4513 C CA . LEU A 1 613 ? 11.813 4.958 56.579 1.00 54.09 613 LEU A CA 1
ATOM 4514 C C . LEU A 1 613 ? 11.482 3.777 57.505 1.00 54.09 613 LEU A C 1
ATOM 4516 O O . LEU A 1 613 ? 11.171 2.696 57.014 1.00 54.09 613 LEU A O 1
ATOM 4520 N N . SER A 1 614 ? 11.417 3.998 58.823 1.00 55.3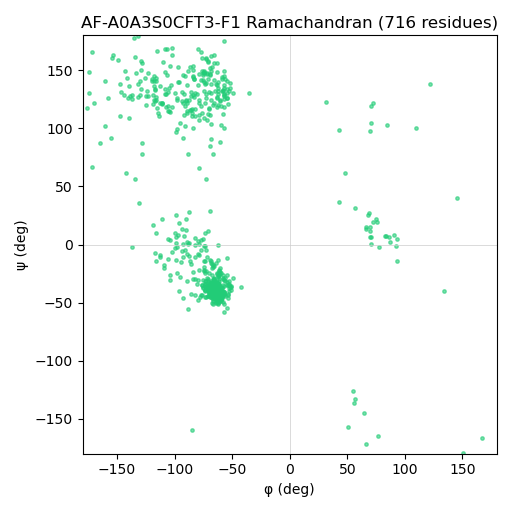4 614 SER A N 1
ATOM 4521 C CA . SER A 1 614 ? 10.999 2.958 59.780 1.00 55.34 614 SER A CA 1
ATOM 4522 C C . SER A 1 614 ? 9.568 2.457 59.540 1.00 55.34 614 SER A C 1
ATOM 4524 O O . SER A 1 614 ? 9.292 1.272 59.721 1.00 55.34 614 SER A O 1
ATOM 4526 N N . LEU A 1 615 ? 8.648 3.332 59.112 1.00 57.84 615 LEU A N 1
ATOM 4527 C CA . LEU A 1 615 ? 7.283 2.938 58.747 1.00 57.84 615 LEU A CA 1
ATOM 4528 C C . LEU A 1 615 ? 7.255 2.132 57.442 1.00 57.84 615 LEU A C 1
ATOM 4530 O O . LEU A 1 615 ? 6.532 1.141 57.354 1.00 57.84 615 LEU A O 1
ATOM 4534 N N . ALA A 1 616 ? 8.059 2.518 56.450 1.00 44.94 616 ALA A N 1
ATOM 4535 C CA . ALA A 1 616 ? 8.192 1.774 55.201 1.00 44.94 616 ALA A CA 1
ATOM 4536 C C . ALA A 1 616 ? 8.773 0.367 55.431 1.00 44.94 616 ALA A C 1
ATOM 4538 O O . ALA A 1 616 ? 8.285 -0.601 54.845 1.00 44.94 616 ALA A O 1
ATOM 4539 N N . ASP A 1 617 ? 9.754 0.235 56.323 1.00 55.38 617 ASP A N 1
ATOM 4540 C CA . ASP A 1 617 ? 10.330 -1.061 56.691 1.00 55.38 617 ASP A CA 1
ATOM 4541 C C . ASP A 1 617 ? 9.340 -1.924 57.485 1.00 55.38 617 ASP A C 1
ATOM 4543 O O . ASP A 1 617 ? 9.206 -3.117 57.210 1.00 55.38 617 ASP A O 1
ATOM 4547 N N . ALA A 1 618 ? 8.569 -1.327 58.400 1.00 55.38 618 ALA A N 1
ATOM 4548 C CA . ALA A 1 618 ? 7.517 -2.033 59.130 1.00 55.38 618 ALA A CA 1
ATOM 4549 C C . ALA A 1 618 ? 6.389 -2.528 58.202 1.00 55.38 618 ALA A C 1
ATOM 4551 O O . ALA A 1 618 ? 5.908 -3.652 58.358 1.00 55.38 618 ALA A O 1
ATOM 4552 N N . LEU A 1 619 ? 6.009 -1.722 57.202 1.00 46.72 619 LEU A N 1
ATOM 4553 C CA . LEU A 1 619 ? 5.029 -2.095 56.175 1.00 46.72 619 LEU A CA 1
ATOM 4554 C C . LEU A 1 619 ? 5.532 -3.250 55.304 1.00 46.72 619 LEU A C 1
ATOM 4556 O O . LEU A 1 619 ? 4.777 -4.182 55.032 1.00 46.72 619 LEU A O 1
ATOM 4560 N N . LYS A 1 620 ? 6.812 -3.232 54.920 1.00 48.34 620 LYS A N 1
ATOM 4561 C CA . LYS A 1 620 ? 7.441 -4.336 54.177 1.00 48.34 620 LYS A CA 1
ATOM 4562 C C . LYS A 1 620 ? 7.544 -5.615 55.005 1.00 48.34 620 LYS A C 1
ATOM 4564 O O . LYS A 1 620 ? 7.387 -6.702 54.458 1.00 48.34 620 LYS A O 1
ATOM 4569 N N . ALA A 1 621 ? 7.790 -5.495 56.308 1.00 60.69 621 ALA A N 1
ATOM 4570 C CA . ALA A 1 621 ? 7.860 -6.636 57.217 1.00 60.69 621 ALA A CA 1
ATOM 4571 C C . ALA A 1 621 ? 6.480 -7.236 57.551 1.00 60.69 621 ALA A C 1
ATOM 4573 O O . ALA A 1 621 ? 6.417 -8.342 58.086 1.00 60.69 621 ALA A O 1
ATOM 4574 N N . GLY A 1 622 ? 5.381 -6.528 57.257 1.00 55.69 622 GLY A N 1
ATOM 4575 C CA . GLY A 1 622 ? 4.016 -6.972 57.560 1.00 55.69 622 GLY A CA 1
ATOM 4576 C C . GLY A 1 622 ? 3.704 -7.066 59.060 1.00 55.69 622 GLY A C 1
ATOM 4577 O O . GLY A 1 622 ? 2.708 -7.680 59.444 1.00 55.69 622 GLY A O 1
ATOM 4578 N N . ASP A 1 623 ? 4.538 -6.475 59.921 1.00 79.06 623 ASP A N 1
ATOM 4579 C CA . ASP A 1 623 ? 4.346 -6.481 61.372 1.00 79.06 623 ASP A CA 1
ATOM 4580 C C . ASP A 1 623 ? 3.390 -5.351 61.766 1.00 79.06 623 ASP A C 1
ATOM 4582 O O . ASP A 1 623 ? 3.773 -4.187 61.885 1.00 79.06 623 ASP A O 1
ATOM 4586 N N . LEU A 1 624 ? 2.124 -5.706 61.990 1.00 53.22 624 LEU A N 1
ATOM 4587 C CA . LEU A 1 624 ? 1.053 -4.766 62.333 1.00 53.22 624 LEU A CA 1
ATOM 4588 C C . LEU A 1 624 ? 1.356 -3.918 63.575 1.00 53.22 624 LEU A C 1
ATOM 4590 O O . LEU A 1 624 ? 0.918 -2.768 63.644 1.00 53.22 624 LEU A O 1
ATOM 4594 N N . LYS A 1 625 ? 2.113 -4.446 64.545 1.00 56.44 625 LYS A N 1
ATOM 4595 C CA . LYS A 1 625 ? 2.482 -3.686 65.742 1.00 56.44 625 LYS A CA 1
ATOM 4596 C C . LYS A 1 625 ? 3.598 -2.694 65.421 1.00 56.44 625 LYS A C 1
ATOM 4598 O O . LYS A 1 625 ? 3.503 -1.537 65.826 1.00 56.44 625 LYS A O 1
ATOM 4603 N N . ALA A 1 626 ? 4.607 -3.114 64.660 1.00 59.00 626 ALA A N 1
ATOM 4604 C CA . ALA A 1 626 ? 5.660 -2.213 64.196 1.00 59.00 626 ALA A CA 1
ATOM 4605 C C . ALA A 1 626 ? 5.102 -1.112 63.278 1.00 59.00 626 ALA A C 1
ATOM 4607 O O . ALA A 1 626 ? 5.528 0.035 63.381 1.00 59.00 626 ALA A O 1
ATOM 4608 N N . ILE A 1 627 ? 4.107 -1.428 62.441 1.00 59.28 627 ILE A N 1
ATOM 4609 C CA . ILE A 1 627 ? 3.408 -0.458 61.584 1.00 59.28 627 ILE A CA 1
ATOM 4610 C C . ILE A 1 627 ? 2.669 0.573 62.443 1.00 59.28 627 ILE A C 1
ATOM 4612 O O . ILE A 1 627 ? 2.763 1.771 62.181 1.00 59.28 627 ILE A O 1
ATOM 4616 N N . ALA A 1 628 ? 1.971 0.132 63.493 1.00 51.34 628 ALA A N 1
ATOM 4617 C CA . ALA A 1 628 ? 1.268 1.032 64.403 1.00 51.34 628 ALA A CA 1
ATOM 4618 C C . ALA A 1 628 ? 2.235 1.928 65.201 1.00 51.34 628 ALA A C 1
ATOM 4620 O O . ALA A 1 628 ? 2.023 3.140 65.284 1.00 51.34 628 ALA A O 1
ATOM 4621 N N . ASP A 1 629 ? 3.320 1.361 65.736 1.00 54.09 629 ASP A N 1
ATOM 4622 C CA . ASP A 1 629 ? 4.318 2.097 66.523 1.00 54.09 629 ASP A CA 1
ATOM 4623 C C . ASP A 1 629 ? 5.103 3.095 65.647 1.00 54.09 629 ASP A C 1
ATOM 4625 O O . ASP A 1 629 ? 5.295 4.257 66.027 1.00 54.09 629 ASP A O 1
ATOM 4629 N N . ALA A 1 630 ? 5.502 2.683 64.439 1.00 61.97 630 ALA A N 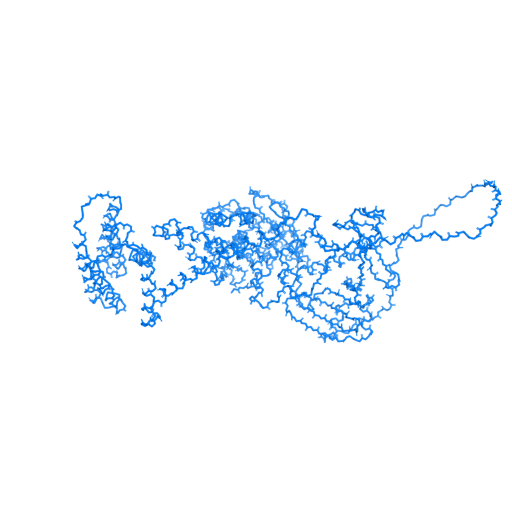1
ATOM 4630 C CA . ALA A 1 630 ? 6.166 3.553 63.472 1.00 61.97 630 ALA A CA 1
ATOM 4631 C C . ALA A 1 630 ? 5.217 4.636 62.934 1.00 61.97 630 ALA A C 1
ATOM 4633 O O . ALA A 1 630 ? 5.625 5.789 62.787 1.00 61.97 630 ALA A O 1
ATOM 4634 N N . GLY A 1 631 ? 3.940 4.305 62.718 1.00 53.19 631 GLY A N 1
ATOM 4635 C CA . GLY A 1 631 ? 2.907 5.254 62.299 1.00 53.19 631 GLY A CA 1
ATOM 4636 C C . GLY A 1 631 ? 2.634 6.324 63.358 1.00 53.19 631 GLY A C 1
ATOM 4637 O O . GLY A 1 631 ? 2.549 7.509 63.034 1.00 53.19 631 GLY A O 1
ATOM 4638 N N . ALA A 1 632 ? 2.586 5.937 64.636 1.00 54.19 632 ALA A N 1
ATOM 4639 C CA . ALA A 1 632 ? 2.454 6.874 65.750 1.00 54.19 632 ALA A CA 1
ATOM 4640 C C . ALA A 1 632 ? 3.682 7.792 65.885 1.00 54.19 632 ALA A C 1
ATOM 4642 O O . ALA A 1 632 ? 3.530 8.994 66.116 1.00 54.19 632 ALA A O 1
ATOM 4643 N N . SER A 1 633 ? 4.893 7.256 65.695 1.00 53.47 633 SER A N 1
ATOM 4644 C CA . SER A 1 633 ? 6.130 8.046 65.724 1.00 53.47 633 SER A CA 1
ATOM 4645 C C . SER A 1 633 ? 6.211 9.033 64.552 1.00 53.47 633 SER A C 1
ATOM 4647 O O . SER A 1 633 ? 6.527 10.206 64.759 1.00 53.47 633 SER A O 1
ATOM 4649 N N . PHE A 1 634 ? 5.832 8.602 63.345 1.00 58.56 634 PHE A N 1
ATOM 4650 C CA . PHE A 1 634 ? 5.726 9.471 62.170 1.00 58.56 634 PHE A CA 1
ATOM 4651 C C . PHE A 1 634 ? 4.703 10.596 62.390 1.00 58.56 634 PHE A C 1
ATOM 4653 O O . PHE A 1 634 ? 5.007 11.765 62.149 1.00 58.56 634 PHE A O 1
ATOM 4660 N N . GLY A 1 635 ? 3.529 10.271 62.943 1.00 49.00 635 GLY A N 1
ATOM 4661 C CA . GLY A 1 635 ? 2.508 11.258 63.302 1.00 49.00 635 GLY A CA 1
ATOM 4662 C C . GLY A 1 635 ? 2.985 12.269 64.352 1.00 49.00 635 GLY A C 1
ATOM 4663 O O . GLY A 1 635 ? 2.785 13.472 64.187 1.00 49.00 635 GLY A O 1
ATOM 4664 N N . ALA A 1 636 ? 3.672 11.817 65.404 1.00 48.59 636 ALA A N 1
ATOM 4665 C CA . ALA A 1 636 ? 4.209 12.697 66.443 1.00 48.59 636 ALA A CA 1
ATOM 4666 C C . ALA A 1 636 ? 5.311 13.635 65.912 1.00 48.59 636 ALA A C 1
ATOM 4668 O O . ALA A 1 636 ? 5.309 14.827 66.232 1.00 48.59 636 ALA A O 1
ATOM 4669 N N . ASN A 1 637 ? 6.206 13.130 65.057 1.00 51.19 637 ASN A N 1
ATOM 4670 C CA . ASN A 1 637 ? 7.255 13.933 64.422 1.00 51.19 637 ASN A CA 1
ATOM 4671 C C . ASN A 1 637 ? 6.673 14.947 63.424 1.00 51.19 637 ASN A C 1
ATOM 4673 O O . ASN A 1 637 ? 7.153 16.079 63.352 1.00 51.19 637 ASN A O 1
ATOM 4677 N N . ALA A 1 638 ? 5.593 14.590 62.721 1.00 48.06 638 ALA A N 1
ATOM 4678 C CA . ALA A 1 638 ? 4.855 15.517 61.864 1.00 48.06 638 ALA A CA 1
ATOM 4679 C C . ALA A 1 638 ? 4.199 16.656 62.672 1.00 48.06 638 ALA A C 1
ATOM 4681 O O . ALA A 1 638 ? 4.250 17.816 62.261 1.00 48.06 638 ALA A O 1
ATOM 4682 N N . ILE A 1 639 ? 3.645 16.355 63.854 1.00 46.16 639 ILE A N 1
ATOM 4683 C CA . ILE A 1 639 ? 3.065 17.359 64.766 1.00 46.16 639 ILE A CA 1
ATOM 4684 C C . ILE A 1 639 ? 4.150 18.273 65.361 1.00 46.16 639 ILE A C 1
ATOM 4686 O O . ILE A 1 639 ? 3.948 19.486 65.462 1.00 46.16 639 ILE A O 1
ATOM 4690 N N . GLN A 1 640 ? 5.313 17.730 65.735 1.00 46.84 640 GLN A N 1
ATOM 4691 C CA . GLN A 1 640 ? 6.436 18.547 66.209 1.00 46.84 640 GLN A CA 1
ATOM 4692 C C . GLN A 1 640 ? 6.968 19.474 65.112 1.00 46.84 640 GLN A C 1
ATOM 4694 O O . GLN A 1 640 ? 7.129 20.670 65.372 1.00 46.84 640 GLN A O 1
ATOM 4699 N N . ALA A 1 641 ? 7.145 18.963 63.888 1.00 49.09 641 ALA A N 1
ATOM 4700 C CA . ALA A 1 641 ? 7.510 19.778 62.732 1.00 49.09 641 ALA A CA 1
ATOM 4701 C C . ALA A 1 641 ? 6.484 20.903 62.505 1.00 49.09 641 ALA A C 1
ATOM 4703 O O . ALA A 1 641 ? 6.866 22.059 62.356 1.00 49.09 641 ALA A O 1
ATOM 4704 N N . TYR A 1 642 ? 5.184 20.608 62.605 1.00 39.88 642 TYR A N 1
ATOM 4705 C CA . TYR A 1 642 ? 4.116 21.610 62.523 1.00 39.88 642 TYR A CA 1
ATOM 4706 C C . TYR A 1 642 ? 4.224 22.707 63.600 1.00 39.88 642 TYR A C 1
ATOM 4708 O O . TYR A 1 642 ? 4.120 23.895 63.291 1.00 39.88 642 TYR A O 1
ATOM 4716 N N . SER A 1 643 ? 4.483 22.344 64.861 1.00 40.16 643 SER A N 1
ATOM 4717 C CA . SER A 1 643 ? 4.599 23.319 65.958 1.00 40.16 643 SER A CA 1
ATOM 4718 C C . SER A 1 643 ? 5.798 24.269 65.819 1.00 40.16 643 SER A C 1
ATOM 4720 O O . SER A 1 643 ? 5.717 25.417 66.254 1.00 40.16 643 SER A O 1
ATOM 4722 N N . ALA A 1 644 ? 6.876 23.821 65.164 1.00 44.56 644 ALA A N 1
ATOM 4723 C CA . ALA A 1 644 ? 8.058 24.637 64.888 1.00 44.56 644 ALA A CA 1
ATOM 4724 C C . ALA A 1 644 ? 7.819 25.682 63.779 1.00 44.56 644 ALA A C 1
ATOM 4726 O O . ALA A 1 644 ? 8.482 26.716 63.765 1.00 44.56 644 ALA A O 1
ATOM 4727 N N . PHE A 1 645 ? 6.851 25.446 62.884 1.00 41.62 645 PHE A N 1
ATOM 4728 C CA . PHE A 1 645 ? 6.546 26.327 61.749 1.00 41.62 645 PHE A CA 1
ATOM 4729 C C . PHE A 1 645 ? 5.429 27.355 62.022 1.00 41.62 645 PHE A C 1
ATOM 4731 O O . PHE A 1 645 ? 5.309 28.338 61.293 1.00 41.62 645 PHE A O 1
ATOM 4738 N N . ASN A 1 646 ? 4.632 27.190 63.083 1.00 37.53 646 ASN A N 1
ATOM 4739 C CA . ASN A 1 646 ? 3.392 27.955 63.293 1.00 37.53 646 ASN A CA 1
ATOM 4740 C C . ASN A 1 646 ? 3.548 29.306 64.037 1.00 37.53 646 ASN A C 1
ATOM 4742 O O . ASN A 1 646 ? 2.615 29.760 64.696 1.00 37.53 646 ASN A O 1
ATOM 4746 N N . GLN A 1 647 ? 4.709 29.970 63.955 1.00 34.66 647 GLN A N 1
ATOM 4747 C CA . GLN A 1 647 ? 4.909 31.327 64.511 1.00 34.66 647 GLN A CA 1
ATOM 4748 C C . GLN A 1 647 ? 4.733 32.469 63.485 1.00 34.66 647 GLN A C 1
ATOM 4750 O O . GLN A 1 647 ? 5.165 33.593 63.737 1.00 34.66 647 GLN A O 1
ATOM 4755 N N . VAL A 1 648 ? 4.069 32.235 62.345 1.00 33.84 648 VAL A N 1
ATOM 4756 C CA . VAL A 1 648 ? 3.823 33.266 61.312 1.00 33.84 648 VAL A CA 1
ATOM 4757 C C . VAL A 1 648 ? 2.308 33.510 61.139 1.00 33.84 648 VAL A C 1
ATOM 4759 O O . VAL A 1 648 ? 1.562 32.536 61.060 1.00 33.84 648 VAL A O 1
ATOM 4762 N N . PRO A 1 649 ? 1.799 34.765 61.098 1.00 34.12 649 PRO A N 1
ATOM 4763 C CA . PRO A 1 649 ? 0.356 35.035 61.112 1.00 34.12 649 PRO A CA 1
ATOM 4764 C C . PRO A 1 649 ? -0.333 34.744 59.765 1.00 34.12 649 PRO A C 1
ATOM 4766 O O . PRO A 1 649 ? 0.204 35.049 58.703 1.00 34.12 649 PRO A O 1
ATOM 4769 N N . LEU A 1 650 ? -1.556 34.202 59.830 1.00 38.38 650 LEU A N 1
ATOM 4770 C CA . LEU A 1 650 ? -2.348 33.663 58.712 1.00 38.38 650 LEU A CA 1
ATOM 4771 C C . LEU A 1 650 ? -3.247 34.701 58.003 1.00 38.38 650 LEU A C 1
ATOM 4773 O O . LEU A 1 650 ? -4.005 35.420 58.654 1.00 38.38 650 LEU A O 1
ATOM 4777 N N . SER A 1 651 ? -3.276 34.661 56.664 1.00 36.53 651 SER A N 1
ATOM 4778 C CA . SER A 1 651 ? -4.398 35.111 55.822 1.00 36.53 651 SER A CA 1
ATOM 4779 C C . SER A 1 651 ? -4.831 33.963 54.889 1.00 36.53 651 SER A C 1
ATOM 4781 O O . SER A 1 651 ? -4.004 33.310 54.257 1.00 36.53 651 SER A O 1
ATOM 4783 N N . GLY A 1 652 ? -6.130 33.638 54.891 1.00 42.72 652 GLY A N 1
ATOM 4784 C CA . GLY A 1 652 ? -6.668 32.376 54.362 1.00 42.72 652 GLY A CA 1
ATOM 4785 C C . GLY A 1 652 ? -6.936 32.347 52.853 1.00 42.72 652 GLY A C 1
ATOM 4786 O O . GLY A 1 652 ? -7.387 33.331 52.268 1.00 42.72 652 GLY A O 1
ATOM 4787 N N . THR A 1 653 ? -6.717 31.182 52.233 1.00 45.75 653 THR A N 1
ATOM 4788 C CA . THR A 1 653 ? -7.054 30.885 50.826 1.00 45.75 653 THR A CA 1
ATOM 4789 C C . THR A 1 653 ? -7.849 29.579 50.692 1.00 45.75 653 THR A C 1
ATOM 4791 O O . THR A 1 653 ? -7.803 28.709 51.562 1.00 45.75 653 THR A O 1
ATOM 4794 N N . LEU A 1 654 ? -8.585 29.443 49.579 1.00 40.09 654 LEU A N 1
ATOM 4795 C CA . LEU A 1 654 ? -9.526 28.357 49.243 1.00 40.09 654 LEU A CA 1
ATOM 4796 C C . LEU A 1 654 ? -8.961 26.929 49.431 1.00 40.09 654 LEU A C 1
ATOM 4798 O O . LEU A 1 654 ? -9.712 26.006 49.746 1.00 40.09 654 LEU A O 1
ATOM 4802 N N . GLY A 1 655 ? -7.640 26.753 49.295 1.00 47.69 655 GLY A N 1
ATOM 4803 C CA . GLY A 1 655 ? -6.951 25.476 49.518 1.00 47.69 655 GLY A CA 1
ATOM 4804 C C . GLY A 1 655 ? -7.112 24.950 50.948 1.00 47.69 655 GLY A C 1
ATOM 4805 O O . GLY A 1 655 ? -7.364 23.761 51.139 1.00 47.69 655 GLY A O 1
ATOM 4806 N N . GLN A 1 656 ? -7.111 25.843 51.941 1.00 46.97 656 GLN A N 1
ATOM 4807 C CA . GLN A 1 656 ? -7.293 25.483 53.350 1.00 46.97 656 GLN A CA 1
ATOM 4808 C C . GLN A 1 656 ? -8.719 24.990 53.638 1.00 46.97 656 GLN A C 1
ATOM 4810 O O . GLN A 1 656 ? -8.898 24.075 54.436 1.00 46.97 656 GLN A O 1
ATOM 4815 N N . VAL A 1 657 ? -9.732 25.526 52.944 1.00 41.28 657 VAL A N 1
ATOM 4816 C CA . VAL A 1 657 ? -11.133 25.078 53.074 1.00 41.28 657 VAL A CA 1
ATOM 4817 C C . VAL A 1 657 ? -11.344 23.721 52.394 1.00 41.28 657 VAL A C 1
ATOM 4819 O O . VAL A 1 657 ? -12.015 22.855 52.953 1.00 41.28 657 VAL A O 1
ATOM 4822 N N . SER A 1 658 ? -10.728 23.494 51.228 1.00 45.53 658 SER A N 1
ATOM 4823 C CA . SER A 1 658 ? -10.800 22.198 50.532 1.00 45.53 658 SER A CA 1
ATOM 4824 C C . SER A 1 658 ? -10.085 21.077 51.295 1.00 45.53 658 SER A C 1
ATOM 4826 O O . SER A 1 658 ? -10.634 19.986 51.439 1.00 45.53 658 SER A O 1
ATOM 4828 N N . GLY A 1 659 ? -8.918 21.370 51.880 1.00 51.78 659 GLY A N 1
ATOM 4829 C CA . GLY A 1 659 ? -8.214 20.436 52.751 1.00 51.78 659 GLY A CA 1
ATOM 4830 C C . GLY A 1 659 ? -8.999 20.145 54.034 1.00 51.78 659 GLY A C 1
ATOM 4831 O O . GLY A 1 659 ? -9.053 18.993 54.448 1.00 51.78 659 GLY A O 1
ATOM 4832 N N . ALA A 1 660 ? -9.686 21.142 54.618 1.00 40.31 660 ALA A N 1
ATOM 4833 C CA . ALA A 1 660 ? -10.534 20.948 55.804 1.00 40.31 660 ALA A CA 1
ATOM 4834 C C . ALA A 1 660 ? -11.644 19.929 55.554 1.00 40.31 660 ALA A C 1
ATOM 4836 O O . ALA A 1 660 ? -11.870 19.031 56.364 1.00 40.31 660 ALA A O 1
ATOM 4837 N N . LEU A 1 661 ? -12.317 20.054 54.411 1.00 41.66 661 LEU A N 1
ATOM 4838 C CA . LEU A 1 661 ? -13.382 19.142 54.010 1.00 41.66 661 LEU A CA 1
ATOM 4839 C C . LEU A 1 661 ? -12.832 17.749 53.657 1.00 41.66 661 LEU A C 1
ATOM 4841 O O . LEU A 1 661 ? -13.447 16.748 54.022 1.00 41.66 661 LEU A O 1
ATOM 4845 N N . GLY A 1 662 ? -11.650 17.676 53.033 1.00 51.12 662 GLY A N 1
ATOM 4846 C CA . GLY A 1 662 ? -10.960 16.416 52.735 1.00 51.12 662 GLY A CA 1
ATOM 4847 C C . GLY A 1 662 ? -10.513 15.648 53.984 1.00 51.12 662 GLY A C 1
ATOM 4848 O O . GLY A 1 662 ? -10.698 14.435 54.055 1.00 51.12 662 GLY A O 1
ATOM 4849 N N . VAL A 1 663 ? -10.007 16.339 55.013 1.00 48.50 663 VAL A N 1
ATOM 4850 C CA . VAL A 1 663 ? -9.619 15.715 56.294 1.00 48.50 663 VAL A CA 1
ATOM 4851 C C . VAL A 1 663 ? -10.833 15.128 57.011 1.00 48.50 663 VAL A C 1
ATOM 4853 O O . VAL A 1 663 ? -10.755 14.016 57.530 1.00 48.50 663 VAL A O 1
ATOM 4856 N N . VAL A 1 664 ? -11.969 15.835 57.010 1.00 43.53 664 VAL A N 1
ATOM 4857 C CA . VAL A 1 664 ? -13.213 15.334 57.619 1.00 43.53 664 VAL A CA 1
ATOM 4858 C C . VAL A 1 664 ? -13.747 14.116 56.857 1.00 43.53 664 VAL A C 1
ATOM 4860 O O . VAL A 1 664 ? -14.127 13.130 57.487 1.00 43.53 664 VAL A O 1
ATOM 4863 N N . GLY A 1 665 ? -13.723 14.138 55.520 1.00 46.22 665 GLY A N 1
ATOM 4864 C CA . GLY A 1 665 ? -14.125 12.994 54.693 1.00 46.22 665 GLY A CA 1
ATOM 4865 C C . GLY A 1 665 ? -13.222 11.768 54.875 1.00 46.22 665 GLY A C 1
ATOM 4866 O O . GLY A 1 665 ? -13.721 10.659 55.064 1.00 46.22 665 GLY A O 1
ATOM 4867 N N . GLY A 1 666 ? -11.902 11.970 54.900 1.00 56.75 666 GLY A N 1
ATOM 4868 C CA . GLY A 1 666 ? -10.924 10.906 55.130 1.00 56.75 666 GLY A CA 1
ATOM 4869 C C . GLY A 1 666 ? -11.028 10.290 56.527 1.00 56.75 666 GLY A C 1
ATOM 4870 O O . GLY A 1 666 ? -10.991 9.068 56.661 1.00 56.75 666 GLY A O 1
ATOM 4871 N N . ALA A 1 667 ? -11.246 11.106 57.564 1.00 43.22 667 ALA A N 1
ATOM 4872 C CA . ALA A 1 667 ? -11.410 10.618 58.934 1.00 43.22 667 ALA A CA 1
ATOM 4873 C C . ALA A 1 667 ? -12.680 9.762 59.105 1.00 43.22 667 ALA A C 1
ATOM 4875 O O . ALA A 1 667 ? -12.660 8.763 59.827 1.00 43.22 667 ALA A O 1
ATOM 4876 N N . LEU A 1 668 ? -13.769 10.114 58.411 1.00 44.31 668 LEU A N 1
ATOM 4877 C CA . LEU A 1 668 ? -15.000 9.319 58.391 1.00 44.31 668 LEU A CA 1
ATOM 4878 C C . LEU A 1 668 ? -14.804 7.991 57.643 1.00 44.31 668 LEU A C 1
ATOM 4880 O O . LEU A 1 668 ? -15.202 6.947 58.156 1.00 44.31 668 LEU A O 1
ATOM 4884 N N . ALA A 1 669 ? -14.121 8.012 56.494 1.00 51.12 669 ALA A N 1
ATOM 4885 C CA . ALA A 1 669 ? -13.777 6.803 55.741 1.00 51.12 669 ALA A CA 1
ATOM 4886 C C . ALA A 1 669 ? -12.810 5.882 56.511 1.00 51.12 669 ALA A C 1
ATOM 4888 O O . ALA A 1 669 ? -12.932 4.662 56.450 1.00 51.12 669 ALA A O 1
ATOM 4889 N N . LEU A 1 670 ? -11.881 6.450 57.285 1.00 50.09 670 LEU A N 1
ATOM 4890 C CA . LEU A 1 670 ? -10.950 5.690 58.121 1.00 50.09 670 LEU A CA 1
ATOM 4891 C C . LEU A 1 670 ? -11.667 5.028 59.300 1.00 50.09 670 LEU A C 1
ATOM 4893 O O . LEU A 1 670 ? -11.388 3.873 59.617 1.00 50.09 670 LEU A O 1
ATOM 4897 N N . SER A 1 671 ? -12.611 5.733 59.929 1.00 42.25 671 SER A N 1
ATOM 4898 C CA . SER A 1 671 ? -13.451 5.161 60.985 1.00 42.25 671 SER A CA 1
ATOM 4899 C C . SER A 1 671 ? -14.296 3.995 60.468 1.00 42.25 671 SER A C 1
ATOM 4901 O O . SER A 1 671 ? -14.454 3.005 61.179 1.00 42.25 671 SER A O 1
ATOM 4903 N N . ASP A 1 672 ? -14.825 4.101 59.250 1.00 46.84 672 ASP A N 1
ATOM 4904 C CA . ASP A 1 672 ? -15.601 3.038 58.613 1.00 46.84 672 ASP A CA 1
ATOM 4905 C C . ASP A 1 672 ? -14.710 1.838 58.241 1.00 46.84 672 ASP A C 1
ATOM 4907 O O . ASP A 1 672 ? -15.004 0.698 58.599 1.00 46.84 672 ASP A O 1
ATOM 4911 N N . ALA A 1 673 ? -13.541 2.086 57.644 1.00 56.19 673 ALA A N 1
ATOM 4912 C CA . ALA A 1 673 ? -12.583 1.040 57.286 1.00 56.19 673 ALA A CA 1
ATOM 4913 C C . ALA A 1 673 ? -12.034 0.276 58.509 1.00 56.19 673 ALA A C 1
ATOM 4915 O O . ALA A 1 673 ? -11.847 -0.943 58.452 1.00 56.19 673 ALA A O 1
ATOM 4916 N N . LEU A 1 674 ? -11.813 0.967 59.635 1.00 45.75 674 LEU A N 1
ATOM 4917 C CA . LEU A 1 674 ? -11.375 0.351 60.893 1.00 45.75 674 LEU A CA 1
ATOM 4918 C C . LEU A 1 674 ? -12.460 -0.536 61.519 1.00 45.75 674 LEU A C 1
ATOM 4920 O O . LEU A 1 674 ? -12.131 -1.554 62.126 1.00 45.75 674 LEU A O 1
ATOM 4924 N N . GLN A 1 675 ? -13.740 -0.188 61.356 1.00 49.81 675 GLN A N 1
ATOM 4925 C CA . GLN A 1 675 ? -14.857 -1.006 61.843 1.00 49.81 675 GLN A CA 1
ATOM 4926 C C . GLN A 1 675 ? -15.047 -2.288 61.022 1.00 49.81 675 GLN A C 1
ATOM 4928 O O . GLN A 1 675 ? -15.477 -3.303 61.569 1.00 49.81 675 GLN A O 1
ATOM 4933 N N . HIS A 1 676 ? -14.673 -2.266 59.740 1.00 54.78 676 HIS A N 1
ATOM 4934 C CA . HIS A 1 676 ? -14.842 -3.395 58.821 1.00 54.78 676 HIS A CA 1
ATOM 4935 C C . HIS A 1 676 ? -13.568 -4.240 58.624 1.00 54.78 676 HIS A C 1
ATOM 4937 O O . HIS A 1 676 ? -13.593 -5.234 57.900 1.00 54.78 676 HIS A O 1
ATOM 4943 N N . GLY A 1 677 ? -12.464 -3.898 59.301 1.00 41.66 677 GLY A N 1
ATOM 4944 C CA . GLY A 1 677 ? -11.270 -4.745 59.418 1.00 41.66 677 GLY A CA 1
ATOM 4945 C C . GLY A 1 677 ? -10.455 -4.935 58.132 1.00 41.66 677 GLY A C 1
ATOM 4946 O O . GLY A 1 677 ? -9.615 -5.832 58.076 1.00 41.66 677 GLY A O 1
ATOM 4947 N N . ASN A 1 678 ? -10.670 -4.112 57.102 1.00 61.62 678 ASN A N 1
ATOM 4948 C CA . ASN A 1 678 ? -9.933 -4.205 55.843 1.00 61.62 678 ASN A CA 1
ATOM 4949 C C . ASN A 1 678 ? -8.680 -3.317 55.884 1.00 61.62 678 ASN A C 1
ATOM 4951 O O . ASN A 1 678 ? -8.749 -2.101 55.707 1.00 61.62 678 ASN A O 1
ATOM 4955 N N . ALA A 1 679 ? -7.519 -3.941 56.090 1.00 46.47 679 ALA A N 1
ATOM 4956 C CA . ALA A 1 679 ? -6.238 -3.250 56.233 1.00 46.47 679 ALA A CA 1
ATOM 4957 C C . ALA A 1 679 ? -5.872 -2.355 55.030 1.00 46.47 679 ALA A C 1
ATOM 4959 O O . ALA A 1 679 ? -5.237 -1.318 55.219 1.00 46.47 679 ALA A O 1
ATOM 4960 N N . LEU A 1 680 ? -6.307 -2.705 53.814 1.00 45.19 680 LEU A N 1
ATOM 4961 C CA . LEU A 1 680 ? -6.029 -1.920 52.608 1.00 45.19 680 LEU A CA 1
ATOM 4962 C C . LEU A 1 680 ? -6.902 -0.657 52.544 1.00 45.19 680 LEU A C 1
ATOM 4964 O O . LEU A 1 680 ? -6.416 0.417 52.197 1.00 45.19 680 LEU A O 1
ATOM 4968 N N . GLN A 1 681 ? -8.162 -0.759 52.974 1.00 52.41 681 GLN A N 1
ATOM 4969 C CA . GLN A 1 681 ? -9.061 0.394 53.098 1.00 52.41 681 GLN A CA 1
ATOM 4970 C C . GLN A 1 681 ? -8.643 1.317 54.247 1.00 52.41 681 GLN A C 1
ATOM 4972 O O . GLN A 1 681 ? -8.712 2.536 54.110 1.00 52.41 681 GLN A O 1
ATOM 4977 N N . VAL A 1 682 ? -8.143 0.755 55.351 1.00 52.00 682 VAL A N 1
ATOM 4978 C CA . VAL A 1 682 ? -7.575 1.529 56.465 1.00 52.00 682 VAL A CA 1
ATOM 4979 C C . VAL A 1 682 ? -6.338 2.299 55.998 1.00 52.00 682 VAL A C 1
ATOM 4981 O O . VAL A 1 682 ? -6.220 3.491 56.277 1.00 52.00 682 VAL A O 1
ATOM 4984 N N . ALA A 1 683 ? -5.448 1.659 55.232 1.00 47.84 683 ALA A N 1
ATOM 4985 C CA . ALA A 1 683 ? -4.266 2.310 54.672 1.00 47.84 683 ALA A CA 1
ATOM 4986 C C . ALA A 1 683 ? -4.630 3.409 53.657 1.00 47.84 683 ALA A C 1
ATOM 4988 O O . ALA A 1 683 ? -4.091 4.514 53.736 1.00 47.84 683 ALA A O 1
ATOM 4989 N N . GLY A 1 684 ? -5.584 3.148 52.757 1.00 51.16 684 GLY A N 1
ATOM 4990 C CA . GLY A 1 684 ? -6.070 4.131 51.783 1.00 51.16 684 GLY A CA 1
ATOM 4991 C C . GLY A 1 684 ? -6.751 5.336 52.440 1.00 51.16 684 GLY A C 1
ATOM 4992 O O . GLY A 1 684 ? -6.440 6.484 52.117 1.00 51.16 684 GLY A O 1
ATOM 4993 N N . ALA A 1 685 ? -7.616 5.102 53.429 1.00 54.97 685 ALA A N 1
ATOM 4994 C CA . ALA A 1 685 ? -8.303 6.170 54.150 1.00 54.97 685 ALA A CA 1
ATOM 4995 C C . ALA A 1 685 ? -7.347 6.993 55.035 1.00 54.97 685 ALA A C 1
ATOM 4997 O O . ALA A 1 685 ? -7.457 8.222 55.095 1.00 54.97 685 ALA A O 1
ATOM 4998 N N . ALA A 1 686 ? -6.358 6.352 55.667 1.00 49.97 686 ALA A N 1
ATOM 4999 C CA . ALA A 1 686 ? -5.318 7.048 56.425 1.00 49.97 686 ALA A CA 1
ATOM 5000 C C . ALA A 1 686 ? -4.423 7.901 55.508 1.00 49.97 686 ALA A C 1
ATOM 5002 O O . ALA A 1 686 ? -4.139 9.055 55.835 1.00 49.97 686 ALA A O 1
ATOM 5003 N N . ALA A 1 687 ? -4.045 7.381 54.335 1.00 52.00 687 ALA A N 1
ATOM 5004 C CA . ALA A 1 687 ? -3.255 8.108 53.343 1.00 52.00 687 ALA A CA 1
ATOM 5005 C C . ALA A 1 687 ? -4.021 9.305 52.749 1.00 52.00 687 ALA A C 1
ATOM 5007 O O . ALA A 1 687 ? -3.457 10.391 52.624 1.00 52.00 687 ALA A O 1
ATOM 5008 N N . SER A 1 688 ? -5.314 9.143 52.459 1.00 49.97 688 SER A N 1
ATOM 5009 C CA . SER A 1 688 ? -6.191 10.222 51.979 1.00 49.97 688 SER A CA 1
ATOM 5010 C C . SER A 1 688 ? -6.392 11.328 53.028 1.00 49.97 688 SER A C 1
ATOM 5012 O O . SER A 1 688 ? -6.302 12.523 52.718 1.00 49.97 688 SER A O 1
ATOM 5014 N N . THR A 1 689 ? -6.566 10.942 54.298 1.00 55.44 689 THR A N 1
ATOM 5015 C CA . THR A 1 689 ? -6.650 11.885 55.428 1.00 55.44 689 THR A CA 1
ATOM 5016 C C . THR A 1 689 ? -5.342 12.657 55.601 1.00 55.44 689 THR A C 1
ATOM 5018 O O . THR A 1 689 ? -5.362 13.879 55.756 1.00 55.44 689 THR A O 1
ATOM 5021 N N . ALA A 1 690 ? -4.199 11.966 55.523 1.00 49.69 690 ALA A N 1
ATOM 5022 C CA . ALA A 1 690 ? -2.877 12.579 55.616 1.00 49.69 690 ALA A CA 1
ATOM 5023 C C . ALA A 1 690 ? -2.599 13.532 54.441 1.00 49.69 690 ALA A C 1
ATOM 5025 O O . ALA A 1 690 ? -2.140 14.651 54.663 1.00 49.69 690 ALA A O 1
ATOM 5026 N N . ALA A 1 691 ? -2.946 13.148 53.209 1.00 53.09 691 ALA A N 1
ATOM 5027 C CA . ALA A 1 691 ? -2.800 13.998 52.026 1.00 53.09 691 ALA A CA 1
ATOM 5028 C C . ALA A 1 691 ? -3.672 15.265 52.114 1.00 53.09 691 ALA A C 1
ATOM 5030 O O . ALA A 1 691 ? -3.207 16.367 51.817 1.00 53.09 691 ALA A O 1
ATOM 5031 N N . SER A 1 692 ? -4.907 15.133 52.606 1.00 50.62 692 SER A N 1
ATOM 5032 C CA . SER A 1 692 ? -5.813 16.268 52.822 1.00 50.62 692 SER A CA 1
ATOM 5033 C C . SER A 1 692 ? -5.316 17.205 53.931 1.00 50.62 692 SER A C 1
ATOM 5035 O O . SER A 1 692 ? -5.398 18.427 53.794 1.00 50.62 692 SER A O 1
ATOM 5037 N N . ALA A 1 693 ? -4.728 16.656 55.001 1.00 48.69 693 ALA A N 1
ATOM 5038 C CA . ALA A 1 693 ? -4.110 17.438 56.074 1.00 48.69 693 ALA A CA 1
ATOM 5039 C C . ALA A 1 693 ? -2.830 18.155 55.602 1.00 48.69 693 ALA A C 1
ATOM 5041 O O . ALA A 1 693 ? -2.561 19.288 56.010 1.00 48.69 693 ALA A O 1
ATOM 5042 N N . MET A 1 694 ? -2.068 17.544 54.688 1.00 49.28 694 MET A N 1
ATOM 5043 C CA . MET A 1 694 ? -0.907 18.171 54.041 1.00 49.28 694 MET A CA 1
ATOM 5044 C C . MET A 1 694 ? -1.318 19.334 53.121 1.00 49.28 694 MET A C 1
ATOM 5046 O O . MET A 1 694 ? -0.685 20.392 53.153 1.00 49.28 694 MET A O 1
ATOM 5050 N N . LEU A 1 695 ? -2.428 19.192 52.387 1.00 48.41 695 LEU A N 1
ATOM 5051 C CA . LEU A 1 695 ? -3.042 20.266 51.590 1.00 48.41 695 LEU A CA 1
ATOM 5052 C C . LEU A 1 695 ? -3.530 21.448 52.450 1.00 48.41 695 LEU A C 1
ATOM 5054 O O . LEU A 1 695 ? -3.431 22.595 52.016 1.00 48.41 695 LEU A O 1
ATOM 5058 N N . MET A 1 696 ? -3.998 21.199 53.682 1.00 44.25 696 MET A N 1
ATOM 5059 C CA . MET A 1 696 ? -4.350 22.272 54.631 1.00 44.25 696 MET A CA 1
ATOM 5060 C C . MET A 1 696 ? -3.140 23.040 55.165 1.00 44.25 696 MET A C 1
ATOM 5062 O O . MET A 1 696 ? -3.258 24.229 55.459 1.00 44.25 696 MET A O 1
ATOM 5066 N N . THR A 1 697 ? -2.005 22.361 55.347 1.00 41.28 697 THR A N 1
ATOM 5067 C CA . THR A 1 697 ? -0.858 22.882 56.109 1.00 41.28 697 THR A CA 1
ATOM 5068 C C . THR A 1 697 ? 0.211 23.552 55.250 1.00 41.28 697 THR A C 1
ATOM 5070 O O . THR A 1 697 ? 0.884 24.446 55.753 1.00 41.28 697 THR A O 1
ATOM 5073 N N . THR A 1 698 ? 0.373 23.177 53.975 1.00 45.56 698 THR A N 1
ATOM 5074 C CA . THR A 1 698 ? 1.544 23.616 53.181 1.00 45.56 698 THR A CA 1
ATOM 5075 C C . THR A 1 698 ? 1.263 24.629 52.075 1.00 45.56 698 THR A C 1
ATOM 5077 O O . THR A 1 698 ? 2.201 25.259 51.586 1.00 45.56 698 THR A O 1
ATOM 5080 N N . GLY A 1 699 ? 0.013 24.808 51.631 1.00 49.88 699 GLY A N 1
ATOM 5081 C CA . GLY A 1 699 ? -0.172 25.361 50.283 1.00 49.88 699 GLY A CA 1
ATOM 5082 C C . GLY A 1 699 ? 0.675 24.567 49.268 1.00 49.88 699 GLY A C 1
ATOM 5083 O O . GLY A 1 699 ? 1.031 23.424 49.516 1.00 49.88 699 GLY A O 1
ATOM 5084 N N . THR A 1 700 ? 1.026 25.125 48.116 1.00 41.22 700 THR A N 1
ATOM 5085 C CA . THR A 1 700 ? 1.628 24.404 46.970 1.00 41.22 700 THR A CA 1
ATOM 5086 C C . THR A 1 700 ? 3.074 23.877 47.145 1.00 41.22 700 THR A C 1
ATOM 5088 O O . THR A 1 700 ? 3.797 23.786 46.157 1.00 41.22 700 THR A O 1
ATOM 5091 N N . LEU A 1 701 ? 3.552 23.531 48.347 1.00 36.88 701 LEU A N 1
ATOM 5092 C CA . LEU A 1 701 ? 4.981 23.268 48.601 1.00 36.88 701 LEU A CA 1
ATOM 5093 C C . LEU A 1 701 ? 5.273 21.994 49.429 1.00 36.88 701 LEU A C 1
ATOM 5095 O O . LEU A 1 701 ? 5.965 22.060 50.440 1.00 36.88 701 LEU A O 1
ATOM 5099 N N . CYS A 1 702 ? 4.809 20.814 48.989 1.00 35.94 702 CYS A N 1
ATOM 5100 C CA . CYS A 1 702 ? 5.461 19.525 49.319 1.00 35.94 702 CYS A CA 1
ATOM 5101 C C . CYS A 1 702 ? 4.995 18.353 48.411 1.00 35.94 702 CYS A C 1
ATOM 5103 O O . CYS A 1 702 ? 4.055 17.638 48.758 1.00 35.94 702 CYS A O 1
ATOM 5105 N N . PRO A 1 703 ? 5.625 18.126 47.240 1.00 39.84 703 PRO A N 1
ATOM 5106 C CA . PRO A 1 703 ? 5.097 17.203 46.226 1.00 39.84 703 PRO A CA 1
ATOM 5107 C C . PRO A 1 703 ? 5.247 15.678 46.469 1.00 39.84 703 PRO A C 1
ATOM 5109 O O . PRO A 1 703 ? 4.316 14.961 46.110 1.00 39.84 703 PRO A O 1
ATOM 5112 N N . PRO A 1 704 ? 6.307 15.107 47.080 1.00 35.34 704 PRO A N 1
ATOM 5113 C CA . PRO A 1 704 ? 6.526 13.651 46.998 1.00 35.34 704 PRO A CA 1
ATOM 5114 C C . PRO A 1 704 ? 5.521 12.787 47.782 1.00 35.34 704 PRO A C 1
ATOM 5116 O O . PRO A 1 704 ? 5.181 11.687 47.356 1.00 35.34 704 PRO A O 1
ATOM 5119 N N . LEU A 1 705 ? 5.014 13.278 48.917 1.00 36.28 705 LEU A N 1
ATOM 5120 C CA . LEU A 1 705 ? 4.107 12.519 49.793 1.00 36.28 705 LEU A CA 1
ATOM 5121 C C . LEU A 1 705 ? 2.634 12.597 49.355 1.00 36.28 705 LEU A C 1
ATOM 5123 O O . LEU A 1 705 ? 1.899 11.624 49.516 1.00 36.28 705 LEU A O 1
ATOM 5127 N N . ALA A 1 706 ? 2.218 13.699 48.720 1.00 43.84 706 ALA A N 1
ATOM 5128 C CA . ALA A 1 706 ? 0.898 13.809 48.094 1.00 43.84 706 ALA A CA 1
ATOM 5129 C C . ALA A 1 706 ? 0.764 12.869 46.878 1.00 43.84 706 ALA A C 1
ATOM 5131 O O . ALA A 1 706 ? -0.296 12.282 46.662 1.00 43.84 706 ALA A O 1
ATOM 5132 N N . ILE A 1 707 ? 1.863 12.668 46.138 1.00 42.25 707 ILE A N 1
ATOM 5133 C CA . ILE A 1 707 ? 1.958 11.731 45.008 1.00 42.25 707 ILE A CA 1
ATOM 5134 C C . ILE A 1 707 ? 1.777 10.282 45.485 1.00 42.25 707 ILE A C 1
ATOM 5136 O O . ILE A 1 707 ? 0.984 9.547 44.903 1.00 42.25 707 ILE A O 1
ATOM 5140 N N . ALA A 1 708 ? 2.430 9.884 46.583 1.00 37.09 708 ALA A N 1
ATOM 5141 C CA . ALA A 1 708 ? 2.262 8.543 47.149 1.00 37.09 708 ALA A CA 1
ATOM 5142 C C . ALA A 1 708 ? 0.819 8.289 47.634 1.00 37.09 708 ALA A C 1
ATOM 5144 O O . ALA A 1 708 ? 0.262 7.225 47.369 1.00 37.09 708 ALA A O 1
ATOM 5145 N N . GLY A 1 709 ? 0.181 9.276 48.278 1.00 39.19 709 GLY A N 1
ATOM 5146 C CA . GLY A 1 709 ? -1.208 9.170 48.747 1.00 39.19 709 GLY A CA 1
ATOM 5147 C C . GLY A 1 709 ? -2.253 9.113 47.624 1.00 39.19 709 GLY A C 1
ATOM 5148 O O . GLY A 1 709 ? -3.218 8.351 47.726 1.00 39.19 709 GLY A O 1
ATOM 5149 N N . ALA A 1 710 ? -2.056 9.866 46.536 1.00 42.09 710 ALA A N 1
ATOM 5150 C CA . ALA A 1 710 ? -2.938 9.842 45.366 1.00 42.09 710 ALA A CA 1
ATOM 5151 C C . ALA A 1 710 ? -2.818 8.523 44.583 1.00 42.09 710 ALA A C 1
ATOM 5153 O O . ALA A 1 710 ? -3.833 7.931 44.223 1.00 42.09 710 ALA A O 1
ATOM 5154 N N . VAL A 1 711 ? -1.593 8.017 44.396 1.00 37.38 711 VAL A N 1
ATOM 5155 C CA . VAL A 1 711 ? -1.346 6.723 43.739 1.00 37.38 711 VAL A CA 1
ATOM 5156 C C . VAL A 1 711 ? -1.922 5.568 44.567 1.00 37.38 711 VAL A C 1
ATOM 5158 O O . VAL A 1 711 ? -2.602 4.711 44.014 1.00 37.38 711 VAL A O 1
ATOM 5161 N N . LEU A 1 712 ? -1.757 5.576 45.895 1.00 35.47 712 LEU A N 1
ATOM 5162 C CA . LEU A 1 712 ? -2.348 4.557 46.775 1.00 35.47 712 LEU A CA 1
ATOM 5163 C C . LEU A 1 712 ? -3.883 4.626 46.849 1.00 35.47 712 LEU A C 1
ATOM 5165 O O . LEU A 1 712 ? -4.520 3.583 46.962 1.00 35.47 712 LEU A O 1
ATOM 5169 N N . SER A 1 713 ? -4.493 5.812 46.743 1.00 38.81 713 SER A N 1
ATOM 5170 C CA . SER A 1 713 ? -5.963 5.954 46.723 1.00 38.81 713 SER A CA 1
ATOM 5171 C C . SER A 1 713 ? -6.579 5.491 45.398 1.00 38.81 713 SER A C 1
ATOM 5173 O O . SER A 1 713 ? -7.668 4.927 45.396 1.00 38.81 713 SER A O 1
ATOM 5175 N N . ILE A 1 714 ? -5.875 5.696 44.280 1.00 40.12 714 ILE A N 1
ATOM 5176 C CA . ILE A 1 714 ? -6.282 5.206 42.955 1.00 40.12 714 ILE A CA 1
ATOM 5177 C C . ILE A 1 714 ? -6.130 3.680 42.877 1.00 40.12 714 ILE A C 1
ATOM 5179 O O . ILE A 1 714 ? -7.012 3.007 42.358 1.00 40.12 714 ILE A O 1
ATOM 5183 N N . VAL A 1 715 ? -5.054 3.126 43.443 1.00 35.59 715 VAL A N 1
ATOM 5184 C CA . VAL A 1 715 ? -4.805 1.674 43.465 1.00 35.59 715 VAL A CA 1
ATOM 5185 C C . VAL A 1 715 ? -5.683 0.941 44.487 1.00 35.59 715 VAL A C 1
ATOM 5187 O O . VAL A 1 715 ? -6.021 -0.210 44.259 1.00 35.59 715 VAL A O 1
ATOM 5190 N N . GLY A 1 716 ? -6.069 1.582 45.594 1.00 33.31 716 GLY A N 1
ATOM 5191 C CA . GLY A 1 716 ? -6.971 0.993 46.594 1.00 33.31 716 GLY A CA 1
ATOM 5192 C C . GLY A 1 716 ? -8.468 1.195 46.320 1.00 33.31 716 GLY A C 1
ATOM 5193 O O . GLY A 1 716 ? -9.286 0.634 47.046 1.00 33.31 716 GLY A O 1
ATOM 5194 N N . GLY A 1 717 ? -8.821 2.035 45.339 1.00 37.53 717 GLY A N 1
ATOM 5195 C CA . GLY A 1 717 ? -10.197 2.261 44.879 1.00 37.53 717 GLY A CA 1
ATOM 5196 C C . GLY A 1 717 ? -10.582 1.487 43.610 1.00 37.53 717 GLY A C 1
ATOM 5197 O O . GLY A 1 717 ? -11.770 1.434 43.290 1.00 37.53 717 GLY A O 1
ATOM 5198 N N . MET A 1 718 ? -9.599 0.913 42.905 1.00 35.12 718 MET A N 1
ATOM 5199 C CA . MET A 1 718 ? -9.773 -0.200 41.957 1.00 35.12 718 MET A CA 1
ATOM 5200 C C . MET A 1 718 ? -9.837 -1.520 42.724 1.00 35.12 718 MET A C 1
ATOM 5202 O O . MET A 1 718 ? -10.547 -2.431 42.242 1.00 35.12 718 MET A O 1
#

Radius of gyration: 37.35 Å; Cα contacts (8 Å, |Δi|>4): 1078; chains: 1; bounding box: 72×71×139 Å

Solvent-accessible surface area (backbone atoms only — not comparable to full-atom values): 39660 Å² total; per-residue (Å²): 119,70,44,65,63,50,62,75,43,46,62,51,24,48,25,21,41,32,92,39,83,90,40,68,55,43,52,53,67,65,29,43,72,48,87,60,85,89,59,78,66,85,36,87,78,58,42,64,39,39,31,34,23,87,84,82,67,36,34,33,41,18,24,26,32,75,72,66,55,68,67,37,40,76,76,39,37,52,59,32,28,47,52,47,51,50,51,52,52,48,55,47,73,44,93,48,65,49,56,58,35,47,48,48,46,49,50,50,45,52,52,50,51,40,52,51,41,41,75,74,65,40,77,83,63,47,71,67,65,47,38,78,36,31,35,30,20,7,28,34,57,5,2,21,48,23,48,49,43,23,58,65,71,55,34,32,37,34,19,42,29,16,33,21,46,48,68,53,67,72,38,68,67,49,54,53,51,51,58,59,49,31,78,81,39,74,83,67,57,96,66,61,87,54,58,78,67,46,30,32,34,37,15,50,11,43,52,19,61,34,67,44,61,50,87,56,39,44,70,33,64,38,73,63,19,65,53,49,36,59,52,22,50,47,26,46,74,46,19,90,78,56,38,73,63,25,30,52,51,11,39,41,51,44,11,51,40,34,69,60,31,51,44,65,60,43,44,50,42,50,36,35,55,76,69,68,38,49,51,27,84,78,48,87,87,78,84,58,68,65,48,57,78,37,72,57,42,55,66,30,60,81,32,47,59,23,22,66,42,39,28,30,48,46,50,36,50,40,53,48,23,29,51,22,42,76,72,64,25,31,57,72,57,27,42,43,84,46,50,73,38,81,40,89,67,22,34,33,28,14,32,64,40,87,90,61,68,28,41,37,38,37,37,36,60,57,92,45,91,75,76,45,40,104,81,61,51,72,76,79,56,54,75,45,40,30,29,54,18,78,80,40,49,56,23,42,44,45,96,83,56,29,35,39,30,57,44,69,44,88,92,53,72,89,69,69,42,32,25,43,36,38,36,38,75,88,24,40,36,34,35,40,30,41,57,68,66,46,74,47,77,46,78,46,56,72,67,59,36,48,32,47,69,54,15,73,32,41,66,66,62,52,53,42,51,75,72,66,47,85,69,73,74,78,80,85,71,92,66,83,81,73,87,74,81,86,77,86,85,84,89,76,91,85,85,86,86,85,85,86,87,82,89,83,90,82,81,90,85,85,86,84,80,85,80,79,82,80,80,86,75,78,78,78,70,93,78,73,86,86,81,69,96,70,79,66,70,66,61,61,54,50,53,49,50,52,52,49,52,52,50,51,51,52,50,54,50,50,52,52,52,50,53,52,50,54,48,62,76,44,50,91,76,46,52,77,67,48,51,50,50,53,51,48,55,51,46,54,60,58,64,75,63,72,84,89,84,66,70,70,60,54,58,42,51,50,52,39,50,55,28,47,50,49,26,53,52,19,56,74,67,65,38,68,66,49,30,51,54,24,47,50,49,31,51,50,41,50,51,52,47,50,66,76,64,68,88,66,91,87,82,92,59,74,56,41,57,55,12,52,55,36,27,54,53,17,51,53,46,24,55,51,21,60,74,70,70,40,66,63,49,30,51,28,20,48,33,41,20,50,36,17,46,47,40,43,72,51,59,100,70,67,68,74,63,45,50,53,24,52,52,43,40,57,64,64,71,106

Sequence (718 aa):
MDYRTILKYSSEARAVYGTGPGTPALETAQFSVVPVLDFRPTSP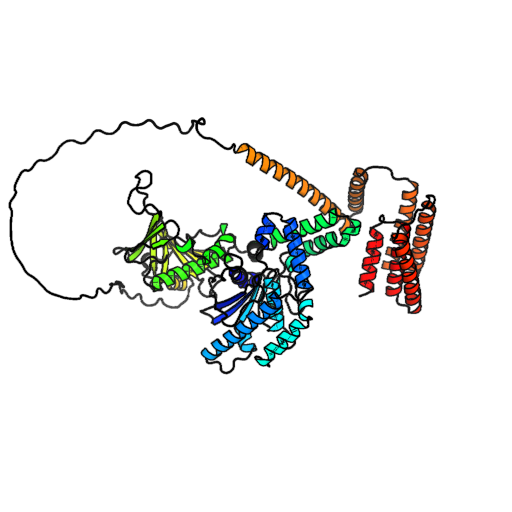DFQAALYKDPVSGRYRIAVAGTNDLTGDLVADGALAAQNLLVKVSTFASAWHPEMTDALSFAFESVKQIRSDLQKEGIQNPTLDQIRERVDVTGHSLGGALSELIHSFFGLDGANIDGPGISSLTQFPEFAAMKAKVRETFPELQDKYVTEPGRFVANAFSIVGMAGTHLEETSFQATPNAQLTFPTAIGAVFTSPVTGPAGVVGGLAMAGADAAEHHPMGAIVQSSERQQGLTPATQLPAVDFGALIDAPQLAMYRADMSSATEYGRALTWLAEKRQSNVMAGLSPNGAPLNGDPIQTGNFIVRAYVDPATGRVKEMYFPAGQDGGTGEMGRAVAPIVREYVVAPDKGVGEVTRDGTVRFIAHEVGADRGDKVVIVELRPDGVLSTTGVSAARESTQPLDAAQAHLLRDGNASLDDVLQVLQGSTKAPAPIVDDRVIITGSRSSSTTHDEPDEDSGRDGSSSLQRPGALPPAPPRIDARDPTDPSSAHAINGSDLESDQAAKLAAKNAQLSQAQGDIGLFSSLLNWDQQSDLGHVQTALALYNRLNTGGSGVDLAGVASGLGLLSSGLSLADALKAGDLKAIADAGASFGANAIQAYSAFNQVPLSGTLGQVSGALGVVGGALALSDALQHGNALQVAGAAASTAASAMLMTTGTLCPPLAIAGAVLSIVGGM

Mean predicted aligned error: 17.29 Å

pLDDT: mean 72.67, std 22.39, range [31.45, 98.62]

Secondary structure (DSSP, 8-state):
--HHHHHHHHHHHHHTTTTSTTPPPPP-SS-EEE--TT---SSTT--EEEEE-TTT--EEEEE---TTHHHHHHH-HHHHHHHHHHHHHHHHHS--HHHHHHHHHHHHHHHHHHHHHHHTT-SS--HHHHHTTEEEEEETHHHHHHHHHHHHH--EEEEESPPP-TTGGGSHHHHHHHHHHHTT-TT--SS--PPTTSEEEEESSTTTTSS---TTS--EE-HHHHHHHHHHHHHHHTHHHHHHHHHHHHHHHHHHHHHHHSSHHHHHHHHHHHTTPPPGGGSPP---GGGGG-HHHHHHHTTTT-HHHHHHHHHHHHHHHHHHHHTTB-TTS-BTB---EEETTEEEEEEE-TTT--EEEEEEETT-TTS--TTSPPPPPEEEEEEE-TT--EEEE-TTS-EEEEEEPTTSPTTS-EEEEEE-TTSEEEEEETTT--EEEEEPPHHHHHHHHTT-S-HHHHHHHHTT---PPPP--------------------------------------PPPPPP-PPPPPTT--SSS----HHHHHHHHHHHHHHHHHHHHHHHHHHHHHHHHHTGGGS-HHHHHHHHHHHHHHHHTT-S---HHHHHHHHHHHHHHHHHHHHHHHT-HHHHHHHHHHHHHHHHHHHHHH--S-----HHHHHHHHHHHHHHHHHHHHHHHT-HHHHHHHHHHHHHHHHHHHHSS--HHHHHHHHHHHHHHH-

Foldseek 3Di:
DPLVQLLVCLLQQLQQCFVAQPHHRDAFLQWDWDDLPPADAPDSRWTWTWIARPVVRAIEIFTEDGRPLVVCCVVPLLVSLVVLVVVLVCVQADDDSNLVRLLVSLLSSLVVLQVVVVVVVDPRDALVNSLVRYAYAHAACRLQSSLSNCFFSVHFYERHQADAHPVVCPDVVVVVSSVVSCVVHVVGDPGDQHAERSYEQEHQALRSVHHDHDPSHNYYYDPVRVVLNCQLVVLCVCCLQVPPVSPSVSSVSNSVRCSQGRDSLNSQVVSLVVVVADFLVPPDDDDLPLCCPPSNNVSLVVNSRHLQSVLRVLSSLQVQLLVLVVVCAHSSNAHQVQDWDDRPQWTWGWHQDPVQRKIKIWTDGHPPPDQQDVHNDGDGTDIWIWAQAPSRFIWTQDPQRKTWGWDADPPDDPRGWIWIWIQGPQQKIWIQTSGPRDIDIDHDDPVVSVCVSSNQHDPVLVNCVVVVNPPDRDPRDPDPPDPDDDDDDDDDDDDDDDDDDDDDDDDDDDDDDDDDDDDDDDDDDPPDPPDDPDPDPVVVVVVVVVVVVVVVVVVVVVVLVVVLVVLVVCVVVDDPVSVVVSVVSVVVVVVVVDDDDDPVLVVLVVQLVVLVVQLVVCVVVVPPVSNVVSVVSNVVSVVVSLVVPPPDDDDDDPLLVQLVVQLVVLVVQLVVCVVVVPPLSNVLSVLSNVLSVCSNRPPSPDPPSNVVNVVSNVVSVD

Nearest PDB structures (foldseek):
  3zsu-assembly1_A  TM=5.047E-01  e=8.852E+00  Thermosynechococcus vestitus BP-1
  9b8o-assembly1_b  TM=2.201E-01  e=2.729E+00  Rattus norvegicus